Protein AF-0000000084526163 (afdb_homodimer)

InterPro domains:
  IPR013785 Aldolase-type TIM barrel [G3DSA:3.20.20.70] (1-206)
  IPR022998 Thiamine phosphate synthase/TenI [PF02581] (9-175)
  IPR022998 Thiamine phosphate synthase/TenI [cd00564] (9-194)
  IPR036206 Thiamin phosphate synthase superfamily [SSF51391] (5-203)

Organism: NCBI:txid1123501

Foldseek 3Di:
DPPQQFAAEEEEEPQDDDLVPVLVLVLLQVVLDPHQAYEDNHDDDPLVVSLVVLLSNCVRCVVSVHAYEYEPCLPSCVVNVGQAYEYEPQQVCLLVSCVVVDDRGAYEYEHEQDPVSQVNNVVSPHQAYEYDDQDADPPDPRDGNYLVSLQVCQVPHPRFYEHEHPDDLVSLLSNRSRHRYYYHYPQQVVDPRSNVSSVSNSVSSD/DPPQQFAAEEEEEPQDDDLVPVLVLVLLQVVLDPHQAYEDNHDDDPLVVSLVVLLSNCVRCVVSVHAYEYEPCLPSCVVNVGQAYEYEPQQVCLLVSCVVVDDRGAYEYEHEQDPVSQVNNVVSPHQAYEYDDQDADPPDPRDGNYLVSLQVCQVPHPRFYEHEHPDDLVSLLSNRSRHRYYYHYPQQVVDPRSNVSSVSSSVSSD

Radius of gyration: 21.25 Å; Cα contacts (8 Å, |Δi|>4): 833; chains: 2; bounding box: 40×65×53 Å

Sequence (412 aa):
MTDKDRPQLYLISPPEIELAQFPDQLAACLDALPVACVRLALAGHDEERIARAADAVREVTEPREVALVLERHVLLARAHGLDGVHLTDGSRSVRAVRRELGDDAIVGAFCGQSRHDGLTAAELNADYVAFGPVGVSPLGDGKRAEADLFEWWSEMIEVPVVAEGALDETTVRALAPWTDFFGIGDEIWRMDDPAAALRTLAAAMGMTDKDRPQLYLISPPEIELAQFPDQLAACLDALPVACVRLALAGHDEERIARAADAVREVTEPREVALVLERHVLLARAHGLDGVHLTDGSRSVRAVRRELGDDAIVGAFCGQSRHDGLTAAELNADYVAFGPVGVSPLGDGKRAEADLFEWWSEMIEVPVVAEGALDETTVRALAPWTDFFGIGDEIWRMDDPAAALRTLAAAMG

Structure (mmCIF, N/CA/C/O backbone):
data_AF-0000000084526163-model_v1
#
loop_
_entity.id
_entity.type
_entity.pdbx_description
1 polymer 'Thiamine monophosphate synthase'
#
loop_
_atom_site.group_PDB
_atom_site.id
_atom_site.type_symbol
_atom_site.label_atom_id
_atom_site.label_alt_id
_atom_site.label_comp_id
_atom_site.label_asym_id
_atom_site.label_entity_id
_atom_site.label_seq_id
_atom_site.pdbx_PDB_ins_code
_atom_site.Cartn_x
_atom_site.Cartn_y
_atom_site.Cartn_z
_atom_site.occupancy
_atom_site.B_iso_or_equiv
_atom_site.auth_seq_id
_atom_site.auth_comp_id
_atom_site.auth_asym_id
_atom_site.auth_atom_id
_atom_site.pdbx_PDB_model_num
ATOM 1 N N . MET A 1 1 ? 10.422 -36.438 -13.406 1 31.77 1 MET A N 1
ATOM 2 C CA . MET A 1 1 ? 10.297 -35.219 -12.633 1 31.77 1 MET A CA 1
ATOM 3 C C . MET A 1 1 ? 8.844 -34.969 -12.203 1 31.77 1 MET A C 1
ATOM 5 O O . MET A 1 1 ? 7.953 -34.906 -13.047 1 31.77 1 MET A O 1
ATOM 9 N N . THR A 1 2 ? 8.258 -35.438 -11.18 1 37.66 2 THR A N 1
ATOM 10 C CA . THR A 1 2 ? 6.836 -35.5 -10.844 1 37.66 2 THR A CA 1
ATOM 11 C C . THR A 1 2 ? 6.148 -34.188 -11.172 1 37.66 2 THR A C 1
ATOM 13 O O . THR A 1 2 ? 6.781 -33.125 -11.164 1 37.66 2 THR A O 1
ATOM 16 N N . ASP A 1 3 ? 5.121 -34.094 -12.023 1 43.56 3 ASP A N 1
ATOM 17 C CA . ASP A 1 3 ? 4.266 -33.031 -12.555 1 43.56 3 ASP A CA 1
ATOM 18 C C . ASP A 1 3 ? 4 -31.953 -11.5 1 43.56 3 ASP A C 1
ATOM 20 O O . ASP A 1 3 ? 3.479 -30.891 -11.812 1 43.56 3 ASP A O 1
ATOM 24 N N . LYS A 1 4 ? 3.967 -32.344 -10.195 1 51.66 4 LYS A N 1
ATOM 25 C CA . LYS A 1 4 ? 3.637 -31.688 -8.93 1 51.66 4 LYS A CA 1
ATOM 26 C C . LYS A 1 4 ? 4.562 -30.5 -8.656 1 51.66 4 LYS A C 1
ATOM 28 O O . LYS A 1 4 ? 4.297 -29.688 -7.77 1 51.66 4 LYS A O 1
ATOM 33 N N . ASP A 1 5 ? 5.766 -30.328 -9.453 1 71.94 5 ASP A N 1
ATOM 34 C CA . ASP A 1 5 ? 6.828 -29.5 -8.891 1 71.94 5 ASP A CA 1
ATOM 35 C C . ASP A 1 5 ? 6.945 -28.172 -9.641 1 71.94 5 ASP A C 1
ATOM 37 O O . ASP A 1 5 ? 7.875 -27.406 -9.398 1 71.94 5 ASP A O 1
ATOM 41 N N . ARG A 1 6 ?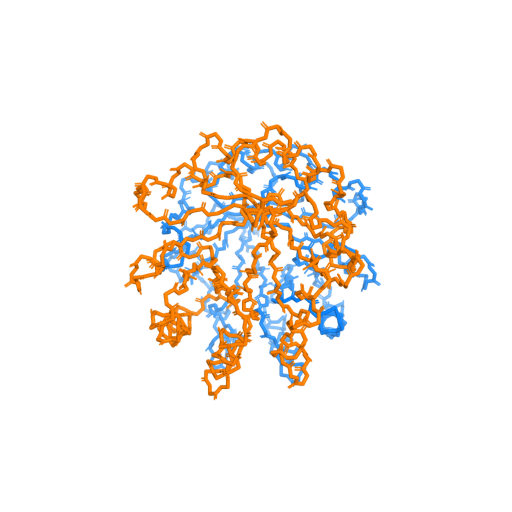 5.949 -28.016 -10.594 1 90.06 6 ARG A N 1
ATOM 42 C CA . ARG A 1 6 ? 6.105 -26.781 -11.359 1 90.06 6 ARG A CA 1
ATOM 43 C C . ARG A 1 6 ? 5.359 -25.625 -10.688 1 90.06 6 ARG A C 1
ATOM 45 O O . ARG A 1 6 ? 4.234 -25.797 -10.211 1 90.06 6 ARG A O 1
ATOM 52 N N . PRO A 1 7 ? 5.914 -24.516 -10.711 1 97.69 7 PRO A N 1
ATOM 53 C CA . PRO A 1 7 ? 5.211 -23.359 -10.148 1 97.69 7 PRO A CA 1
ATOM 54 C C . PRO A 1 7 ? 3.906 -23.047 -10.883 1 97.69 7 PRO A C 1
ATOM 56 O O . PRO A 1 7 ? 3.746 -23.406 -12.047 1 97.69 7 PRO A O 1
ATOM 59 N N . GLN A 1 8 ? 2.967 -22.562 -10.203 1 98.31 8 GLN A N 1
ATOM 60 C CA . GLN A 1 8 ? 1.687 -22.156 -10.766 1 98.31 8 GLN A CA 1
ATOM 61 C C . GLN A 1 8 ? 1.658 -20.656 -11.031 1 98.31 8 GLN A C 1
ATOM 63 O O . GLN A 1 8 ? 2.48 -19.906 -10.492 1 98.31 8 GLN A O 1
ATOM 68 N N . LEU A 1 9 ? 0.762 -20.234 -11.906 1 98.69 9 LEU A N 1
ATOM 69 C CA . LEU A 1 9 ? 0.609 -18.828 -12.258 1 98.69 9 LEU A CA 1
ATOM 70 C C . LEU A 1 9 ? -0.373 -18.125 -11.32 1 98.69 9 LEU A C 1
ATOM 72 O O . LEU A 1 9 ? -1.427 -18.688 -11 1 98.69 9 LEU A O 1
ATOM 76 N N . TYR A 1 10 ? 0.041 -17.016 -10.844 1 98.81 10 TYR A N 1
ATOM 77 C CA . TYR A 1 10 ? -0.676 -16.078 -9.977 1 98.81 10 TYR A CA 1
ATOM 78 C C . TYR A 1 10 ? -0.676 -14.68 -10.57 1 98.81 10 TYR A C 1
ATOM 80 O O . TYR A 1 10 ? 0.376 -14.039 -10.68 1 98.81 10 TYR A O 1
ATOM 88 N N . LEU A 1 11 ? -1.927 -14.195 -11.016 1 98.94 11 LEU A N 1
ATOM 89 C CA . LEU A 1 11 ? -1.971 -12.914 -11.711 1 98.94 11 LEU A CA 1
ATOM 90 C C . LEU A 1 11 ? -2.371 -11.797 -10.75 1 98.94 11 LEU A C 1
ATOM 92 O O . LEU A 1 11 ? -3.252 -11.984 -9.906 1 98.94 11 LEU A O 1
ATOM 96 N N . ILE A 1 12 ? -1.738 -10.656 -10.875 1 98.81 12 ILE A N 1
ATOM 97 C CA . ILE A 1 12 ? -2.002 -9.461 -10.07 1 98.81 12 ILE A CA 1
ATOM 98 C C . ILE A 1 12 ? -2.514 -8.336 -10.977 1 98.81 12 ILE A C 1
ATOM 100 O O . ILE A 1 12 ? -1.872 -7.988 -11.969 1 98.81 12 ILE A O 1
ATOM 104 N N . SER A 1 13 ? -3.643 -7.75 -10.664 1 98.5 13 SER A N 1
ATOM 105 C CA . SER A 1 13 ? -4.207 -6.684 -11.484 1 98.5 13 SER A CA 1
ATOM 106 C C . SER A 1 13 ? -3.326 -5.438 -11.453 1 98.5 13 SER A C 1
ATOM 108 O O . SER A 1 13 ? -2.545 -5.246 -10.523 1 98.5 13 SER A O 1
ATOM 110 N N . PRO A 1 14 ? -3.482 -4.586 -12.508 1 96.25 14 PRO A N 1
ATOM 111 C CA . PRO A 1 14 ? -2.967 -3.227 -12.32 1 96.25 14 PRO A CA 1
ATOM 112 C C . PRO A 1 14 ? -3.648 -2.49 -11.172 1 96.25 14 PRO A C 1
ATOM 114 O O . PRO A 1 14 ? -4.754 -2.857 -10.766 1 96.25 14 PRO A O 1
ATOM 117 N N . PRO A 1 15 ? -2.965 -1.448 -10.703 1 94.56 15 PRO A N 1
ATOM 118 C CA . PRO A 1 15 ? -3.586 -0.675 -9.625 1 94.56 15 PRO A CA 1
ATOM 119 C C . PRO A 1 15 ? -4.809 0.109 -10.086 1 94.56 15 PRO A C 1
ATOM 121 O O . PRO A 1 15 ? -5.637 0.517 -9.266 1 94.56 15 PRO A O 1
ATOM 124 N N . GLU A 1 16 ? -4.828 0.409 -11.344 1 91.88 16 GLU A N 1
ATOM 125 C CA . GLU A 1 16 ? -5.992 1.016 -11.984 1 91.88 16 GLU A CA 1
ATOM 126 C C . GLU A 1 16 ? -6.465 0.185 -13.172 1 91.88 16 GLU A C 1
ATOM 128 O O . GLU A 1 16 ? -5.66 -0.218 -14.016 1 91.88 16 GLU A O 1
ATOM 133 N N . ILE A 1 17 ? -7.777 -0.086 -13.164 1 94.31 17 ILE A N 1
ATOM 134 C CA . ILE A 1 17 ? -8.281 -0.862 -14.289 1 94.31 17 ILE A CA 1
ATOM 135 C C . ILE A 1 17 ? -9.461 -0.135 -14.93 1 94.31 17 ILE A C 1
ATOM 137 O O . ILE A 1 17 ? -10.195 0.584 -14.25 1 94.31 17 ILE A O 1
ATOM 141 N N . GLU A 1 18 ? -9.523 -0.258 -16.234 1 94.88 18 GLU A N 1
ATOM 142 C CA . GLU A 1 18 ? -10.711 0.138 -16.984 1 94.88 18 GLU A CA 1
ATOM 143 C C . GLU A 1 18 ? -11.664 -1.037 -17.172 1 94.88 18 GLU A C 1
ATOM 145 O O . GLU A 1 18 ? -11.344 -2.006 -17.859 1 94.88 18 GLU A O 1
ATOM 150 N N . LEU A 1 19 ? -12.859 -0.892 -16.672 1 96.94 19 LEU A N 1
ATOM 151 C CA . LEU A 1 19 ? -13.805 -2.006 -16.625 1 96.94 19 LEU A CA 1
ATOM 152 C C . LEU A 1 19 ? -14.234 -2.402 -18.031 1 96.94 19 LEU A C 1
ATOM 154 O O . LEU A 1 19 ? -14.648 -3.543 -18.266 1 96.94 19 LEU A O 1
ATOM 158 N N . ALA A 1 20 ? -14.094 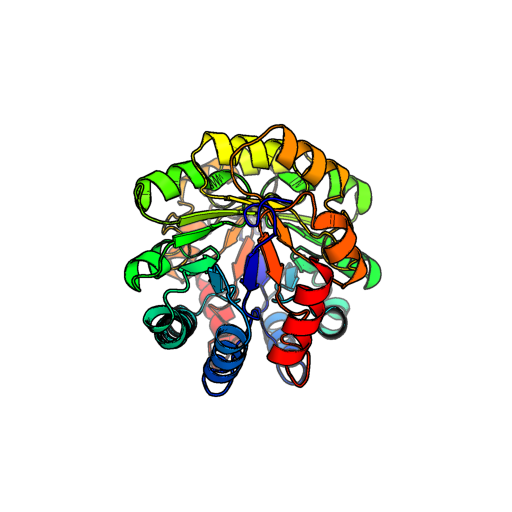-1.505 -18.953 1 96.94 20 ALA A N 1
ATOM 159 C CA . ALA A 1 20 ? -14.484 -1.781 -20.328 1 96.94 20 ALA A CA 1
ATOM 160 C C . ALA A 1 20 ? -13.453 -2.66 -21.016 1 96.94 20 ALA A C 1
ATOM 162 O O . ALA A 1 20 ? -13.734 -3.248 -22.062 1 96.94 20 ALA A O 1
ATOM 163 N N . GLN A 1 21 ? -12.289 -2.824 -20.453 1 97.25 21 GLN A N 1
ATOM 164 C CA . GLN A 1 21 ? -11.203 -3.484 -21.172 1 97.25 21 GLN A CA 1
ATOM 165 C C . GLN A 1 21 ? -10.609 -4.617 -20.344 1 97.25 21 GLN A C 1
ATOM 167 O O . GLN A 1 21 ? -10.43 -5.73 -20.844 1 97.25 21 GLN A O 1
ATOM 172 N N . PHE A 1 22 ? -10.375 -4.422 -19.078 1 98.31 22 PHE A N 1
ATOM 173 C CA . PHE A 1 22 ? -9.562 -5.309 -18.266 1 98.31 22 PHE A CA 1
ATOM 174 C C . PHE A 1 22 ? -10.203 -6.684 -18.141 1 98.31 22 PHE A C 1
ATOM 176 O O . PHE A 1 22 ? -9.523 -7.703 -18.266 1 98.31 22 PHE A O 1
ATOM 183 N N . PRO A 1 23 ? -11.531 -6.785 -17.953 1 98.62 23 PRO A N 1
ATOM 184 C CA . PRO A 1 23 ? -12.117 -8.125 -17.828 1 98.62 23 PRO A CA 1
ATOM 185 C C . PRO A 1 23 ? -11.859 -8.992 -19.062 1 98.62 23 PRO A C 1
ATOM 187 O O . PRO A 1 23 ? -11.578 -10.188 -18.938 1 98.62 23 PRO A O 1
ATOM 190 N N . ASP A 1 24 ? -11.867 -8.367 -20.188 1 98.44 24 ASP A N 1
ATOM 191 C CA . ASP A 1 24 ? -11.609 -9.117 -21.406 1 98.44 24 ASP A CA 1
ATOM 192 C C . ASP A 1 24 ? -10.148 -9.547 -21.484 1 98.44 24 ASP A C 1
ATOM 194 O O . ASP A 1 24 ? -9.852 -10.672 -21.906 1 98.44 24 ASP A O 1
ATOM 198 N N . GLN A 1 25 ? -9.266 -8.664 -21.172 1 98.62 25 GLN A N 1
ATOM 199 C CA . GLN A 1 25 ? -7.848 -9 -21.156 1 98.62 25 GLN A CA 1
ATOM 200 C C . GLN A 1 25 ? -7.566 -10.133 -20.156 1 98.62 25 GLN A C 1
ATOM 202 O O . GLN A 1 25 ? -6.809 -11.055 -20.469 1 98.62 25 GLN A O 1
ATOM 207 N N . LEU A 1 26 ? -8.18 -10.031 -19.031 1 98.88 26 LEU A N 1
ATOM 208 C CA . LEU A 1 26 ? -8.023 -11.062 -18.016 1 98.88 26 LEU A CA 1
ATOM 209 C C . LEU A 1 26 ? -8.555 -12.406 -18.516 1 98.88 26 LEU A C 1
ATOM 211 O O . LEU A 1 26 ? -7.895 -13.43 -18.359 1 98.88 26 LEU A O 1
ATOM 215 N N . ALA A 1 27 ? -9.703 -12.367 -19.094 1 98.88 27 ALA A N 1
ATOM 216 C CA . ALA A 1 27 ? -10.297 -13.586 -19.641 1 98.88 27 ALA A CA 1
ATOM 217 C C . ALA A 1 27 ? -9.367 -14.25 -20.641 1 98.88 27 ALA A C 1
ATOM 219 O O . ALA A 1 27 ? -9.18 -15.469 -20.625 1 98.88 27 ALA A O 1
ATOM 220 N N . ALA A 1 28 ? -8.797 -13.453 -21.5 1 98.81 28 ALA A N 1
ATOM 221 C CA . ALA A 1 28 ? -7.883 -13.977 -22.5 1 98.81 28 ALA A CA 1
ATOM 222 C C . ALA A 1 28 ? -6.688 -14.672 -21.844 1 98.81 28 ALA A C 1
ATOM 224 O O . ALA A 1 28 ? -6.258 -15.734 -22.297 1 98.81 28 ALA A O 1
ATOM 225 N N . CYS A 1 29 ? -6.148 -14.07 -20.797 1 98.94 29 CYS A N 1
ATOM 226 C CA . CYS A 1 29 ? -5.031 -14.672 -20.062 1 98.94 29 CYS A CA 1
ATOM 227 C C . CYS A 1 29 ? -5.445 -15.977 -19.406 1 98.94 29 CYS A C 1
ATOM 229 O O . CYS A 1 29 ? -4.727 -16.969 -19.484 1 98.94 29 CYS A O 1
ATOM 231 N N . LEU A 1 30 ? -6.676 -16 -18.781 1 98.88 30 LEU A N 1
ATOM 232 C CA . LEU A 1 30 ? -7.148 -17.172 -18.047 1 98.88 30 LEU A CA 1
ATOM 233 C C . LEU A 1 30 ? -7.496 -18.297 -19.016 1 98.88 30 LEU A C 1
ATOM 235 O O . LEU A 1 30 ? -7.422 -19.484 -18.641 1 98.88 30 LEU A O 1
ATOM 239 N N . ASP A 1 31 ? -7.84 -17.938 -20.234 1 98.56 31 ASP A N 1
ATOM 240 C CA . ASP A 1 31 ? -8.148 -18.938 -21.234 1 98.56 31 ASP A CA 1
ATOM 241 C C . ASP A 1 31 ? -6.871 -19.484 -21.875 1 98.56 31 ASP A C 1
ATOM 243 O O . ASP A 1 31 ? -6.871 -20.578 -22.453 1 98.56 31 ASP A O 1
ATOM 247 N N . ALA A 1 32 ? -5.836 -18.75 -21.828 1 98.25 32 ALA A N 1
ATOM 248 C CA . ALA A 1 32 ? -4.586 -19.125 -22.5 1 98.25 32 ALA A CA 1
ATOM 249 C C . ALA A 1 32 ? -3.801 -20.141 -21.672 1 98.25 32 ALA A C 1
ATOM 251 O O . ALA A 1 32 ? -3.158 -21.031 -22.219 1 98.25 32 ALA A O 1
ATOM 252 N N . LEU A 1 33 ? -3.742 -19.953 -20.375 1 98.44 33 LEU A N 1
ATOM 253 C CA . LEU A 1 33 ? -2.965 -20.797 -19.484 1 98.44 33 LEU A CA 1
ATOM 254 C C . LEU A 1 33 ? -3.697 -21 -18.156 1 98.44 33 LEU A C 1
ATOM 256 O O . LEU A 1 33 ? -4.445 -20.125 -17.719 1 98.44 33 LEU A O 1
ATOM 260 N N . PRO A 1 34 ? -3.496 -22.172 -17.516 1 98.19 34 PRO A N 1
ATOM 261 C CA . PRO A 1 34 ? -4.062 -22.359 -16.172 1 98.19 34 PRO A CA 1
ATOM 262 C C . PRO A 1 34 ? -3.488 -21.391 -15.156 1 98.19 34 PRO A C 1
ATOM 264 O O . PRO A 1 34 ? -2.268 -21.297 -14.992 1 98.19 34 PRO A O 1
ATOM 267 N N . VAL A 1 35 ? -4.309 -20.641 -14.523 1 98.69 35 VAL A N 1
ATOM 268 C CA . VAL A 1 35 ? -3.961 -19.672 -13.484 1 98.69 35 VAL A CA 1
ATOM 269 C C . VAL A 1 35 ? -4.609 -20.094 -12.164 1 98.69 35 VAL A C 1
ATOM 271 O O . VAL A 1 35 ? -5.797 -20.406 -12.125 1 98.69 35 VAL A O 1
ATOM 274 N N . ALA A 1 36 ? -3.793 -20.062 -11.133 1 98.5 36 ALA A N 1
ATOM 275 C CA . ALA A 1 36 ? -4.262 -20.562 -9.844 1 98.5 36 ALA A CA 1
ATOM 276 C C . ALA A 1 36 ? -5.07 -19.5 -9.109 1 98.5 36 ALA A C 1
ATOM 278 O O . ALA A 1 36 ? -6.02 -19.812 -8.391 1 98.5 36 ALA A O 1
ATOM 279 N N . CYS A 1 37 ? -4.672 -18.266 -9.305 1 98.81 37 CYS A N 1
ATOM 280 C CA . CYS A 1 37 ? -5.238 -17.203 -8.484 1 98.81 37 CYS A CA 1
ATOM 281 C C . CYS A 1 37 ? -5.082 -15.852 -9.164 1 98.81 37 CYS A C 1
ATOM 283 O O . CYS A 1 37 ? -4.109 -15.617 -9.883 1 98.81 37 CYS A O 1
ATOM 285 N N . VAL A 1 38 ? -6.074 -15.008 -8.977 1 98.94 38 VAL A N 1
ATOM 286 C CA . VAL A 1 38 ? -6.016 -13.602 -9.352 1 98.94 38 VAL A CA 1
ATOM 287 C C . VAL A 1 38 ? -6.121 -12.727 -8.102 1 98.94 38 VAL A C 1
ATOM 289 O O . VAL A 1 38 ? -6.957 -12.977 -7.234 1 98.94 38 VAL A O 1
ATOM 292 N N . ARG A 1 39 ? -5.258 -11.781 -7.984 1 98.94 39 ARG A N 1
ATOM 293 C CA . ARG A 1 39 ? -5.293 -10.789 -6.914 1 98.94 39 ARG A CA 1
ATOM 294 C C . ARG A 1 39 ? -5.703 -9.422 -7.449 1 98.94 39 ARG A C 1
ATOM 296 O O . ARG A 1 39 ? -5.066 -8.891 -8.359 1 98.94 39 ARG A O 1
ATOM 303 N N . LEU A 1 40 ? -6.812 -8.898 -6.957 1 98.44 40 LEU A N 1
ATOM 304 C CA . LEU A 1 40 ? -7.168 -7.504 -7.215 1 98.44 40 LEU A CA 1
ATOM 305 C C . LEU A 1 40 ? -6.363 -6.562 -6.324 1 98.44 40 LEU A C 1
ATOM 307 O O . LEU A 1 40 ? -6.598 -6.488 -5.117 1 98.44 40 LEU A O 1
ATOM 311 N N . ALA A 1 41 ? -5.41 -5.91 -6.938 1 97.69 41 ALA A N 1
ATOM 312 C CA . ALA A 1 41 ? -4.516 -4.996 -6.23 1 97.69 41 ALA A CA 1
ATOM 313 C C . ALA A 1 41 ? -4.816 -3.545 -6.594 1 97.69 41 ALA A C 1
ATOM 315 O O . ALA A 1 41 ? -3.914 -2.797 -6.977 1 97.69 41 ALA A O 1
ATOM 316 N N . LEU A 1 42 ? -6.023 -3.127 -6.383 1 94.75 42 LEU A N 1
ATOM 317 C CA . LEU A 1 42 ? -6.484 -1.815 -6.82 1 94.75 42 LEU A CA 1
ATOM 318 C C . LEU A 1 42 ? -6.035 -0.727 -5.852 1 94.75 42 LEU A C 1
ATOM 320 O O . LEU A 1 42 ? -6.035 -0.933 -4.637 1 94.75 42 LEU A O 1
ATOM 324 N N . ALA A 1 43 ? -5.691 0.39 -6.473 1 87.31 43 ALA A N 1
ATOM 325 C CA . ALA A 1 43 ? -5.262 1.551 -5.699 1 87.31 43 ALA A CA 1
ATOM 326 C C . ALA A 1 43 ? -6.461 2.369 -5.223 1 87.31 43 ALA A C 1
ATOM 328 O O . ALA A 1 43 ? -7.539 2.305 -5.82 1 87.31 43 ALA A O 1
ATOM 329 N N . GLY A 1 44 ? -6.238 3.08 -4.168 1 81.25 44 GLY A N 1
ATOM 330 C CA . GLY A 1 44 ? -7.18 4.121 -3.783 1 81.25 44 GLY A CA 1
ATOM 331 C C . GLY A 1 44 ? -8.148 3.68 -2.701 1 81.25 44 GLY A C 1
ATOM 332 O O . GLY A 1 44 ? -8 2.594 -2.133 1 81.25 44 GLY A O 1
ATOM 333 N N . HIS A 1 45 ? -9.07 4.625 -2.451 1 83.19 45 HIS A N 1
ATOM 334 C CA . HIS A 1 45 ? -9.969 4.438 -1.316 1 83.19 45 HIS A CA 1
ATOM 335 C C . HIS A 1 45 ? -11.43 4.602 -1.733 1 83.19 45 HIS A C 1
ATOM 337 O O . HIS A 1 45 ? -12.297 4.816 -0.888 1 83.19 45 HIS A O 1
ATOM 343 N N . ASP A 1 46 ? -11.633 4.504 -3.068 1 88.75 46 ASP A N 1
ATOM 344 C CA . ASP A 1 46 ? -12.992 4.602 -3.578 1 88.75 46 ASP A CA 1
ATOM 345 C C . ASP A 1 46 ? -13.703 3.254 -3.502 1 88.75 46 ASP A C 1
ATOM 347 O O . ASP A 1 46 ? -13.531 2.402 -4.379 1 88.75 46 ASP A O 1
ATOM 351 N N . GLU A 1 47 ? -14.5 3.141 -2.521 1 91.5 47 GLU A N 1
ATOM 352 C CA . GLU A 1 47 ? -15.18 1.878 -2.248 1 91.5 47 GLU A CA 1
ATOM 353 C C . GLU A 1 47 ? -15.992 1.415 -3.453 1 91.5 47 GLU A C 1
ATOM 355 O O . GLU A 1 47 ? -15.977 0.234 -3.805 1 91.5 47 GLU A O 1
ATOM 360 N N . GLU A 1 48 ? -16.75 2.311 -4.016 1 93 48 GLU A N 1
ATOM 361 C CA . GLU A 1 48 ? -17.609 1.963 -5.141 1 93 48 GLU A CA 1
ATOM 362 C C . GLU A 1 48 ? -16.797 1.453 -6.324 1 93 48 GLU A C 1
ATOM 364 O O . GLU A 1 48 ? -17.172 0.476 -6.973 1 93 48 GLU A O 1
ATOM 369 N N . ARG A 1 49 ? -15.734 2.09 -6.547 1 93.25 49 ARG A N 1
ATOM 370 C CA . ARG A 1 49 ? -14.859 1.685 -7.645 1 93.25 49 ARG A CA 1
ATOM 371 C C . ARG A 1 49 ? -14.281 0.294 -7.402 1 93.25 49 ARG A C 1
ATOM 373 O O . ARG A 1 49 ? -14.258 -0.541 -8.305 1 93.25 49 ARG A O 1
ATOM 380 N N . ILE A 1 50 ? -13.875 0.064 -6.207 1 95.75 50 ILE A N 1
ATOM 381 C CA . ILE A 1 50 ? -13.281 -1.224 -5.855 1 95.75 50 ILE A CA 1
ATOM 382 C C . ILE A 1 50 ? -14.344 -2.316 -5.934 1 95.75 50 ILE A C 1
ATOM 384 O O . ILE A 1 50 ? -14.094 -3.398 -6.473 1 95.75 50 ILE A O 1
ATOM 388 N N . ALA A 1 51 ? -15.492 -1.981 -5.469 1 96 51 ALA A N 1
ATOM 389 C CA . ALA A 1 51 ? -16.594 -2.939 -5.473 1 96 51 ALA A CA 1
ATOM 390 C C . ALA A 1 51 ? -16.969 -3.334 -6.898 1 96 51 ALA A C 1
ATOM 392 O O . ALA A 1 51 ? -17.141 -4.52 -7.199 1 96 51 ALA A O 1
ATOM 393 N N . ARG A 1 52 ? -17.078 -2.357 -7.746 1 96.88 52 ARG A N 1
ATOM 394 C CA . ARG A 1 52 ? -17.438 -2.623 -9.141 1 96.88 52 ARG A CA 1
ATOM 395 C C . ARG A 1 52 ? -16.375 -3.473 -9.828 1 96.88 52 ARG A C 1
ATOM 397 O O . ARG A 1 52 ? -16.688 -4.371 -10.602 1 96.88 52 ARG A O 1
ATOM 404 N N . ALA A 1 53 ? -15.172 -3.168 -9.539 1 97.75 53 ALA A N 1
ATOM 405 C CA . ALA A 1 53 ? -14.078 -3.949 -10.094 1 97.75 53 ALA A CA 1
ATOM 406 C C . ALA A 1 53 ? -14.109 -5.391 -9.594 1 97.75 53 ALA A C 1
ATOM 408 O O . ALA A 1 53 ? -13.938 -6.332 -10.367 1 97.75 53 ALA A O 1
ATOM 409 N N . ALA A 1 54 ? -14.328 -5.535 -8.305 1 97.94 54 ALA A N 1
ATOM 410 C CA . ALA A 1 54 ? -14.406 -6.859 -7.699 1 97.94 54 ALA A CA 1
ATOM 411 C C . ALA A 1 54 ? -15.492 -7.707 -8.359 1 97.94 54 ALA A C 1
ATOM 413 O O . ALA A 1 54 ? -15.25 -8.859 -8.719 1 97.94 54 ALA A O 1
ATOM 414 N N . ASP A 1 55 ? -16.609 -7.102 -8.562 1 98.19 55 ASP A N 1
ATOM 415 C CA . ASP A 1 55 ? -17.734 -7.816 -9.164 1 98.19 55 ASP A CA 1
ATOM 416 C C . ASP A 1 55 ? -17.422 -8.195 -10.617 1 98.19 55 ASP A C 1
ATOM 418 O O . ASP A 1 55 ? -17.672 -9.32 -11.031 1 98.19 55 ASP A O 1
ATOM 422 N N . ALA A 1 56 ? -16.891 -7.277 -11.336 1 98.5 56 ALA A N 1
ATOM 423 C CA . ALA A 1 56 ? -16.578 -7.52 -12.742 1 98.5 56 ALA A CA 1
ATOM 424 C C . ALA A 1 56 ? -15.539 -8.625 -12.898 1 98.5 56 ALA A C 1
ATOM 426 O O . ALA A 1 56 ? -15.656 -9.484 -13.773 1 98.5 56 ALA A O 1
ATOM 427 N N . VAL A 1 57 ? -14.547 -8.633 -12.078 1 98.75 57 VAL A N 1
ATOM 428 C CA . VAL A 1 57 ? -13.477 -9.625 -12.164 1 98.75 57 VAL A CA 1
ATOM 429 C C . VAL A 1 57 ? -13.984 -10.977 -11.68 1 98.75 57 VAL A C 1
ATOM 431 O O . VAL A 1 57 ? -13.617 -12.016 -12.234 1 98.75 57 VAL A O 1
ATOM 434 N N . ARG A 1 58 ? -14.805 -10.977 -10.664 1 98.56 58 ARG A N 1
ATOM 435 C CA . ARG A 1 58 ? -15.398 -12.219 -10.172 1 98.56 58 ARG A CA 1
ATOM 436 C C . ARG A 1 58 ? -16.203 -12.906 -11.273 1 98.56 58 ARG A C 1
ATOM 438 O O . ARG A 1 58 ? -16.172 -14.133 -11.398 1 98.56 58 ARG A O 1
ATOM 445 N N . GLU A 1 59 ? -16.891 -12.102 -12.062 1 98.5 59 GLU A N 1
ATOM 446 C CA . GLU A 1 59 ? -17.672 -12.641 -13.164 1 98.5 59 GLU A CA 1
ATOM 447 C C . GLU A 1 59 ? -16.766 -13.367 -14.172 1 98.5 59 GLU A C 1
ATOM 449 O O . GLU A 1 59 ? -17.219 -14.273 -14.875 1 98.5 59 GLU A O 1
ATOM 454 N N . VAL A 1 60 ? -15.531 -12.984 -14.242 1 98.81 60 VAL A N 1
ATOM 455 C CA . VAL A 1 60 ? -14.578 -13.594 -15.164 1 98.81 60 VAL A CA 1
ATOM 456 C C . VAL A 1 60 ? -13.969 -14.844 -14.531 1 98.81 60 VAL A C 1
ATOM 458 O O . VAL A 1 60 ? -13.828 -15.875 -15.188 1 98.81 60 VAL A O 1
ATOM 461 N N . THR A 1 61 ? -13.641 -14.797 -13.234 1 98.88 61 THR A N 1
ATOM 462 C CA . THR A 1 61 ? -12.859 -15.844 -12.578 1 98.88 61 THR A CA 1
ATOM 463 C C . THR A 1 61 ? -13.766 -17 -12.141 1 98.88 61 THR A C 1
ATOM 465 O O . THR A 1 61 ? -13.367 -18.156 -12.203 1 98.88 61 THR A O 1
ATOM 468 N N . GLU A 1 62 ? -14.961 -16.75 -11.766 1 98.31 62 GLU A N 1
ATOM 469 C CA . GLU A 1 62 ? -15.844 -17.719 -11.141 1 98.31 62 GLU A CA 1
ATOM 470 C C . GLU A 1 62 ? -16.141 -18.875 -12.094 1 98.31 62 GLU A C 1
ATOM 472 O O . GLU A 1 62 ? -15.938 -20.047 -11.75 1 98.31 62 GLU A O 1
ATOM 477 N N . PRO A 1 63 ? -16.562 -18.547 -13.344 1 98.38 63 PRO A N 1
ATOM 478 C CA . PRO A 1 63 ? -16.859 -19.672 -14.242 1 98.38 63 PRO A CA 1
ATOM 479 C C . PRO A 1 63 ? -15.625 -20.484 -14.586 1 98.38 63 PRO A C 1
ATOM 481 O O . PRO A 1 63 ? -15.742 -21.625 -15.047 1 98.38 63 PRO A O 1
ATOM 484 N N . ARG A 1 64 ? -14.445 -19.922 -14.406 1 98.56 64 ARG A N 1
ATOM 485 C CA . ARG A 1 64 ? -13.188 -20.594 -14.742 1 98.56 64 ARG A CA 1
ATOM 486 C C . ARG A 1 64 ? -12.586 -21.266 -13.523 1 98.56 64 ARG A C 1
ATOM 488 O O . ARG A 1 64 ? -11.508 -21.859 -13.602 1 98.56 64 ARG A O 1
ATOM 495 N N . GLU A 1 65 ? -13.227 -21.078 -12.352 1 98.38 65 GLU A N 1
ATOM 496 C CA . GLU A 1 65 ? -12.82 -21.656 -11.078 1 98.38 65 GLU A CA 1
ATOM 497 C C . GLU A 1 65 ? -11.422 -21.203 -10.688 1 98.38 65 GLU A C 1
ATOM 499 O O . GLU A 1 65 ? -10.594 -22.016 -10.258 1 98.38 65 GLU A O 1
ATOM 504 N N . VAL A 1 66 ? -11.125 -20 -10.977 1 98.81 66 VAL A N 1
ATOM 505 C CA . VAL A 1 66 ? -9.883 -19.359 -10.547 1 98.81 66 VAL A CA 1
ATOM 506 C C . VAL A 1 66 ? -10.133 -18.562 -9.258 1 98.81 66 VAL A C 1
ATOM 508 O O . VAL A 1 66 ? -11.094 -17.797 -9.172 1 98.81 66 VAL A O 1
ATOM 511 N N . ALA A 1 67 ? -9.32 -18.828 -8.234 1 98.81 67 ALA A N 1
ATOM 512 C CA . ALA A 1 67 ? -9.461 -18.109 -6.977 1 98.81 67 ALA A CA 1
ATOM 513 C C . ALA A 1 67 ? -9.258 -16.609 -7.176 1 98.81 67 ALA A C 1
ATOM 515 O O . ALA A 1 67 ? -8.43 -16.188 -7.988 1 98.81 67 ALA A O 1
ATOM 516 N N . LEU A 1 68 ? -10.031 -15.797 -6.457 1 98.94 68 LEU A N 1
ATOM 517 C CA . LEU A 1 68 ? -9.938 -14.344 -6.5 1 98.94 68 LEU A CA 1
ATOM 518 C C . LEU A 1 68 ? -9.766 -13.766 -5.098 1 98.94 68 LEU A C 1
ATOM 520 O O . LEU A 1 68 ? -10.617 -13.969 -4.23 1 98.94 68 LEU A O 1
ATOM 524 N N . VAL A 1 69 ? -8.617 -13.07 -4.871 1 98.88 69 VAL A N 1
ATOM 525 C CA . VAL A 1 69 ? -8.391 -12.43 -3.58 1 98.88 69 VAL A CA 1
ATOM 526 C C . VAL A 1 69 ? -8.289 -10.922 -3.764 1 98.88 69 VAL A C 1
ATOM 528 O O . VAL A 1 69 ? -7.957 -10.438 -4.852 1 98.88 69 VAL A O 1
ATOM 531 N N . LEU A 1 70 ? -8.648 -10.234 -2.717 1 98.62 70 LEU A N 1
ATOM 532 C CA . LEU A 1 70 ? -8.57 -8.773 -2.705 1 98.62 70 LEU A CA 1
ATOM 533 C C . LEU A 1 70 ? -7.426 -8.297 -1.813 1 98.62 70 LEU A C 1
ATOM 535 O O . LEU A 1 70 ? -7.285 -8.758 -0.679 1 98.62 70 LEU A O 1
ATOM 539 N N . GLU A 1 71 ? -6.621 -7.441 -2.35 1 97.81 71 GLU A N 1
ATOM 540 C CA . GLU A 1 71 ? -5.527 -6.879 -1.56 1 97.81 71 GLU A CA 1
ATOM 541 C C . GLU A 1 71 ? -6.051 -5.895 -0.52 1 97.81 71 GLU A C 1
ATOM 543 O O . GLU A 1 71 ? -6.801 -4.973 -0.851 1 97.81 71 GLU A O 1
ATOM 548 N N . ARG A 1 72 ? -5.746 -6.09 0.733 1 94.75 72 ARG A N 1
ATOM 549 C CA . ARG A 1 72 ? -5.832 -5.207 1.894 1 94.75 72 ARG A CA 1
ATOM 550 C C . ARG A 1 72 ? -7.266 -5.125 2.412 1 94.75 72 ARG A C 1
ATOM 552 O O . ARG A 1 72 ? -7.488 -5.012 3.619 1 94.75 72 ARG A O 1
ATOM 559 N N . HIS A 1 73 ? -8.328 -5.199 1.496 1 96.38 73 HIS A N 1
ATOM 560 C CA . HIS A 1 73 ? -9.68 -4.812 1.876 1 96.38 73 HIS A CA 1
ATOM 561 C C . HIS A 1 73 ? -10.5 -6.023 2.303 1 96.38 73 HIS A C 1
ATOM 563 O O . HIS A 1 73 ? -11.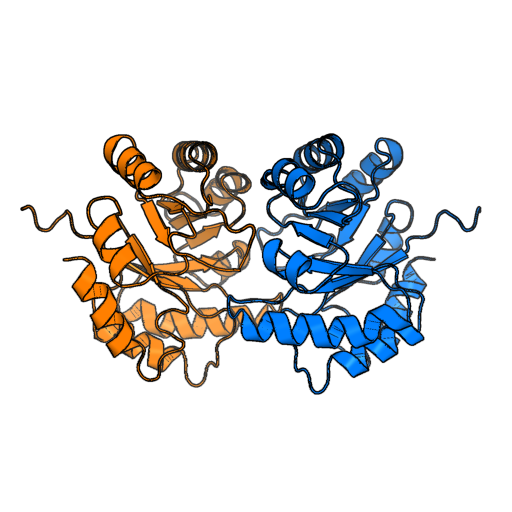359 -6.496 1.548 1 96.38 73 HIS A O 1
ATOM 569 N N . VAL A 1 74 ? -10.336 -6.375 3.607 1 96.88 74 VAL A N 1
ATOM 570 C CA . VAL A 1 74 ? -10.906 -7.582 4.195 1 96.88 74 VAL A CA 1
ATOM 571 C C . VAL A 1 74 ? -12.43 -7.5 4.168 1 96.88 74 VAL A C 1
ATOM 573 O O . VAL A 1 74 ? 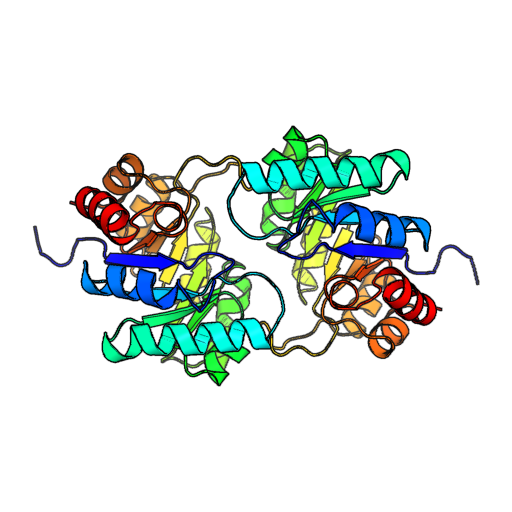-13.102 -8.43 3.719 1 96.88 74 VAL A O 1
ATOM 576 N N . LEU A 1 75 ? -12.977 -6.387 4.543 1 95.44 75 LEU A N 1
ATOM 577 C CA . LEU A 1 75 ? -14.422 -6.227 4.633 1 95.44 75 LEU A CA 1
ATOM 578 C C . LEU A 1 75 ? -15.062 -6.316 3.25 1 95.44 75 LEU A C 1
ATOM 580 O O . LEU A 1 75 ? -16.094 -6.969 3.082 1 95.44 75 LEU A O 1
ATOM 584 N N . LEU A 1 76 ? -14.438 -5.715 2.293 1 96.5 76 LEU A N 1
ATOM 585 C CA . LEU A 1 76 ? -14.992 -5.738 0.945 1 96.5 76 LEU A CA 1
ATOM 586 C C . LEU A 1 76 ? -14.891 -7.133 0.336 1 96.5 76 LEU A C 1
ATOM 588 O O . LEU A 1 76 ? -15.781 -7.555 -0.406 1 96.5 76 LEU A O 1
ATOM 592 N N . ALA A 1 77 ? -13.727 -7.805 0.622 1 96.88 77 ALA A N 1
ATOM 593 C CA . ALA A 1 77 ? -13.578 -9.164 0.12 1 96.88 77 ALA A CA 1
ATOM 594 C C . ALA A 1 77 ? -14.734 -10.055 0.579 1 96.88 77 ALA A C 1
ATOM 596 O O . ALA A 1 77 ? -15.312 -10.789 -0.22 1 96.88 77 ALA A O 1
ATOM 597 N N . ARG A 1 78 ? -15.023 -9.922 1.832 1 95.44 78 ARG A N 1
ATOM 598 C CA . ARG A 1 78 ? -16.109 -10.695 2.408 1 95.44 78 ARG A CA 1
ATOM 599 C C . ARG A 1 78 ? -17.453 -10.258 1.823 1 95.44 78 ARG A C 1
ATOM 601 O O . ARG A 1 78 ? -18.266 -11.102 1.416 1 95.44 78 ARG A O 1
ATOM 608 N N . ALA A 1 79 ? -17.703 -9.023 1.738 1 95.31 79 ALA A N 1
ATOM 609 C CA . ALA A 1 79 ? -18.984 -8.469 1.305 1 95.31 79 ALA A CA 1
ATOM 610 C C . ALA A 1 79 ? -19.281 -8.852 -0.14 1 95.31 79 ALA A C 1
ATOM 612 O O . ALA A 1 79 ? -20.438 -9.031 -0.51 1 95.31 79 ALA A O 1
ATOM 613 N N . HIS A 1 80 ? -18.25 -9.047 -0.912 1 96.31 80 HIS A N 1
ATOM 614 C CA . HIS A 1 80 ? -18.469 -9.297 -2.334 1 96.31 80 HIS A CA 1
ATOM 615 C C . HIS A 1 80 ? -18.188 -10.758 -2.688 1 96.31 80 HIS A C 1
ATOM 617 O O . HIS A 1 80 ? -18.094 -11.109 -3.865 1 96.31 80 HIS A O 1
ATOM 623 N N . GLY A 1 81 ? -17.969 -11.555 -1.685 1 95.5 81 GLY A N 1
ATOM 624 C CA . GLY A 1 81 ? -17.891 -12.992 -1.869 1 95.5 81 GLY A CA 1
ATOM 625 C C . GLY A 1 81 ? -16.609 -13.438 -2.551 1 95.5 81 GLY A C 1
ATOM 626 O O . GLY A 1 81 ? -16.625 -14.391 -3.34 1 95.5 81 GLY A O 1
ATOM 627 N N . LEU A 1 82 ? -15.578 -12.672 -2.352 1 98 82 LEU A N 1
ATOM 628 C CA . LEU A 1 82 ? -14.297 -13.109 -2.891 1 98 82 LEU A CA 1
ATOM 629 C C . LEU A 1 82 ? -13.719 -14.25 -2.055 1 98 82 LEU A C 1
ATOM 631 O O . LEU A 1 82 ? -14.219 -14.539 -0.965 1 98 82 LEU A O 1
ATOM 635 N N . ASP A 1 83 ? -12.695 -14.953 -2.594 1 98.69 83 ASP A N 1
ATOM 636 C CA . ASP A 1 83 ? -12.18 -16.172 -1.983 1 98.69 83 ASP A CA 1
ATOM 637 C C . ASP A 1 83 ? -11.258 -15.859 -0.813 1 98.69 83 ASP A C 1
ATOM 639 O O . ASP A 1 83 ? -10.945 -16.75 -0.008 1 98.69 83 ASP A O 1
ATOM 643 N N . GLY A 1 84 ? -10.805 -14.609 -0.662 1 98.56 84 GLY A N 1
ATOM 644 C CA . GLY A 1 84 ? -9.922 -14.242 0.435 1 98.56 84 GLY A CA 1
ATOM 645 C C . GLY A 1 84 ? -9.25 -12.898 0.231 1 98.56 84 GLY A C 1
ATOM 646 O O . GLY A 1 84 ? -9.773 -12.031 -0.47 1 98.56 84 GLY A O 1
ATOM 647 N N . VAL A 1 85 ? -8.078 -12.758 0.97 1 98.75 85 VAL A N 1
ATOM 648 C CA . VAL A 1 85 ? -7.391 -11.477 0.947 1 98.75 85 VAL A CA 1
ATOM 649 C C . VAL A 1 85 ? -5.883 -11.703 0.846 1 98.75 85 VAL A C 1
ATOM 651 O O . VAL A 1 85 ? -5.391 -12.789 1.145 1 98.75 85 VAL A O 1
ATOM 654 N N . HIS A 1 86 ? -5.211 -10.727 0.292 1 98.81 86 HIS A N 1
ATOM 655 C CA . HIS A 1 86 ? -3.76 -10.586 0.331 1 98.81 86 HIS A CA 1
ATOM 656 C C . HIS A 1 86 ? -3.346 -9.391 1.192 1 98.81 86 HIS A C 1
ATOM 658 O O . HIS A 1 86 ? -3.65 -8.242 0.86 1 98.81 86 HIS A O 1
ATOM 664 N N . LEU A 1 87 ? -2.67 -9.719 2.23 1 97.81 87 LEU A N 1
ATOM 665 C CA . LEU A 1 87 ? -2.234 -8.68 3.162 1 97.81 87 LEU A CA 1
ATOM 666 C C . LEU A 1 87 ? -0.863 -8.141 2.771 1 97.81 87 LEU A C 1
ATOM 668 O O . LEU A 1 87 ? -0.028 -8.883 2.244 1 97.81 87 LEU A O 1
ATOM 672 N N . THR A 1 88 ? -0.67 -6.871 3.09 1 96.12 88 THR A N 1
ATOM 673 C CA . THR A 1 88 ? 0.56 -6.23 2.639 1 96.12 88 THR A CA 1
ATOM 674 C C . THR A 1 88 ? 1.373 -5.727 3.826 1 96.12 88 THR A C 1
ATOM 676 O O . THR A 1 88 ? 2.326 -4.965 3.654 1 96.12 88 THR A O 1
ATOM 679 N N . ASP A 1 89 ? 1.051 -6.098 5.051 1 94.06 89 ASP A N 1
ATOM 680 C CA . ASP A 1 89 ? 1.714 -5.59 6.25 1 94.06 89 ASP A CA 1
ATOM 681 C C . ASP A 1 89 ? 2.486 -6.703 6.957 1 94.06 89 ASP A C 1
ATOM 683 O O . ASP A 1 89 ? 2.617 -6.688 8.18 1 94.06 89 ASP A O 1
ATOM 687 N N . GLY A 1 90 ? 3.006 -7.633 6.156 1 94.56 90 GLY A N 1
ATOM 688 C CA . GLY A 1 90 ? 3.727 -8.758 6.734 1 94.56 90 GLY A CA 1
ATOM 689 C C . GLY A 1 90 ? 2.826 -9.734 7.473 1 94.56 90 GLY A C 1
ATOM 690 O O . GLY A 1 90 ? 1.832 -10.203 6.922 1 94.56 90 GLY A O 1
ATOM 691 N N . SER A 1 91 ? 3.191 -9.938 8.703 1 96.31 91 SER A N 1
ATOM 692 C CA . SER A 1 91 ? 2.432 -10.891 9.5 1 96.31 91 SER A CA 1
ATOM 693 C C . SER A 1 91 ? 1.496 -10.18 10.477 1 96.31 91 SER A C 1
ATOM 695 O O . SER A 1 91 ? 0.762 -10.82 11.227 1 96.31 91 SER A O 1
ATOM 697 N N . ARG A 1 92 ? 1.459 -8.938 10.414 1 92.44 92 ARG A N 1
ATOM 698 C CA . ARG A 1 92 ? 0.866 -8.102 11.461 1 92.44 92 ARG A CA 1
ATOM 699 C C . ARG A 1 92 ? -0.624 -8.398 11.609 1 92.44 92 ARG A C 1
ATOM 701 O O . ARG A 1 92 ? -1.135 -8.477 12.727 1 92.44 92 ARG A O 1
ATOM 708 N N . SER A 1 93 ? -1.325 -8.562 10.516 1 95.19 93 SER A N 1
ATOM 709 C CA . SER A 1 93 ? -2.781 -8.648 10.578 1 95.19 93 SER A CA 1
ATOM 710 C C . SER A 1 93 ? -3.262 -10.086 10.398 1 95.19 93 SER A C 1
ATOM 712 O O . SER A 1 93 ? -4.461 -10.352 10.469 1 95.19 93 SER A O 1
ATOM 714 N N . VAL A 1 94 ? -2.371 -11.039 10.258 1 97.69 94 VAL A N 1
ATOM 715 C CA . VAL A 1 94 ? -2.738 -12.383 9.836 1 97.69 94 VAL A CA 1
ATOM 716 C C . VAL A 1 94 ? -3.678 -13.016 10.859 1 97.69 94 VAL A C 1
ATOM 718 O O . VAL A 1 94 ? -4.738 -13.531 10.508 1 97.69 94 VAL A O 1
ATOM 721 N N . ARG A 1 95 ? -3.297 -12.922 12.086 1 97 95 ARG A N 1
ATOM 722 C CA . ARG A 1 95 ? -4.094 -13.555 13.133 1 97 95 ARG A CA 1
ATOM 723 C C . ARG A 1 95 ? -5.508 -12.984 13.156 1 97 95 ARG A C 1
ATOM 725 O O . ARG A 1 95 ? -6.484 -13.742 13.172 1 97 95 ARG A O 1
ATOM 732 N N . ALA A 1 96 ? -5.625 -11.703 13.18 1 95.5 96 ALA A N 1
ATOM 733 C CA . ALA A 1 96 ? -6.926 -11.039 13.266 1 95.5 96 ALA A CA 1
ATOM 734 C C . ALA A 1 96 ? -7.773 -11.352 12.031 1 95.5 96 ALA A C 1
ATOM 736 O O . ALA A 1 96 ? -8.977 -11.594 12.148 1 95.5 96 ALA A O 1
ATOM 737 N N . VAL A 1 97 ? -7.191 -11.328 10.891 1 97.44 97 VAL A N 1
ATOM 738 C CA . VAL A 1 97 ? -7.914 -11.555 9.641 1 97.44 97 VAL A CA 1
ATOM 739 C C . VAL A 1 97 ? -8.367 -13.008 9.562 1 97.44 97 VAL A C 1
ATOM 741 O O . VAL A 1 97 ? -9.492 -13.289 9.125 1 97.44 97 VAL A O 1
ATOM 744 N N . ARG A 1 98 ? -7.492 -13.938 9.984 1 97.44 98 ARG A N 1
ATOM 745 C CA . ARG A 1 98 ? -7.871 -15.344 10.031 1 97.44 98 ARG A CA 1
ATOM 746 C C . ARG A 1 98 ? -9.086 -15.555 10.93 1 97.44 98 ARG A C 1
ATOM 748 O O . ARG A 1 98 ? -10.023 -16.25 10.562 1 97.44 98 ARG A O 1
ATOM 755 N N . ARG A 1 99 ? -9.047 -14.945 12.023 1 94.88 99 ARG A N 1
ATOM 756 C CA . ARG A 1 99 ? -10.188 -15.023 12.938 1 94.88 99 ARG A CA 1
ATOM 757 C C . ARG A 1 99 ? -11.445 -14.445 12.305 1 94.88 99 ARG A C 1
ATOM 759 O O . ARG A 1 99 ? -12.531 -15.023 12.43 1 94.88 99 ARG A O 1
ATOM 766 N N . GLU A 1 100 ? -11.297 -13.398 11.609 1 93.75 100 GLU A N 1
ATOM 767 C CA . GLU A 1 100 ? -12.422 -12.688 11.008 1 93.75 100 GLU A CA 1
ATOM 768 C C . GLU A 1 100 ? -13.016 -13.469 9.844 1 93.75 100 GLU A C 1
ATOM 770 O O . GLU A 1 100 ? -14.242 -13.562 9.711 1 93.75 100 GLU A O 1
ATOM 775 N N . LEU A 1 101 ? -12.164 -14.039 9.008 1 95.88 101 LEU A N 1
ATOM 776 C CA . LEU A 1 101 ? -12.625 -14.625 7.754 1 95.88 101 LEU A CA 1
ATOM 777 C C . LEU A 1 101 ? -12.898 -16.125 7.922 1 95.88 101 LEU A C 1
ATOM 779 O O . LEU A 1 101 ? -13.555 -16.734 7.078 1 95.88 101 LEU A O 1
ATOM 783 N N . GLY A 1 102 ? -12.352 -16.688 8.977 1 94.81 102 GLY A N 1
ATOM 784 C CA . GLY A 1 102 ? -12.516 -18.125 9.18 1 94.81 102 GLY A CA 1
ATOM 785 C C . GLY A 1 102 ? -11.484 -18.953 8.438 1 94.81 102 GLY A C 1
ATOM 786 O O . GLY A 1 102 ? -10.633 -18.406 7.734 1 94.81 102 GLY A O 1
ATOM 787 N N . ASP A 1 103 ? -11.648 -20.219 8.453 1 94.75 103 ASP A N 1
ATOM 788 C CA . ASP A 1 103 ? -10.617 -21.156 8 1 94.75 103 ASP A CA 1
ATOM 789 C C . ASP A 1 103 ? -10.711 -21.375 6.496 1 94.75 103 ASP A C 1
ATOM 791 O O . ASP A 1 103 ? -9.75 -21.828 5.867 1 94.75 103 ASP A O 1
ATOM 795 N N . ASP A 1 104 ? -11.789 -21.078 5.926 1 96.5 104 ASP A N 1
ATOM 796 C CA . ASP A 1 104 ? -12 -21.438 4.527 1 96.5 104 ASP A CA 1
ATOM 797 C C . ASP A 1 104 ? -11.469 -20.344 3.602 1 96.5 104 ASP A C 1
ATOM 799 O O . ASP A 1 104 ? -11.148 -20.609 2.443 1 96.5 104 ASP A O 1
ATOM 803 N N . ALA A 1 105 ? -11.438 -19.109 4.094 1 98 105 ALA A N 1
ATOM 804 C CA . ALA A 1 105 ? -10.984 -18 3.271 1 98 105 ALA A CA 1
ATOM 805 C C . ALA A 1 105 ? -9.477 -18.062 3.043 1 98 105 ALA A C 1
ATOM 807 O O . ALA A 1 105 ? -8.719 -18.438 3.939 1 98 105 ALA A O 1
ATOM 808 N N . ILE A 1 106 ? -9.086 -17.688 1.884 1 98.75 106 ILE A N 1
ATOM 809 C CA . ILE A 1 106 ? -7.664 -17.609 1.581 1 98.75 106 ILE A CA 1
ATOM 810 C C . ILE A 1 106 ? -7.074 -16.359 2.246 1 98.75 106 ILE A C 1
ATOM 812 O O . ILE A 1 106 ? -7.605 -15.258 2.098 1 98.75 106 ILE A O 1
ATOM 816 N N . VAL A 1 107 ? -6 -16.531 3.006 1 98.81 107 VAL A N 1
ATOM 817 C CA . VAL A 1 107 ? -5.25 -15.422 3.584 1 98.81 107 VAL A CA 1
ATOM 818 C C . VAL A 1 107 ? -3.787 -15.5 3.152 1 98.81 107 VAL A C 1
ATOM 820 O O . VAL A 1 107 ? -3.072 -16.438 3.537 1 98.81 107 VAL A O 1
ATOM 823 N N . GLY A 1 108 ? -3.359 -14.602 2.316 1 98.88 108 GLY A N 1
ATOM 824 C CA . GLY A 1 108 ? -1.965 -14.469 1.931 1 98.88 108 GLY A CA 1
ATOM 825 C C . GLY A 1 108 ? -1.277 -13.281 2.588 1 98.88 108 GLY A C 1
ATOM 826 O O . GLY A 1 108 ? -1.934 -12.32 2.977 1 98.88 108 GLY A O 1
ATOM 827 N N . ALA A 1 109 ? 0.033 -13.359 2.664 1 98.69 109 ALA A N 1
ATOM 828 C CA . ALA A 1 109 ? 0.785 -12.305 3.34 1 98.69 109 ALA A CA 1
ATOM 829 C C . ALA A 1 109 ? 2.037 -11.93 2.553 1 98.69 109 ALA A C 1
ATOM 831 O O . ALA A 1 109 ? 2.898 -12.781 2.307 1 98.69 109 ALA A O 1
ATOM 832 N N . PHE A 1 110 ? 2.113 -10.688 2.154 1 98.62 110 PHE A N 1
ATOM 833 C CA . PHE A 1 110 ? 3.354 -10.188 1.574 1 98.62 110 PHE A CA 1
ATOM 834 C C . PHE A 1 110 ? 4.355 -9.828 2.664 1 98.62 110 PHE A C 1
ATOM 836 O O . PHE A 1 110 ? 4.078 -8.969 3.51 1 98.62 110 PHE A O 1
ATOM 843 N N . CYS A 1 111 ? 5.566 -10.383 2.557 1 98 111 CYS A N 1
ATOM 844 C CA . CYS A 1 111 ? 6.527 -10.281 3.648 1 98 111 CYS A CA 1
ATOM 845 C C . CYS A 1 111 ? 7.832 -9.656 3.168 1 98 111 CYS A C 1
ATOM 847 O O . CYS A 1 111 ? 8.844 -9.711 3.863 1 98 111 CYS A O 1
ATOM 849 N N . GLY A 1 112 ? 7.789 -9.102 1.97 1 96.44 112 GLY A N 1
ATOM 850 C CA . GLY A 1 112 ? 9 -8.5 1.436 1 96.44 112 GLY A CA 1
ATOM 851 C C . GLY A 1 112 ? 10.156 -9.484 1.335 1 96.44 112 GLY A C 1
ATOM 852 O O . GLY A 1 112 ? 10.016 -10.562 0.757 1 96.44 112 GLY A O 1
ATOM 853 N N . GLN A 1 113 ? 11.227 -9.078 2.008 1 96.62 113 GLN A N 1
ATOM 854 C CA . GLN A 1 113 ? 12.422 -9.914 1.976 1 96.62 113 GLN A CA 1
ATOM 855 C C . GLN A 1 113 ? 12.688 -10.547 3.34 1 96.62 113 GLN A C 1
ATOM 857 O O . GLN A 1 113 ? 13.781 -11.055 3.594 1 96.62 113 GLN A O 1
ATOM 862 N N . SER A 1 114 ? 11.711 -10.555 4.184 1 96.06 114 SER A N 1
ATOM 863 C CA . SER A 1 114 ? 11.914 -10.938 5.578 1 96.06 114 SER A CA 1
ATOM 864 C C . SER A 1 114 ? 11.516 -12.398 5.812 1 96.06 114 SER A C 1
ATOM 866 O O . SER A 1 114 ? 10.328 -12.727 5.836 1 96.06 114 SER A O 1
ATOM 868 N N . ARG A 1 115 ? 12.492 -13.18 6.113 1 96.75 115 ARG A N 1
ATOM 869 C CA . ARG A 1 115 ? 12.242 -14.562 6.523 1 96.75 115 ARG A CA 1
ATOM 870 C C . ARG A 1 115 ? 11.422 -14.609 7.809 1 96.75 115 ARG A C 1
ATOM 872 O O . ARG A 1 115 ? 10.516 -15.438 7.941 1 96.75 115 ARG A O 1
ATOM 879 N N . HIS A 1 116 ? 11.781 -13.734 8.656 1 96.31 116 HIS A N 1
ATOM 880 C CA . HIS A 1 116 ? 11.117 -13.695 9.953 1 96.31 116 HIS A CA 1
ATOM 881 C C . HIS A 1 116 ? 9.625 -13.414 9.805 1 96.31 116 HIS A C 1
ATOM 883 O O . HIS A 1 116 ? 8.797 -14.102 10.406 1 96.31 116 HIS A O 1
ATOM 889 N N . ASP A 1 117 ? 9.266 -12.438 9.008 1 96.88 117 ASP A N 1
ATOM 890 C CA . ASP A 1 117 ? 7.859 -12.133 8.758 1 96.88 117 ASP A CA 1
ATOM 891 C C . ASP A 1 117 ? 7.141 -13.328 8.133 1 96.88 117 ASP A C 1
ATOM 893 O O . ASP A 1 117 ? 6.012 -13.641 8.508 1 96.88 117 ASP A O 1
ATOM 897 N N . GLY A 1 118 ? 7.832 -13.938 7.203 1 98.38 118 GLY A N 1
ATOM 898 C CA . GLY A 1 118 ? 7.254 -15.109 6.57 1 98.38 118 GLY A CA 1
ATOM 899 C C . GLY A 1 118 ? 6.949 -16.234 7.551 1 98.38 118 GLY A C 1
ATOM 900 O O . GLY A 1 118 ? 5.848 -16.781 7.551 1 98.38 118 GLY A O 1
ATOM 901 N N . LEU A 1 119 ? 7.922 -16.516 8.406 1 98.56 119 LEU A N 1
ATOM 902 C CA . LEU A 1 119 ? 7.758 -17.578 9.398 1 98.56 119 LEU A CA 1
ATOM 903 C C . LEU A 1 119 ? 6.605 -17.266 10.344 1 98.56 119 LEU A C 1
ATOM 905 O O . LEU A 1 119 ? 5.785 -18.141 10.641 1 98.56 119 LEU A O 1
ATOM 909 N N . THR A 1 120 ? 6.562 -16.047 10.719 1 98.25 120 THR A N 1
ATOM 910 C CA . THR A 1 120 ? 5.496 -15.633 11.625 1 98.25 120 THR A CA 1
ATOM 911 C C . THR A 1 120 ? 4.133 -15.766 10.945 1 98.25 120 THR A C 1
ATOM 913 O O . THR A 1 120 ? 3.184 -16.281 11.539 1 98.25 120 THR A O 1
ATOM 916 N N . ALA A 1 121 ? 4.023 -15.32 9.703 1 98.5 121 ALA A N 1
ATOM 917 C CA . ALA A 1 121 ? 2.771 -15.438 8.961 1 98.5 121 ALA A CA 1
ATOM 918 C C . ALA A 1 121 ? 2.344 -16.891 8.828 1 98.5 121 ALA A C 1
ATOM 920 O O . ALA A 1 121 ? 1.167 -17.219 8.992 1 98.5 121 ALA A O 1
ATOM 921 N N . ALA A 1 122 ? 3.322 -17.75 8.531 1 98.5 122 ALA A N 1
ATOM 922 C CA . ALA A 1 122 ? 3.051 -19.172 8.414 1 98.5 122 ALA A CA 1
ATOM 923 C C . ALA A 1 122 ? 2.543 -19.75 9.734 1 98.5 122 ALA A C 1
ATOM 925 O O . ALA A 1 122 ? 1.571 -20.5 9.758 1 98.5 122 ALA A O 1
ATOM 926 N N . GLU A 1 123 ? 3.143 -19.375 10.805 1 98.12 123 GLU A N 1
ATOM 927 C CA . GLU A 1 123 ? 2.744 -19.828 12.133 1 98.12 123 GLU A CA 1
ATOM 928 C C . GLU A 1 123 ? 1.327 -19.375 12.469 1 98.12 123 GLU A C 1
ATOM 930 O O . GLU A 1 123 ? 0.609 -20.047 13.203 1 98.12 123 GLU A O 1
ATOM 935 N N . LEU A 1 124 ? 0.953 -18.281 11.93 1 98.06 124 LEU A N 1
ATOM 936 C CA . LEU A 1 124 ? -0.362 -17.719 12.195 1 98.06 124 LEU A CA 1
ATOM 937 C C . LEU A 1 124 ? -1.384 -18.203 11.172 1 98.06 124 LEU A C 1
ATOM 939 O O . LEU A 1 124 ? -2.465 -17.609 11.047 1 98.06 124 LEU A O 1
ATOM 943 N N . ASN A 1 125 ? -1.01 -19.188 10.336 1 97.5 125 ASN A N 1
ATOM 944 C CA . ASN A 1 125 ? -1.895 -19.922 9.445 1 97.5 125 ASN A CA 1
ATOM 945 C C . ASN A 1 125 ? -2.215 -19.125 8.18 1 97.5 125 ASN A C 1
ATOM 947 O O . ASN A 1 125 ? -3.34 -19.172 7.68 1 97.5 125 ASN A O 1
ATOM 951 N N . ALA A 1 126 ? -1.294 -18.297 7.715 1 98.62 126 ALA A N 1
ATOM 952 C CA . ALA A 1 126 ? -1.408 -17.812 6.344 1 98.62 126 ALA A CA 1
ATOM 953 C C . ALA A 1 126 ? -1.431 -18.984 5.352 1 98.62 126 ALA A C 1
ATOM 955 O O . ALA A 1 126 ? -0.701 -19.953 5.52 1 98.62 126 ALA A O 1
ATOM 956 N N . ASP A 1 127 ? -2.232 -18.875 4.344 1 98.81 127 ASP A N 1
ATOM 957 C CA . ASP A 1 127 ? -2.32 -19.922 3.344 1 98.81 127 ASP A CA 1
ATOM 958 C C . ASP A 1 127 ? -1.126 -19.891 2.393 1 98.81 127 ASP A C 1
ATOM 960 O O . ASP A 1 127 ? -0.759 -20.906 1.801 1 98.81 127 ASP A O 1
ATOM 964 N N . TYR A 1 128 ? -0.518 -18.719 2.248 1 98.88 128 TYR A N 1
ATOM 965 C CA . TYR A 1 128 ? 0.725 -18.547 1.503 1 98.88 128 TYR A CA 1
ATOM 966 C C . TYR A 1 128 ? 1.456 -17.281 1.943 1 98.88 128 TYR A C 1
ATOM 968 O O . TYR A 1 128 ? 0.863 -16.406 2.566 1 98.88 128 TYR A O 1
ATOM 976 N N . VAL A 1 129 ? 2.74 -17.25 1.65 1 98.88 129 VAL A N 1
ATOM 977 C CA . VAL A 1 129 ? 3.549 -16.047 1.85 1 98.88 129 VAL A CA 1
ATOM 978 C C . VAL A 1 129 ? 4.117 -15.578 0.512 1 98.88 129 VAL A C 1
ATOM 980 O O . VAL A 1 129 ? 4.375 -16.391 -0.38 1 98.88 129 VAL A O 1
ATOM 983 N N . ALA A 1 130 ? 4.242 -14.289 0.384 1 98.88 130 ALA A N 1
ATOM 984 C CA . ALA A 1 130 ? 4.844 -13.703 -0.811 1 98.88 130 ALA A CA 1
ATOM 985 C C . ALA A 1 130 ? 6.098 -12.906 -0.46 1 98.88 130 ALA A C 1
ATOM 987 O O . ALA A 1 130 ? 6.105 -12.148 0.512 1 98.88 130 ALA A O 1
ATOM 988 N N . PHE A 1 131 ? 7.156 -13.188 -1.192 1 98.75 131 PHE A N 1
ATOM 989 C CA . PHE A 1 131 ? 8.383 -12.398 -1.078 1 98.75 131 PHE A CA 1
ATOM 990 C C . PHE A 1 131 ? 8.641 -11.609 -2.357 1 98.75 131 PHE A C 1
ATOM 992 O O . PHE A 1 131 ? 8.273 -12.055 -3.449 1 98.75 131 PHE A O 1
ATOM 999 N N . GLY A 1 132 ? 9.227 -10.5 -2.193 1 97.81 132 GLY A N 1
ATOM 1000 C CA . GLY A 1 132 ? 9.578 -9.648 -3.316 1 97.81 132 GLY A CA 1
ATOM 1001 C C . GLY A 1 132 ? 10.117 -8.297 -2.895 1 97.81 132 GLY A C 1
ATOM 1002 O O . GLY A 1 132 ? 10.242 -8.016 -1.7 1 97.81 132 GLY A O 1
ATOM 1003 N N . PRO A 1 133 ? 10.461 -7.496 -3.895 1 97 133 PRO A N 1
ATOM 1004 C CA . PRO A 1 133 ? 10.578 -7.828 -5.316 1 97 133 PRO A CA 1
ATOM 1005 C C . PRO A 1 133 ? 11.742 -8.773 -5.605 1 97 133 PRO A C 1
ATOM 1007 O O . PRO A 1 133 ? 12.734 -8.781 -4.871 1 97 133 PRO A O 1
ATOM 1010 N N . VAL A 1 134 ? 11.578 -9.555 -6.625 1 98.12 134 VAL A N 1
ATOM 1011 C CA . VAL A 1 134 ? 12.617 -10.531 -6.945 1 98.12 134 VAL A CA 1
ATOM 1012 C C . VAL A 1 134 ? 13.508 -9.984 -8.055 1 98.12 134 VAL A C 1
ATOM 1014 O O . VAL A 1 134 ? 14.633 -10.461 -8.25 1 98.12 134 VAL A O 1
ATOM 1017 N N . GLY A 1 135 ? 12.977 -9.055 -8.867 1 96 135 GLY A N 1
ATOM 1018 C CA . GLY A 1 135 ? 13.773 -8.422 -9.914 1 96 135 GLY A CA 1
ATOM 1019 C C . GLY A 1 135 ? 14.336 -7.078 -9.508 1 96 135 GLY A C 1
ATOM 1020 O O . GLY A 1 135 ? 14.086 -6.605 -8.391 1 96 135 GLY A O 1
ATOM 1021 N N . VAL A 1 136 ? 15.094 -6.535 -10.391 1 91.19 136 VAL A N 1
ATOM 1022 C CA . VAL A 1 136 ? 15.688 -5.223 -10.164 1 91.19 136 VAL A CA 1
ATOM 1023 C C . VAL A 1 136 ? 14.664 -4.133 -10.461 1 91.19 136 VAL A C 1
ATOM 1025 O O . VAL A 1 136 ? 13.992 -4.168 -11.5 1 91.19 136 VAL A O 1
ATOM 1028 N N . SER A 1 137 ? 14.484 -3.273 -9.5 1 89.06 137 SER A N 1
ATOM 1029 C CA . SER A 1 137 ? 13.547 -2.162 -9.656 1 89.06 137 SER A CA 1
ATOM 1030 C C . SER A 1 137 ? 14.047 -0.917 -8.93 1 89.06 137 SER A C 1
ATOM 1032 O O . SER A 1 137 ? 14.648 -1.015 -7.855 1 89.06 137 SER A O 1
ATOM 1034 N N . PRO A 1 138 ? 13.805 0.218 -9.539 1 88.25 138 PRO A N 1
ATOM 1035 C CA . PRO A 1 138 ? 14.141 1.457 -8.836 1 88.25 138 PRO A CA 1
ATOM 1036 C C . PRO A 1 138 ? 13.102 1.834 -7.781 1 88.25 138 PRO A C 1
ATOM 1038 O O . PRO A 1 138 ? 13.242 2.861 -7.113 1 88.25 138 PRO A O 1
ATOM 1041 N N . LEU A 1 139 ? 12.117 1.013 -7.613 1 89.75 139 LEU A N 1
ATOM 1042 C CA . LEU A 1 139 ? 11.031 1.278 -6.672 1 89.75 139 LEU A CA 1
ATOM 1043 C C . LEU A 1 139 ? 11.398 0.787 -5.273 1 89.75 139 LEU A C 1
ATOM 1045 O O . LEU A 1 139 ? 12.312 -0.024 -5.117 1 89.75 139 LEU A O 1
ATOM 1049 N N . GLY A 1 140 ? 10.773 1.343 -4.238 1 92.06 140 GLY A N 1
ATOM 1050 C CA . GLY A 1 140 ? 11.055 0.952 -2.867 1 92.06 140 GLY A CA 1
ATOM 1051 C C . GLY A 1 140 ? 12.438 1.38 -2.4 1 92.06 140 GLY A C 1
ATOM 1052 O O . GLY A 1 140 ? 12.859 2.51 -2.654 1 92.06 140 GLY A O 1
ATOM 1053 N N . ASP A 1 141 ? 13.094 0.465 -1.696 1 91.12 141 ASP A N 1
ATOM 1054 C CA . ASP A 1 141 ? 14.414 0.776 -1.151 1 91.12 141 ASP A CA 1
ATOM 1055 C C . ASP A 1 141 ? 15.508 0.031 -1.907 1 91.12 141 ASP A C 1
ATOM 1057 O O . ASP A 1 141 ? 16.672 0.022 -1.483 1 91.12 141 ASP A O 1
ATOM 1061 N N . GLY A 1 142 ? 15.117 -0.637 -2.975 1 88.19 142 GLY A N 1
ATOM 1062 C CA . GLY A 1 142 ? 16.078 -1.294 -3.842 1 88.19 142 GLY A CA 1
ATOM 1063 C C . GLY A 1 142 ? 16.438 -2.697 -3.387 1 88.19 142 GLY A C 1
ATOM 1064 O O . GLY A 1 142 ? 17.078 -3.451 -4.121 1 88.19 142 GLY A O 1
ATOM 1065 N N . LYS A 1 143 ? 16.031 -3.07 -2.195 1 91.5 143 LYS A N 1
ATOM 1066 C CA . LYS A 1 143 ? 16.297 -4.426 -1.717 1 91.5 143 LYS A CA 1
ATOM 1067 C C . LYS A 1 143 ? 15.469 -5.453 -2.479 1 91.5 143 LYS A C 1
ATOM 1069 O O . LYS A 1 143 ? 14.328 -5.184 -2.848 1 91.5 143 LYS A O 1
ATOM 1074 N N . ARG A 1 144 ? 16.078 -6.676 -2.596 1 96.19 144 ARG A N 1
ATOM 1075 C CA . ARG A 1 144 ? 15.422 -7.742 -3.344 1 96.19 144 ARG A CA 1
ATOM 1076 C C . ARG A 1 144 ? 15.289 -9.008 -2.496 1 96.19 144 ARG A C 1
ATOM 1078 O O . ARG A 1 144 ? 16.109 -9.258 -1.613 1 96.19 144 ARG A O 1
ATOM 1085 N N . ALA A 1 145 ? 14.234 -9.695 -2.715 1 97.69 145 ALA A N 1
ATOM 1086 C CA . ALA A 1 145 ? 14.172 -11.07 -2.24 1 97.69 145 ALA A CA 1
ATOM 1087 C C . ALA A 1 145 ? 15.031 -11.992 -3.102 1 97.69 145 ALA A C 1
ATOM 1089 O O . ALA A 1 145 ? 14.664 -12.312 -4.234 1 97.69 145 ALA A O 1
ATOM 1090 N N . GLU A 1 146 ? 16.062 -12.43 -2.545 1 96.94 146 GLU A N 1
ATOM 1091 C CA . GLU A 1 146 ? 17.062 -13.172 -3.305 1 96.94 146 GLU A CA 1
ATOM 1092 C C . GLU A 1 146 ? 16.719 -14.656 -3.381 1 96.94 146 GLU A C 1
ATOM 1094 O O . GLU A 1 146 ? 15.922 -15.156 -2.578 1 96.94 146 GLU A O 1
ATOM 1099 N N . ALA A 1 147 ? 17.406 -15.32 -4.301 1 97.62 147 ALA A N 1
ATOM 1100 C CA . ALA A 1 147 ? 17.125 -16.719 -4.582 1 97.62 147 ALA A CA 1
ATOM 1101 C C . ALA A 1 147 ? 17.312 -17.578 -3.338 1 97.62 147 ALA A C 1
ATOM 1103 O O . ALA A 1 147 ? 16.578 -18.562 -3.135 1 97.62 147 ALA A O 1
ATOM 1104 N N . ASP A 1 148 ? 18.266 -17.219 -2.518 1 98.06 148 ASP A N 1
ATOM 1105 C CA . ASP A 1 148 ? 18.562 -18.031 -1.338 1 98.06 148 ASP A CA 1
ATOM 1106 C C . ASP A 1 148 ? 17.391 -18.047 -0.372 1 98.06 148 ASP A C 1
ATOM 1108 O O . ASP A 1 148 ? 17.172 -19.031 0.346 1 98.06 148 ASP A O 1
ATOM 1112 N N . LEU A 1 149 ? 16.625 -16.969 -0.347 1 98.5 149 LEU A N 1
ATOM 1113 C CA . LEU A 1 149 ? 15.43 -16.922 0.483 1 98.5 149 LEU A CA 1
ATOM 1114 C C . LEU A 1 149 ? 14.414 -17.969 0.035 1 98.5 149 LEU A C 1
ATOM 1116 O O . LEU A 1 149 ? 13.859 -18.688 0.861 1 98.5 149 LEU A O 1
ATOM 1120 N N . PHE A 1 150 ? 14.219 -18.078 -1.198 1 98.56 150 PHE A N 1
ATOM 1121 C CA . PHE A 1 150 ? 13.25 -19.016 -1.755 1 98.56 150 PHE A CA 1
ATOM 1122 C C . PHE A 1 150 ? 13.734 -20.453 -1.607 1 98.56 150 PHE A C 1
ATOM 1124 O O . PHE A 1 150 ? 12.945 -21.359 -1.302 1 98.56 150 PHE A O 1
ATOM 1131 N N . GLU A 1 151 ? 15 -20.625 -1.885 1 98.12 151 GLU A N 1
ATOM 1132 C CA . GLU A 1 151 ? 15.578 -21.938 -1.689 1 98.12 151 GLU A CA 1
ATOM 1133 C C . GLU A 1 151 ? 15.383 -22.422 -0.253 1 98.12 151 GLU A C 1
ATOM 1135 O O . GLU A 1 151 ? 14.883 -23.531 -0.024 1 98.12 151 GLU A O 1
ATOM 1140 N N . TRP A 1 152 ? 15.742 -21.609 0.601 1 98.38 152 TRP A N 1
ATOM 1141 C CA . TRP A 1 152 ? 15.594 -21.938 2.012 1 98.38 152 TRP A CA 1
ATOM 1142 C C . TRP A 1 152 ? 14.133 -22.219 2.352 1 98.38 152 TRP A C 1
ATOM 1144 O O . TRP A 1 152 ? 13.82 -23.203 3.016 1 98.38 152 TRP A O 1
ATOM 1154 N N . TRP A 1 153 ? 13.258 -21.375 1.928 1 98.56 153 TRP A N 1
ATOM 1155 C CA . TRP A 1 153 ? 11.836 -21.516 2.236 1 98.56 153 TRP A CA 1
ATOM 1156 C C . TRP A 1 153 ? 11.297 -22.844 1.723 1 98.56 153 TRP A C 1
ATOM 1158 O O . TRP A 1 153 ? 10.625 -23.578 2.459 1 98.56 153 TRP A O 1
ATOM 1168 N N . SER A 1 154 ? 11.594 -23.141 0.498 1 97.06 154 SER A N 1
ATOM 1169 C CA . SER A 1 154 ? 11.109 -24.344 -0.152 1 97.06 154 SER A CA 1
ATOM 1170 C C . SER A 1 154 ? 11.586 -25.594 0.575 1 97.06 154 SER A C 1
ATOM 1172 O O . SER A 1 154 ? 10.875 -26.609 0.628 1 97.06 154 SER A O 1
ATOM 1174 N N . GLU A 1 155 ? 12.711 -25.531 1.156 1 97.25 155 GLU A N 1
ATOM 1175 C CA . GLU A 1 155 ? 13.297 -26.688 1.835 1 97.25 155 GLU A CA 1
ATOM 1176 C C . GLU A 1 155 ? 12.773 -26.797 3.264 1 97.25 155 GLU A C 1
ATOM 1178 O O . GLU A 1 155 ? 12.664 -27.906 3.797 1 97.25 155 GLU A O 1
ATOM 1183 N N . MET A 1 156 ? 12.43 -25.719 3.867 1 97.5 156 MET A N 1
ATOM 1184 C CA . MET A 1 156 ? 12.242 -25.719 5.316 1 97.5 156 MET A CA 1
ATOM 1185 C C . MET A 1 156 ? 10.773 -25.578 5.676 1 97.5 156 MET A C 1
ATOM 1187 O O . MET A 1 156 ? 10.359 -25.953 6.777 1 97.5 156 MET A O 1
ATOM 1191 N N . ILE A 1 157 ? 9.969 -25 4.77 1 97.81 157 ILE A N 1
ATOM 1192 C CA . ILE A 1 157 ? 8.625 -24.578 5.152 1 97.81 157 ILE A CA 1
ATOM 1193 C C . ILE A 1 157 ? 7.602 -25.172 4.191 1 97.81 157 ILE A C 1
ATOM 1195 O O . ILE A 1 157 ? 7.805 -25.156 2.973 1 97.81 157 ILE A O 1
ATOM 1199 N N . GLU A 1 158 ? 6.469 -25.625 4.664 1 97.44 158 GLU A N 1
ATOM 1200 C CA . GLU A 1 158 ? 5.434 -26.25 3.848 1 97.44 158 GLU A CA 1
ATOM 1201 C C . GLU A 1 158 ? 4.5 -25.219 3.244 1 97.44 158 GLU A C 1
ATOM 1203 O O . GLU A 1 158 ? 3.938 -25.422 2.166 1 97.44 158 GLU A O 1
ATOM 1208 N N . VAL A 1 159 ? 4.324 -24.078 3.938 1 98.56 159 VAL A N 1
ATOM 1209 C CA . VAL A 1 159 ? 3.443 -23.031 3.443 1 98.56 159 VAL A CA 1
ATOM 1210 C C . VAL A 1 159 ? 3.924 -22.562 2.074 1 98.56 159 VAL A C 1
ATOM 1212 O O . VAL A 1 159 ? 5.094 -22.203 1.907 1 98.56 159 VAL A O 1
ATOM 1215 N N . PRO A 1 160 ? 3.039 -22.562 1.086 1 98.75 160 PRO A N 1
ATOM 1216 C CA . PRO A 1 160 ? 3.434 -22.156 -0.266 1 98.75 160 PRO A CA 1
ATOM 1217 C C . PRO A 1 160 ? 4.02 -20.75 -0.318 1 98.75 160 PRO A C 1
ATOM 1219 O O . PRO A 1 160 ? 3.648 -19.891 0.487 1 98.75 160 PRO A O 1
ATOM 1222 N N . VAL A 1 161 ? 4.914 -20.5 -1.315 1 98.81 161 VAL A N 1
ATOM 1223 C CA . VAL A 1 161 ? 5.566 -19.203 -1.448 1 98.81 161 VAL A CA 1
ATOM 1224 C C . VAL A 1 161 ? 5.328 -18.656 -2.85 1 98.81 161 VAL A C 1
ATOM 1226 O O . VAL A 1 161 ? 5.371 -19.391 -3.834 1 98.81 161 VAL A O 1
ATOM 1229 N N . VAL A 1 162 ? 5.031 -17.344 -2.912 1 98.88 162 VAL A N 1
ATOM 1230 C CA . VAL A 1 162 ? 4.867 -16.578 -4.145 1 98.88 162 VAL A CA 1
ATOM 1231 C C . VAL A 1 162 ? 6.086 -15.688 -4.359 1 98.88 162 VAL A C 1
ATOM 1233 O O . VAL A 1 162 ? 6.5 -14.961 -3.453 1 98.88 162 VAL A O 1
ATOM 1236 N N . ALA A 1 163 ? 6.703 -15.781 -5.527 1 98.88 163 ALA A N 1
ATOM 1237 C CA . ALA A 1 163 ? 7.715 -14.82 -5.969 1 98.88 163 ALA A CA 1
ATOM 1238 C C . ALA A 1 163 ? 7.094 -13.719 -6.824 1 98.88 163 ALA A C 1
ATOM 1240 O O . ALA A 1 163 ? 6.449 -14 -7.836 1 98.88 163 ALA A O 1
ATOM 1241 N N . GLU A 1 164 ? 7.266 -12.453 -6.41 1 98.44 164 GLU A N 1
ATOM 1242 C CA . GLU A 1 164 ? 6.641 -11.375 -7.164 1 98.44 164 GLU A CA 1
ATOM 1243 C C . GLU A 1 164 ? 7.543 -10.148 -7.219 1 98.44 164 GLU A C 1
ATOM 1245 O O . GLU A 1 164 ? 8.477 -10.023 -6.43 1 98.44 164 GLU A O 1
ATOM 1250 N N . GLY A 1 165 ? 7.285 -9.273 -8.234 1 97.19 165 GLY A N 1
ATOM 1251 C CA . GLY A 1 165 ? 7.934 -7.98 -8.367 1 97.19 165 GLY A CA 1
ATOM 1252 C C . GLY A 1 165 ? 9.055 -7.973 -9.391 1 97.19 165 GLY A C 1
ATOM 1253 O O . GLY A 1 165 ? 10.094 -8.602 -9.188 1 97.19 165 GLY A O 1
ATOM 1254 N N . ALA A 1 166 ? 8.805 -7.305 -10.43 1 96.06 166 ALA A N 1
ATOM 1255 C CA . ALA A 1 166 ? 9.797 -7.059 -11.469 1 96.06 166 ALA A CA 1
ATOM 1256 C C . ALA A 1 166 ? 10.305 -8.367 -12.062 1 96.06 166 ALA A C 1
ATOM 1258 O O . ALA A 1 166 ? 11.508 -8.578 -12.18 1 96.06 166 ALA A O 1
ATOM 1259 N N . LEU A 1 167 ? 9.367 -9.18 -12.43 1 97.44 167 LEU A N 1
ATOM 1260 C CA . LEU A 1 167 ? 9.688 -10.477 -13.008 1 97.44 167 LEU A CA 1
ATOM 1261 C C . LEU A 1 167 ? 10.102 -10.336 -14.469 1 97.44 167 LEU A C 1
ATOM 1263 O O . LEU A 1 167 ? 9.531 -9.523 -15.203 1 97.44 167 LEU A O 1
ATOM 1267 N N . ASP A 1 168 ? 11.117 -11.086 -14.836 1 97.44 168 ASP A N 1
ATOM 1268 C CA . ASP A 1 168 ? 11.461 -11.336 -16.234 1 97.44 168 ASP A CA 1
ATOM 1269 C C . ASP A 1 168 ? 11.82 -12.797 -16.469 1 97.44 168 ASP A C 1
ATOM 1271 O O . ASP A 1 1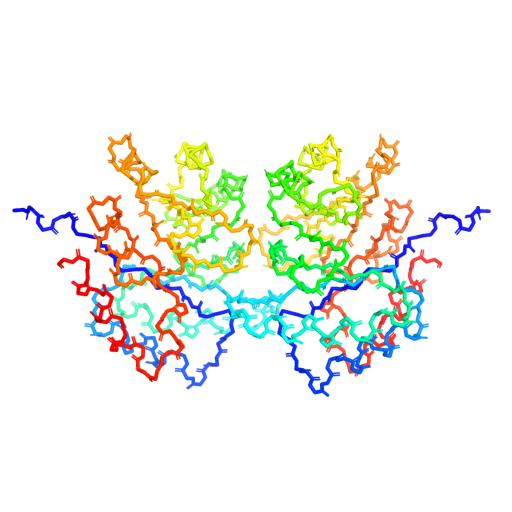68 ? 11.773 -13.609 -15.531 1 97.44 168 ASP A O 1
ATOM 1275 N N . GLU A 1 169 ? 12.094 -13.141 -17.672 1 98.06 169 GLU A N 1
ATOM 1276 C CA . GLU A 1 169 ? 12.336 -14.547 -18 1 98.06 169 GLU A CA 1
ATOM 1277 C C . GLU A 1 169 ? 13.508 -15.102 -17.188 1 98.06 169 GLU A C 1
ATOM 1279 O O . GLU A 1 169 ? 13.461 -16.234 -16.719 1 98.06 169 GLU A O 1
ATOM 1284 N N . THR A 1 170 ? 14.531 -14.328 -17 1 97.62 170 THR A N 1
ATOM 1285 C CA . THR A 1 170 ? 15.734 -14.766 -16.297 1 97.62 170 THR A CA 1
ATOM 1286 C C . THR A 1 170 ? 15.422 -15.07 -14.836 1 97.62 170 THR A C 1
ATOM 1288 O O . THR A 1 170 ? 15.789 -16.125 -14.32 1 97.62 170 THR A O 1
ATOM 1291 N N . THR A 1 171 ? 14.711 -14.18 -14.195 1 97.44 171 THR A N 1
ATOM 1292 C CA . THR A 1 171 ? 14.367 -14.359 -12.789 1 97.44 171 THR A CA 1
ATOM 1293 C C . THR A 1 171 ? 13.398 -15.523 -12.609 1 97.44 171 THR A C 1
ATOM 1295 O O . THR A 1 171 ? 13.508 -16.297 -11.656 1 97.44 171 THR A O 1
ATOM 1298 N N . VAL A 1 172 ? 12.484 -15.664 -13.531 1 98.12 172 VAL A N 1
ATOM 1299 C CA . VAL A 1 172 ? 11.516 -16.75 -13.469 1 98.12 172 VAL A CA 1
ATOM 1300 C C . VAL A 1 172 ? 12.234 -18.094 -13.594 1 98.12 172 VAL A C 1
ATOM 1302 O O . VAL A 1 172 ? 11.992 -19.016 -12.797 1 98.12 172 VAL A O 1
ATOM 1305 N N . ARG A 1 173 ? 13.133 -18.172 -14.531 1 97.5 173 ARG A N 1
ATOM 1306 C CA . ARG A 1 173 ? 13.891 -19.406 -14.727 1 97.5 173 ARG A CA 1
ATOM 1307 C C . ARG A 1 173 ? 14.703 -19.75 -13.477 1 97.5 173 ARG A C 1
ATOM 1309 O O . ARG A 1 173 ? 14.742 -20.906 -13.055 1 97.5 173 ARG A O 1
ATOM 1316 N N . ALA A 1 174 ? 15.305 -18.766 -12.906 1 97.12 174 ALA A N 1
ATOM 1317 C CA . ALA A 1 174 ? 16.203 -18.969 -11.766 1 97.12 174 ALA A CA 1
ATOM 1318 C C . ALA A 1 174 ? 15.422 -19.422 -10.531 1 97.12 174 ALA A C 1
ATOM 1320 O O . ALA A 1 174 ? 15.93 -20.188 -9.719 1 97.12 174 ALA A O 1
ATOM 1321 N N . LEU A 1 175 ? 14.188 -18.969 -10.391 1 98.25 175 LEU A N 1
ATOM 1322 C CA . LEU A 1 175 ? 13.453 -19.188 -9.148 1 98.25 175 LEU A CA 1
ATOM 1323 C C . LEU A 1 175 ? 12.477 -20.344 -9.281 1 98.25 175 LEU A C 1
ATOM 1325 O O . LEU A 1 175 ? 11.945 -20.844 -8.289 1 98.25 175 LEU A O 1
ATOM 1329 N N . ALA A 1 176 ? 12.258 -20.844 -10.492 1 97.88 176 ALA A N 1
ATOM 1330 C CA . ALA A 1 176 ? 11.234 -21.844 -10.789 1 97.88 176 ALA A CA 1
ATOM 1331 C C . ALA A 1 176 ? 11.406 -23.078 -9.914 1 97.88 176 ALA A C 1
ATOM 1333 O O . ALA A 1 176 ? 10.422 -23.609 -9.383 1 97.88 176 ALA A O 1
ATOM 1334 N N . PRO A 1 177 ? 12.633 -23.516 -9.609 1 96.75 177 PRO A N 1
ATOM 1335 C CA . PRO A 1 177 ? 12.766 -24.719 -8.797 1 96.75 177 PRO A CA 1
ATOM 1336 C C . PRO A 1 177 ? 12.406 -24.5 -7.332 1 96.75 177 PRO A C 1
ATOM 1338 O O . PRO A 1 177 ? 12.234 -25.469 -6.578 1 96.75 177 PRO A O 1
ATOM 1341 N N . TRP A 1 178 ? 12.258 -23.203 -6.953 1 97.31 178 TRP A N 1
ATOM 1342 C CA . TRP A 1 178 ? 12.195 -22.922 -5.523 1 97.31 178 TRP A CA 1
ATOM 1343 C C . TRP A 1 178 ? 10.891 -22.219 -5.164 1 97.31 178 TRP A C 1
ATOM 1345 O O . TRP A 1 178 ? 10.664 -21.859 -4.008 1 97.31 178 TRP A O 1
ATOM 1355 N N . THR A 1 179 ? 10 -21.984 -6.082 1 97.81 179 THR A N 1
ATOM 1356 C CA . THR A 1 179 ? 8.805 -21.203 -5.824 1 97.81 179 THR A CA 1
ATOM 1357 C C . THR A 1 179 ? 7.547 -21.984 -6.188 1 97.81 179 THR A C 1
ATOM 1359 O O . THR A 1 179 ? 7.574 -22.828 -7.098 1 97.81 179 THR A O 1
ATOM 1362 N N . ASP A 1 180 ? 6.484 -21.797 -5.457 1 98.5 180 ASP A N 1
ATOM 1363 C CA . ASP A 1 180 ? 5.227 -22.484 -5.73 1 98.5 180 ASP A CA 1
ATOM 1364 C C . ASP A 1 180 ? 4.379 -21.688 -6.727 1 98.5 180 ASP A C 1
ATOM 1366 O O . ASP A 1 180 ? 3.645 -22.281 -7.527 1 98.5 180 ASP A O 1
ATOM 1370 N N . PHE A 1 181 ? 4.434 -20.312 -6.645 1 98.75 181 PHE A N 1
ATOM 1371 C CA . PHE A 1 181 ? 3.672 -19.422 -7.512 1 98.75 181 PHE A CA 1
ATOM 1372 C C . PHE A 1 181 ? 4.535 -18.25 -7.984 1 98.75 181 PHE A C 1
ATOM 1374 O O . PHE A 1 181 ? 5.375 -17.75 -7.234 1 98.75 181 PHE A O 1
ATOM 1381 N N . PHE A 1 182 ? 4.359 -17.844 -9.195 1 98.81 182 PHE A N 1
ATOM 1382 C CA . PHE A 1 182 ? 4.852 -16.547 -9.641 1 98.81 182 PHE A CA 1
ATOM 1383 C C . PHE A 1 182 ? 3.717 -15.531 -9.727 1 98.81 182 PHE A C 1
ATOM 1385 O O . PHE A 1 182 ? 2.74 -15.742 -10.445 1 98.81 182 PHE A O 1
ATOM 1392 N N . GLY A 1 183 ? 3.822 -14.453 -8.883 1 98.81 183 GLY A N 1
ATOM 1393 C CA . GLY A 1 183 ? 2.893 -13.336 -8.969 1 98.81 183 GLY A CA 1
ATOM 1394 C C . GLY A 1 183 ? 3.227 -12.367 -10.086 1 98.81 183 GLY A C 1
ATOM 1395 O O . GLY A 1 183 ? 4.125 -11.539 -9.945 1 98.81 183 GLY A O 1
ATOM 1396 N N . ILE A 1 184 ? 2.445 -12.469 -11.148 1 98.75 184 ILE A N 1
ATOM 1397 C CA . ILE A 1 184 ? 2.736 -11.703 -12.359 1 98.75 184 ILE A CA 1
ATOM 1398 C C . ILE A 1 184 ? 1.747 -10.547 -12.484 1 98.75 184 ILE A C 1
ATOM 1400 O O . ILE A 1 184 ? 0.533 -10.75 -12.414 1 98.75 184 ILE A O 1
ATOM 1404 N N . GLY A 1 185 ? 2.248 -9.336 -12.625 1 97.69 185 GLY A N 1
ATOM 1405 C CA . GLY A 1 185 ? 1.44 -8.133 -12.703 1 97.69 185 GLY A CA 1
ATOM 1406 C C . GLY A 1 185 ? 1.755 -7.277 -13.922 1 97.69 185 GLY A C 1
ATOM 1407 O O . GLY A 1 185 ? 1.612 -7.734 -15.055 1 97.69 185 GLY A O 1
ATOM 1408 N N . ASP A 1 186 ? 2.357 -6.16 -13.711 1 94.56 186 ASP A N 1
ATOM 1409 C CA . ASP A 1 186 ? 2.6 -5.145 -14.727 1 94.56 186 ASP A CA 1
ATOM 1410 C C . ASP A 1 186 ? 3.445 -5.703 -15.875 1 94.56 186 ASP A C 1
ATOM 1412 O O . ASP A 1 186 ? 3.391 -5.199 -17 1 94.56 186 ASP A O 1
ATOM 1416 N N . GLU A 1 187 ? 4.184 -6.758 -15.609 1 96.12 187 GLU A N 1
ATOM 1417 C CA . GLU A 1 187 ? 5.051 -7.363 -16.609 1 96.12 187 GLU A CA 1
ATOM 1418 C C . GLU A 1 187 ? 4.262 -7.758 -17.859 1 96.12 187 GLU A C 1
ATOM 1420 O O . GLU A 1 187 ? 4.805 -7.766 -18.969 1 96.12 187 GLU A O 1
ATOM 1425 N N . ILE A 1 188 ? 2.986 -8.039 -17.625 1 98.06 188 ILE A N 1
ATOM 1426 C CA . ILE A 1 188 ? 2.24 -8.492 -18.781 1 98.06 188 ILE A CA 1
ATOM 1427 C C . ILE A 1 188 ? 1.188 -7.453 -19.172 1 98.06 188 ILE A C 1
ATOM 1429 O O . ILE A 1 188 ? 0.886 -7.27 -20.344 1 98.06 188 ILE A O 1
ATOM 1433 N N . TRP A 1 189 ? 0.671 -6.695 -18.203 1 97.25 189 TRP A N 1
ATOM 1434 C CA . TRP A 1 189 ? -0.458 -5.809 -18.469 1 97.25 189 TRP A CA 1
ATOM 1435 C C . TRP A 1 189 ? -0.014 -4.586 -19.266 1 97.25 189 TRP A C 1
ATOM 1437 O O . TRP A 1 189 ? -0.837 -3.906 -19.891 1 97.25 189 TRP A O 1
ATOM 1447 N N . ARG A 1 190 ? 1.271 -4.293 -19.25 1 93 190 ARG A N 1
ATOM 1448 C CA . ARG A 1 190 ? 1.803 -3.148 -19.984 1 93 190 ARG A CA 1
ATOM 1449 C C . ARG A 1 190 ? 2.076 -3.508 -21.438 1 93 190 ARG A C 1
ATOM 1451 O O . ARG A 1 190 ? 2.412 -2.641 -22.25 1 93 190 ARG A O 1
ATOM 1458 N N . MET A 1 191 ? 1.913 -4.781 -21.75 1 96.19 191 MET A N 1
ATOM 1459 C CA . MET A 1 191 ? 2.189 -5.254 -23.109 1 96.19 191 MET A CA 1
ATOM 1460 C C . MET A 1 191 ? 0.946 -5.148 -23.984 1 96.19 191 MET A C 1
ATOM 1462 O O . MET A 1 191 ? -0.178 -5.152 -23.469 1 96.19 191 MET A O 1
ATOM 1466 N N . ASP A 1 192 ? 1.153 -5.129 -25.281 1 96.38 192 ASP A N 1
ATOM 1467 C CA . ASP A 1 192 ? 0.05 -5.051 -26.234 1 96.38 192 ASP A CA 1
ATOM 1468 C C . ASP A 1 192 ? -0.844 -6.285 -26.141 1 96.38 192 ASP A C 1
ATOM 1470 O O . ASP A 1 192 ? -2.061 -6.188 -26.312 1 96.38 192 ASP A O 1
ATOM 1474 N N . ASP A 1 193 ? -0.238 -7.395 -25.922 1 98.06 193 ASP A N 1
ATOM 1475 C CA . ASP A 1 193 ? -0.927 -8.68 -25.781 1 98.06 193 ASP A CA 1
ATOM 1476 C C . ASP A 1 193 ? -0.536 -9.383 -24.484 1 98.06 193 ASP A C 1
ATOM 1478 O O . ASP A 1 193 ? 0.394 -10.188 -24.469 1 98.06 193 ASP A O 1
ATOM 1482 N N . PRO A 1 194 ? -1.318 -9.117 -23.438 1 98.62 194 PRO A N 1
ATOM 1483 C CA . PRO A 1 194 ? -0.976 -9.688 -22.125 1 98.62 194 PRO A CA 1
ATOM 1484 C C . PRO A 1 194 ? -0.939 -11.211 -22.141 1 98.62 194 PRO A C 1
ATOM 1486 O O . PRO A 1 194 ? -0.084 -11.82 -21.484 1 98.62 194 PRO A O 1
ATOM 1489 N N . ALA A 1 195 ? -1.825 -11.844 -22.875 1 98.69 195 ALA A N 1
ATOM 1490 C CA . ALA A 1 195 ? -1.85 -13.305 -22.938 1 98.69 195 ALA A CA 1
ATOM 1491 C C . ALA A 1 195 ? -0.569 -13.852 -23.562 1 98.69 195 ALA A C 1
ATOM 1493 O O . ALA A 1 195 ? -0.02 -14.852 -23.094 1 98.69 195 ALA A O 1
ATOM 1494 N N . ALA A 1 196 ? -0.086 -13.148 -24.594 1 98.56 196 ALA A N 1
ATOM 1495 C CA . ALA A 1 196 ? 1.166 -13.562 -25.219 1 98.56 196 ALA A CA 1
ATOM 1496 C C . ALA A 1 196 ? 2.348 -13.367 -24.281 1 98.56 196 ALA A C 1
ATOM 1498 O O . ALA A 1 196 ? 3.232 -14.219 -24.203 1 98.56 196 ALA A O 1
ATOM 1499 N N . ALA A 1 197 ? 2.363 -12.258 -23.578 1 98.56 197 ALA A N 1
ATOM 1500 C CA . ALA A 1 197 ? 3.414 -11.984 -22.609 1 98.56 197 ALA A CA 1
ATOM 1501 C C . ALA A 1 197 ? 3.402 -13.023 -21.484 1 98.56 197 ALA A C 1
ATOM 1503 O O . ALA A 1 197 ? 4.461 -13.461 -21.031 1 98.56 197 ALA A O 1
ATOM 1504 N N . LEU A 1 198 ? 2.203 -13.445 -21.094 1 98.75 198 LEU A N 1
ATOM 1505 C CA . LEU A 1 198 ? 2.053 -14.461 -20.062 1 98.75 198 LEU A CA 1
ATOM 1506 C C . LEU A 1 198 ? 2.643 -15.789 -20.516 1 98.75 198 LEU A C 1
ATOM 1508 O O . LEU A 1 198 ? 3.342 -16.453 -19.75 1 98.75 198 LEU A O 1
ATOM 1512 N N . ARG A 1 199 ? 2.408 -16.188 -21.75 1 98.44 199 ARG A N 1
ATOM 1513 C CA . ARG A 1 199 ? 2.951 -17.422 -22.297 1 98.44 199 ARG A CA 1
ATOM 1514 C C . ARG A 1 199 ? 4.477 -17.406 -22.281 1 98.44 199 ARG A C 1
ATOM 1516 O O . ARG A 1 199 ? 5.109 -18.422 -22 1 98.44 199 ARG A O 1
ATOM 1523 N N . THR A 1 200 ? 4.98 -16.234 -22.578 1 98.12 200 THR A N 1
ATOM 1524 C CA . THR A 1 200 ? 6.434 -16.094 -22.609 1 98.12 200 THR A CA 1
ATOM 1525 C C . THR A 1 200 ? 7.023 -16.328 -21.219 1 98.12 200 THR A C 1
ATOM 1527 O O . THR A 1 200 ? 7.984 -17.078 -21.062 1 98.12 200 THR A O 1
ATOM 1530 N N . LEU A 1 201 ? 6.449 -15.727 -20.219 1 98.19 201 LEU A N 1
ATOM 1531 C CA . LEU A 1 201 ? 6.938 -15.898 -18.844 1 98.19 201 LEU A CA 1
ATOM 1532 C C . LEU A 1 201 ? 6.703 -17.328 -18.359 1 98.19 201 LEU A C 1
ATOM 1534 O O . LEU A 1 201 ? 7.566 -17.906 -17.703 1 98.19 201 LEU A O 1
ATOM 1538 N N . ALA A 1 202 ? 5.535 -17.891 -18.688 1 98 202 ALA A N 1
ATOM 1539 C CA . ALA A 1 202 ? 5.203 -19.25 -18.281 1 98 202 ALA A CA 1
ATOM 1540 C C . ALA A 1 202 ? 6.184 -20.25 -18.875 1 98 202 ALA A C 1
ATOM 1542 O O . ALA A 1 202 ? 6.555 -21.234 -18.219 1 98 202 ALA A O 1
ATOM 1543 N N . ALA A 1 203 ? 6.598 -20.031 -20.078 1 97.38 203 ALA A N 1
ATOM 1544 C CA . ALA A 1 203 ? 7.543 -20.922 -20.734 1 97.38 203 ALA A CA 1
ATOM 1545 C C . ALA A 1 203 ? 8.875 -20.953 -20 1 97.38 203 ALA A C 1
ATOM 1547 O O . ALA A 1 203 ? 9.562 -21.984 -19.984 1 97.38 203 ALA A O 1
ATOM 1548 N N . ALA A 1 204 ? 9.219 -19.859 -19.391 1 96.94 204 ALA A N 1
ATOM 1549 C CA . ALA A 1 204 ? 10.492 -19.734 -18.672 1 96.94 204 ALA A CA 1
ATOM 1550 C C . ALA A 1 204 ? 10.461 -20.562 -17.375 1 96.94 204 ALA A C 1
ATOM 1552 O O . ALA A 1 204 ? 11.508 -20.812 -16.781 1 96.94 204 ALA A O 1
ATOM 1553 N N . MET A 1 205 ? 9.297 -20.953 -16.875 1 95.31 205 MET A N 1
ATOM 1554 C CA . MET A 1 205 ? 9.156 -21.719 -15.641 1 95.31 205 MET A CA 1
ATOM 1555 C C . MET A 1 205 ? 9.602 -23.156 -15.836 1 95.31 205 MET A C 1
ATOM 1557 O O . MET A 1 205 ? 9.883 -23.859 -14.867 1 95.31 205 MET A O 1
ATOM 1561 N N . GLY A 1 206 ? 9.734 -23.578 -17.062 1 84.44 206 GLY A N 1
ATOM 1562 C CA . GLY A 1 206 ? 10.102 -24.953 -17.391 1 84.44 206 GLY A CA 1
ATOM 1563 C C . GLY A 1 206 ? 8.984 -25.719 -18.062 1 84.44 206 GLY A C 1
ATOM 1564 O O . GLY A 1 206 ? 7.82 -25.312 -18.031 1 84.44 206 GLY A O 1
ATOM 1565 N N . MET B 1 1 ? -4.008 30.672 25.047 1 31.88 1 MET B N 1
ATOM 1566 C CA . MET B 1 1 ? -3.898 29.344 24.438 1 31.88 1 MET B CA 1
ATOM 1567 C C . MET B 1 1 ? -2.727 29.297 23.453 1 31.88 1 MET B C 1
ATOM 1569 O O . MET B 1 1 ? -2.68 30.062 22.5 1 31.88 1 MET B O 1
ATOM 1573 N N . THR B 1 2 ? -1.478 29.078 23.703 1 37.81 2 THR B N 1
ATOM 1574 C CA . THR B 1 2 ? -0.273 29.297 22.906 1 37.81 2 THR B CA 1
ATOM 1575 C C . THR B 1 2 ? -0.477 28.812 21.469 1 37.81 2 THR B C 1
ATOM 1577 O O . THR B 1 2 ? -1.254 27.891 21.234 1 37.81 2 THR B O 1
ATOM 1580 N N . ASP B 1 3 ? -0.42 29.641 20.406 1 43.5 3 ASP B N 1
ATOM 1581 C CA . ASP B 1 3 ? -0.571 29.516 18.969 1 43.5 3 ASP B CA 1
ATOM 1582 C C . ASP B 1 3 ? -0.056 28.172 18.469 1 43.5 3 ASP B C 1
ATOM 1584 O O . ASP B 1 3 ? -0.196 27.844 17.297 1 43.5 3 ASP B O 1
ATOM 1588 N N . LYS B 1 4 ? 0.972 27.578 19.156 1 51 4 LYS B N 1
ATOM 1589 C CA . LYS B 1 4 ? 1.81 26.391 19 1 51 4 LYS B CA 1
ATOM 159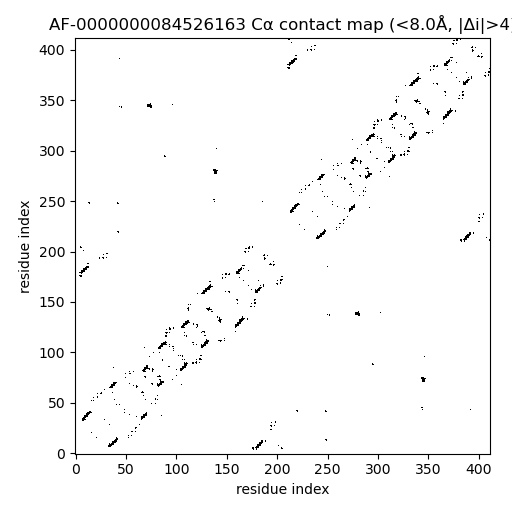0 C C . LYS B 1 4 ? 0.963 25.125 18.938 1 51 4 LYS B C 1
ATOM 1592 O O . LYS B 1 4 ? 1.455 24.062 18.562 1 51 4 LYS B O 1
ATOM 1597 N N . ASP B 1 5 ? -0.417 25.125 19.375 1 72.06 5 ASP B N 1
ATOM 1598 C CA . ASP B 1 5 ? -1.002 23.844 19.75 1 72.06 5 ASP B CA 1
ATOM 1599 C C . ASP B 1 5 ? -1.986 23.359 18.688 1 72.06 5 ASP B C 1
ATOM 1601 O O . ASP B 1 5 ? -2.701 22.375 18.891 1 72.06 5 ASP B O 1
ATOM 1605 N N . ARG B 1 6 ? -2.027 24.172 17.562 1 90 6 ARG B N 1
ATOM 1606 C CA . ARG B 1 6 ? -3.016 23.75 16.578 1 90 6 ARG B CA 1
ATOM 1607 C C . ARG B 1 6 ? -2.418 22.734 15.594 1 90 6 ARG B C 1
ATOM 1609 O O . ARG B 1 6 ? -1.281 22.906 15.148 1 90 6 ARG B O 1
ATOM 1616 N N . PRO B 1 7 ? -3.166 21.812 15.234 1 97.69 7 PRO B N 1
ATOM 1617 C CA . PRO B 1 7 ? -2.668 20.859 14.242 1 97.69 7 PRO B CA 1
ATOM 1618 C C . PRO B 1 7 ? -2.352 21.516 12.898 1 97.69 7 PRO B C 1
ATOM 1620 O O . PRO B 1 7 ? -2.902 22.578 12.586 1 97.69 7 PRO B O 1
ATOM 1623 N N . GLN B 1 8 ? -1.404 21.031 12.234 1 98.31 8 GLN B N 1
ATOM 1624 C CA . GLN B 1 8 ? -1.03 21.516 10.906 1 98.31 8 GLN B CA 1
ATOM 1625 C C . GLN B 1 8 ? -1.646 20.641 9.82 1 98.31 8 GLN B C 1
ATOM 1627 O O . GLN B 1 8 ? -2.086 19.516 10.086 1 98.31 8 GLN B O 1
ATOM 1632 N N . LEU B 1 9 ? -1.734 21.188 8.617 1 98.69 9 LEU B N 1
ATOM 1633 C CA . LEU B 1 9 ? -2.297 20.484 7.473 1 98.69 9 LEU B CA 1
ATOM 1634 C C . LEU B 1 9 ? -1.219 19.688 6.738 1 98.69 9 LEU B C 1
ATOM 1636 O O . LEU B 1 9 ? -0.115 20.203 6.52 1 98.69 9 LEU B O 1
ATOM 1640 N N . TYR B 1 10 ? -1.536 18.484 6.469 1 98.81 10 TYR B N 1
ATOM 1641 C CA . TYR B 1 10 ? -0.757 17.484 5.73 1 98.81 10 TYR B CA 1
ATOM 1642 C C . TYR B 1 10 ? -1.577 16.891 4.598 1 98.81 10 TYR B C 1
ATOM 1644 O O . TYR B 1 10 ? -2.559 16.172 4.844 1 98.81 10 TYR B O 1
ATOM 1652 N N . LEU B 1 11 ? -1.166 17.234 3.289 1 98.94 11 LEU B N 1
ATOM 1653 C CA . LEU B 1 11 ? -1.986 16.797 2.166 1 98.94 11 LEU B CA 1
ATOM 1654 C C . LEU B 1 11 ? -1.42 15.516 1.546 1 98.94 11 LEU B C 1
ATOM 1656 O O . LEU B 1 11 ? -0.203 15.375 1.408 1 98.94 11 LEU B O 1
ATOM 1660 N N . ILE B 1 12 ? -2.297 14.602 1.175 1 98.81 12 ILE B N 1
ATOM 1661 C CA . ILE B 1 12 ? -1.952 13.336 0.539 1 98.81 12 ILE B CA 1
ATOM 1662 C C . ILE B 1 12 ? -2.541 13.289 -0.87 1 98.81 12 ILE B C 1
ATOM 1664 O O . ILE B 1 12 ? -3.744 13.484 -1.053 1 98.81 12 ILE B O 1
ATOM 1668 N N . SER B 1 13 ? -1.741 13.031 -1.877 1 98.5 13 SER B N 1
ATOM 1669 C CA . SER B 1 13 ? -2.227 12.992 -3.254 1 98.5 13 SER B CA 1
ATOM 1670 C C . SER B 1 13 ? -3.189 11.828 -3.469 1 98.5 13 SER B C 1
ATOM 1672 O O . SER B 1 13 ? -3.168 10.852 -2.719 1 98.5 13 SER B O 1
ATOM 1674 N N . PRO B 1 14 ? -4.035 11.961 -4.531 1 96.25 14 PRO B N 1
ATOM 1675 C CA . PRO B 1 14 ? -4.68 10.734 -4.996 1 96.25 14 PRO B CA 1
ATOM 1676 C C . PRO B 1 14 ? -3.678 9.688 -5.484 1 96.25 14 PRO B C 1
ATOM 1678 O O . PRO B 1 14 ? -2.541 10.031 -5.82 1 96.25 14 PRO B O 1
ATOM 1681 N N . PRO B 1 15 ? -4.16 8.453 -5.531 1 94.56 15 PRO B N 1
ATOM 1682 C CA . PRO B 1 15 ? -3.26 7.41 -6.031 1 94.56 15 PRO B CA 1
ATOM 1683 C C . PRO B 1 15 ? -2.973 7.543 -7.523 1 94.56 15 PRO B C 1
ATOM 1685 O O . PRO B 1 15 ? -1.987 6.988 -8.016 1 94.56 15 PRO B O 1
ATOM 1688 N N . GLU B 1 16 ? -3.889 8.148 -8.211 1 91.88 16 GLU B N 1
ATOM 1689 C CA . GLU B 1 16 ? -3.701 8.5 -9.617 1 91.88 16 GLU B CA 1
ATOM 1690 C C . GLU B 1 16 ? -3.906 9.992 -9.844 1 91.88 16 GLU B C 1
ATOM 1692 O O . GLU B 1 16 ? -4.895 10.57 -9.383 1 91.88 16 GLU B O 1
ATOM 1697 N N . ILE B 1 17 ? -2.92 10.586 -10.523 1 94.38 17 ILE B N 1
ATOM 1698 C CA . ILE B 1 17 ? -3.084 12.016 -10.789 1 94.38 17 ILE B CA 1
ATOM 1699 C C . ILE B 1 17 ? -2.92 12.289 -12.281 1 94.38 17 ILE B C 1
ATOM 1701 O O . ILE B 1 17 ? -2.186 11.578 -12.969 1 94.38 17 ILE B O 1
ATOM 1705 N N . GLU B 1 18 ? -3.693 13.234 -12.734 1 95 18 GLU B N 1
ATOM 1706 C CA . GLU B 1 18 ? -3.502 13.812 -14.062 1 95 18 GLU B CA 1
ATOM 1707 C C . GLU B 1 18 ? -2.607 15.047 -14 1 95 18 GLU B C 1
ATOM 1709 O O . GLU B 1 18 ? -2.986 16.062 -13.422 1 95 18 GLU B O 1
ATOM 1714 N N . LEU B 1 19 ? -1.498 14.984 -14.695 1 96.94 19 LEU B N 1
ATOM 1715 C CA . LEU B 1 19 ? -0.486 16.031 -14.578 1 96.94 19 LEU B CA 1
ATOM 1716 C C . LEU B 1 19 ? -0.997 17.344 -15.148 1 96.94 19 LEU B C 1
ATOM 1718 O O . LEU B 1 19 ? -0.518 18.422 -14.773 1 96.94 19 LEU B O 1
ATOM 1722 N N . ALA B 1 20 ? -1.97 17.266 -15.984 1 96.94 20 ALA B N 1
ATOM 1723 C CA . ALA B 1 20 ? -2.529 18.469 -16.594 1 96.94 20 ALA B CA 1
ATOM 1724 C C . ALA B 1 20 ? -3.426 19.219 -15.609 1 96.94 20 ALA B C 1
ATOM 1726 O O . ALA B 1 20 ? -3.744 20.391 -15.812 1 96.94 20 ALA B O 1
ATOM 1727 N N . GLN B 1 21 ? -3.805 18.609 -14.523 1 97.25 21 GLN B N 1
ATOM 1728 C CA . GLN B 1 21 ? -4.816 19.188 -13.656 1 97.25 21 GLN B CA 1
ATOM 1729 C C . GLN B 1 21 ? -4.332 19.266 -12.211 1 97.25 21 GLN B C 1
ATOM 1731 O O . GLN B 1 21 ? -4.449 20.297 -11.562 1 97.25 21 GLN B O 1
ATOM 1736 N N . PHE B 1 22 ? -3.705 18.234 -11.695 1 98.31 22 PHE B N 1
ATOM 1737 C CA . PHE B 1 22 ? -3.453 18.078 -10.273 1 98.31 22 PHE B CA 1
ATOM 1738 C C . PHE B 1 22 ? -2.514 19.156 -9.758 1 98.31 22 PHE B C 1
ATOM 1740 O O . PHE B 1 22 ? -2.748 19.734 -8.695 1 98.31 22 PHE B O 1
ATOM 1747 N N . PRO B 1 23 ? -1.448 19.516 -10.508 1 98.62 23 PRO B N 1
ATOM 1748 C CA . PRO B 1 23 ? -0.559 20.547 -9.977 1 98.62 23 PRO B CA 1
ATOM 1749 C C .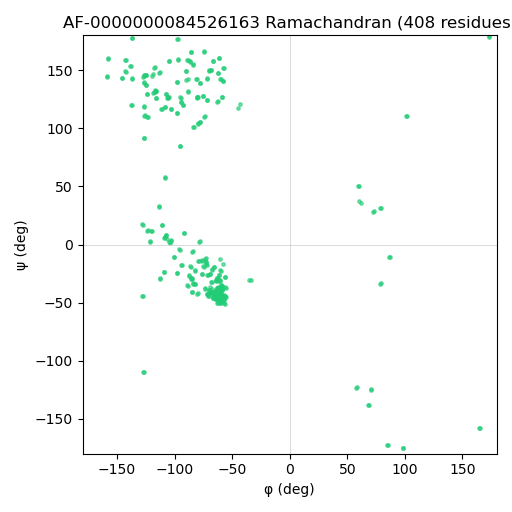 PRO B 1 23 ? -1.281 21.875 -9.719 1 98.62 23 PRO B C 1
ATOM 1751 O O . PRO B 1 23 ? -1.027 22.531 -8.711 1 98.62 23 PRO B O 1
ATOM 1754 N N . ASP B 1 24 ? -2.213 22.156 -10.562 1 98.44 24 ASP B N 1
ATOM 1755 C CA . ASP B 1 24 ? -2.973 23.391 -10.375 1 98.44 24 ASP B CA 1
ATOM 1756 C C . ASP B 1 24 ? -3.893 23.297 -9.156 1 98.44 24 ASP B C 1
ATOM 1758 O O . ASP B 1 24 ? -4.027 24.25 -8.398 1 98.44 24 ASP B O 1
ATOM 1762 N N . GLN B 1 25 ? -4.551 22.203 -9.023 1 98.62 25 GLN B N 1
ATOM 1763 C CA . GLN B 1 25 ? -5.406 21.969 -7.863 1 98.62 25 GLN B CA 1
ATOM 1764 C C . GLN B 1 25 ? -4.602 22.031 -6.566 1 98.62 25 GLN B C 1
ATOM 1766 O O . GLN B 1 25 ? -5.039 22.656 -5.59 1 98.62 25 GLN B O 1
ATOM 1771 N N . LEU B 1 26 ? -3.465 21.422 -6.602 1 98.88 26 LEU B N 1
ATOM 1772 C CA . LEU B 1 26 ? -2.582 21.438 -5.441 1 98.88 26 LEU B CA 1
ATOM 1773 C C . LEU B 1 26 ? -2.137 22.859 -5.117 1 98.88 26 LEU B C 1
ATOM 1775 O O . LEU B 1 26 ? -2.182 23.281 -3.957 1 98.88 26 LEU B O 1
ATOM 1779 N N . ALA B 1 27 ? -1.751 23.578 -6.117 1 98.88 27 ALA B N 1
ATOM 1780 C CA . ALA B 1 27 ? -1.328 24.953 -5.926 1 98.88 27 ALA B CA 1
ATOM 1781 C C . ALA B 1 27 ? -2.43 25.781 -5.266 1 98.88 27 ALA B C 1
ATOM 1783 O O . ALA B 1 27 ? -2.166 26.562 -4.344 1 98.88 27 ALA B O 1
ATOM 1784 N N . ALA B 1 28 ? -3.621 25.594 -5.734 1 98.81 28 ALA B N 1
ATOM 1785 C CA . ALA B 1 28 ? -4.75 26.328 -5.172 1 98.81 28 ALA B CA 1
ATOM 1786 C C . ALA B 1 28 ? -4.922 26.016 -3.688 1 98.81 28 ALA B C 1
ATOM 1788 O O . ALA B 1 28 ? -5.191 26.922 -2.887 1 98.81 28 ALA B O 1
ATOM 1789 N N . CYS B 1 29 ? -4.777 24.75 -3.322 1 98.88 29 CYS B N 1
ATOM 1790 C CA . CYS B 1 29 ? -4.879 24.359 -1.921 1 98.88 29 CYS B CA 1
ATOM 1791 C C . CYS B 1 29 ? -3.758 24.969 -1.096 1 98.88 29 CYS B C 1
ATOM 1793 O O . CYS B 1 29 ? -4 25.5 -0.007 1 98.88 29 CYS B O 1
ATOM 1795 N N . LEU B 1 30 ? -2.502 24.969 -1.655 1 98.88 30 LEU B N 1
ATOM 1796 C CA . LEU B 1 30 ? -1.335 25.453 -0.929 1 98.88 30 LEU B CA 1
ATOM 1797 C C . LEU B 1 30 ? -1.378 26.969 -0.791 1 98.88 30 LEU B C 1
ATOM 1799 O O . LEU B 1 30 ? -0.821 27.531 0.158 1 98.88 30 LEU B O 1
ATOM 1803 N N . ASP B 1 31 ? -2.064 27.609 -1.722 1 98.56 31 ASP B N 1
ATOM 1804 C CA . ASP B 1 31 ? -2.207 29.062 -1.659 1 98.56 31 ASP B CA 1
ATOM 1805 C C . ASP B 1 31 ? -3.34 29.469 -0.715 1 98.56 31 ASP B C 1
ATOM 1807 O O . ASP B 1 31 ? -3.381 30.594 -0.232 1 98.56 31 ASP B O 1
ATOM 1811 N N . ALA B 1 32 ? -4.238 28.594 -0.475 1 98.19 32 ALA B N 1
ATOM 1812 C CA . ALA B 1 32 ? -5.418 28.891 0.331 1 98.19 32 ALA B CA 1
ATOM 1813 C C . ALA B 1 32 ? -5.098 28.828 1.821 1 98.19 32 ALA B C 1
ATOM 1815 O O . ALA B 1 32 ? -5.625 29.609 2.613 1 98.19 32 ALA B O 1
ATOM 1816 N N . LEU B 1 33 ? -4.344 27.844 2.229 1 98.38 33 LEU B N 1
ATOM 1817 C CA . LEU B 1 33 ? -4.02 27.609 3.631 1 98.38 33 LEU B CA 1
ATOM 1818 C C . LEU B 1 33 ? -2.58 27.125 3.783 1 98.38 33 LEU B C 1
ATOM 1820 O O . LEU B 1 33 ? -2.047 26.469 2.893 1 98.38 33 LEU B O 1
ATOM 1824 N N . PRO B 1 34 ? -1.935 27.484 4.926 1 98.12 34 PRO B N 1
ATOM 1825 C CA . PRO B 1 34 ? -0.605 26.922 5.18 1 98.12 34 PRO B CA 1
ATOM 1826 C C . PRO B 1 34 ? -0.62 25.406 5.324 1 98.12 34 PRO B C 1
ATOM 1828 O O . PRO B 1 34 ? -1.374 24.859 6.137 1 98.12 34 PRO B O 1
ATOM 1831 N N . VAL B 1 35 ? 0.13 24.734 4.535 1 98.69 35 VAL B N 1
ATOM 1832 C CA . VAL B 1 35 ? 0.286 23.281 4.539 1 98.69 35 VAL B CA 1
ATOM 1833 C C . VAL B 1 35 ? 1.729 22.922 4.887 1 98.69 35 VAL B C 1
ATOM 1835 O O . VAL B 1 35 ? 2.67 23.484 4.32 1 98.69 35 VAL B O 1
ATOM 1838 N N . ALA B 1 36 ? 1.845 21.984 5.809 1 98.5 36 ALA B N 1
ATOM 1839 C CA . ALA B 1 36 ? 3.17 21.641 6.316 1 98.5 36 ALA B CA 1
ATOM 1840 C C . ALA B 1 36 ? 3.885 20.672 5.379 1 98.5 36 ALA B C 1
ATOM 1842 O O . ALA B 1 36 ? 5.109 20.719 5.238 1 98.5 36 ALA B O 1
ATOM 1843 N N . CYS B 1 37 ? 3.105 19.812 4.766 1 98.81 37 CYS B N 1
ATOM 1844 C CA . CYS B 1 37 ? 3.709 18.719 4.016 1 98.81 37 CYS B CA 1
ATOM 1845 C C . CYS B 1 37 ? 2.736 18.172 2.984 1 98.81 37 CYS B C 1
ATOM 1847 O O . CYS B 1 37 ? 1.523 18.172 3.201 1 98.81 37 CYS B O 1
ATOM 1849 N N . VAL B 1 38 ? 3.277 17.766 1.858 1 98.94 38 VAL B N 1
ATOM 1850 C CA . VAL B 1 38 ? 2.555 17.016 0.842 1 98.94 38 VAL B CA 1
ATOM 1851 C C . VAL B 1 38 ? 3.184 15.625 0.683 1 98.94 38 VAL B C 1
ATOM 1853 O O . VAL B 1 38 ? 4.41 15.5 0.622 1 98.94 38 VAL B O 1
ATOM 1856 N N . ARG B 1 39 ? 2.381 14.617 0.687 1 98.94 39 ARG B N 1
ATOM 1857 C CA . ARG B 1 39 ? 2.803 13.242 0.431 1 98.94 39 ARG B CA 1
ATOM 1858 C C . ARG B 1 39 ? 2.307 12.758 -0.928 1 98.94 39 ARG B C 1
ATOM 1860 O O . ARG B 1 39 ? 1.104 12.781 -1.199 1 98.94 39 ARG B O 1
ATOM 1867 N N . LEU B 1 40 ? 3.232 12.422 -1.804 1 98.44 40 LEU B N 1
ATOM 1868 C CA . LEU B 1 40 ? 2.879 11.727 -3.037 1 98.44 40 LEU B CA 1
ATOM 1869 C C . LEU B 1 40 ? 2.621 10.242 -2.773 1 98.44 40 LEU B C 1
ATOM 1871 O O . LEU B 1 40 ? 3.557 9.484 -2.512 1 98.44 40 LEU B O 1
ATOM 1875 N N . ALA B 1 41 ? 1.356 9.891 -2.805 1 97.62 41 ALA B N 1
ATOM 1876 C CA . ALA B 1 41 ? 0.928 8.516 -2.537 1 97.62 41 ALA B CA 1
ATOM 1877 C C . ALA B 1 41 ? 0.45 7.836 -3.816 1 97.62 41 ALA B C 1
ATOM 1879 O O . ALA B 1 41 ? -0.66 7.297 -3.861 1 97.62 41 ALA B O 1
ATOM 1880 N N . LEU B 1 42 ? 1.295 7.758 -4.801 1 94.69 42 LEU B N 1
ATOM 1881 C CA . LEU B 1 42 ? 0.921 7.281 -6.125 1 94.69 42 LEU B CA 1
ATOM 1882 C C . LEU B 1 42 ? 0.911 5.758 -6.172 1 94.69 42 LEU B C 1
ATOM 1884 O O . LEU B 1 42 ? 1.771 5.109 -5.574 1 94.69 42 LEU B O 1
ATOM 1888 N N . ALA B 1 43 ? -0.073 5.281 -6.922 1 87.12 43 ALA B N 1
ATOM 1889 C CA . ALA B 1 43 ? -0.225 3.838 -7.102 1 87.12 43 ALA B CA 1
ATOM 1890 C C . ALA B 1 43 ? 0.671 3.328 -8.227 1 87.12 43 ALA B C 1
ATOM 1892 O O . ALA B 1 43 ? 1.053 4.09 -9.117 1 87.12 43 ALA B O 1
ATOM 1893 N N . GLY B 1 44 ? 1.002 2.072 -8.125 1 81.12 44 GLY B N 1
ATOM 1894 C CA . GLY B 1 44 ? 1.587 1.385 -9.266 1 81.12 44 GLY B CA 1
ATOM 1895 C C . GLY B 1 44 ? 3.1 1.296 -9.195 1 81.12 44 GLY B C 1
ATOM 1896 O O . GLY B 1 44 ? 3.701 1.638 -8.172 1 81.12 44 GLY B O 1
ATOM 1897 N N . HIS B 1 45 ? 3.604 0.758 -10.32 1 83 45 HIS B N 1
ATOM 1898 C CA . HIS B 1 45 ? 5.027 0.435 -10.352 1 83 45 HIS B CA 1
ATOM 1899 C C . HIS B 1 45 ? 5.703 1.048 -11.57 1 83 45 HIS B C 1
ATOM 1901 O O . HIS B 1 45 ? 6.797 0.628 -11.953 1 83 45 HIS B O 1
ATOM 1907 N N . ASP B 1 46 ? 4.98 2.039 -12.156 1 88.62 46 ASP B N 1
ATOM 1908 C CA . ASP B 1 46 ? 5.551 2.725 -13.312 1 88.62 46 ASP B CA 1
ATOM 1909 C C . ASP B 1 46 ? 6.5 3.838 -12.875 1 88.62 46 ASP B C 1
ATOM 1911 O O . ASP B 1 46 ? 6.062 4.941 -12.547 1 88.62 46 ASP B O 1
ATOM 1915 N N . GLU B 1 47 ? 7.738 3.525 -12.945 1 91.38 47 GLU B N 1
ATOM 1916 C CA . GLU B 1 47 ? 8.773 4.441 -12.469 1 91.38 47 GLU B CA 1
ATOM 1917 C C . GLU B 1 47 ? 8.672 5.793 -13.172 1 91.38 47 GLU B C 1
ATOM 1919 O O . GLU B 1 47 ? 8.789 6.84 -12.531 1 91.38 47 GLU B O 1
ATOM 1924 N N . GLU B 1 48 ? 8.539 5.77 -14.469 1 92.94 48 GLU B N 1
ATOM 1925 C CA . GLU B 1 48 ? 8.492 7.008 -15.242 1 92.94 48 GLU B CA 1
ATOM 1926 C C . GLU B 1 48 ? 7.309 7.875 -14.828 1 92.94 48 GLU B C 1
ATOM 1928 O O . GLU B 1 48 ? 7.438 9.094 -14.695 1 92.94 48 GLU B O 1
ATOM 1933 N N . ARG B 1 49 ? 6.246 7.246 -14.625 1 93.31 49 ARG B N 1
ATOM 1934 C CA . ARG B 1 49 ? 5.047 7.969 -14.219 1 93.31 49 ARG B CA 1
ATOM 1935 C C . ARG B 1 49 ? 5.234 8.602 -12.844 1 93.31 49 ARG B C 1
ATOM 1937 O O . ARG B 1 49 ? 4.871 9.766 -12.633 1 93.31 49 ARG B O 1
ATOM 1944 N N . ILE B 1 50 ? 5.816 7.863 -11.969 1 95.69 50 ILE B N 1
ATOM 1945 C CA . ILE B 1 50 ? 6.031 8.352 -10.609 1 95.69 50 ILE B CA 1
ATOM 1946 C C . ILE B 1 50 ? 7.043 9.5 -10.633 1 95.69 50 ILE B C 1
ATOM 1948 O O . ILE B 1 50 ? 6.848 10.523 -9.969 1 95.69 50 ILE B O 1
ATOM 1952 N N . ALA B 1 51 ? 8.039 9.328 -11.43 1 95.94 51 ALA B N 1
ATOM 1953 C CA . ALA B 1 51 ? 9.086 10.336 -11.531 1 95.94 51 ALA B CA 1
ATOM 1954 C C . ALA B 1 51 ? 8.523 11.648 -12.078 1 95.94 51 ALA B C 1
ATOM 1956 O O . ALA B 1 51 ? 8.797 12.719 -11.531 1 95.94 51 ALA B O 1
ATOM 1957 N N . ARG B 1 52 ? 7.734 11.547 -13.102 1 96.81 52 ARG B N 1
ATOM 1958 C CA . ARG B 1 52 ? 7.145 12.742 -13.695 1 96.81 52 ARG B CA 1
ATOM 1959 C C . ARG B 1 52 ? 6.219 13.445 -12.711 1 96.81 52 ARG B C 1
ATOM 1961 O O . ARG B 1 52 ? 6.199 14.68 -12.648 1 96.81 52 ARG B O 1
ATOM 1968 N N . ALA B 1 53 ? 5.496 12.672 -12.008 1 97.75 53 ALA B N 1
ATOM 1969 C CA . ALA B 1 53 ? 4.609 13.242 -10.992 1 97.75 53 ALA B CA 1
ATOM 1970 C C . ALA B 1 53 ? 5.41 13.93 -9.891 1 97.75 53 ALA B C 1
ATOM 1972 O O . ALA B 1 53 ? 5.066 15.039 -9.469 1 97.75 53 ALA B O 1
ATOM 1973 N N . ALA B 1 54 ? 6.453 13.281 -9.453 1 97.94 54 ALA B N 1
ATOM 1974 C CA . ALA B 1 54 ? 7.312 13.836 -8.414 1 97.94 54 ALA B CA 1
ATOM 1975 C C . ALA B 1 54 ? 7.879 15.188 -8.836 1 97.94 54 ALA B C 1
ATOM 1977 O O . ALA B 1 54 ? 7.832 16.156 -8.07 1 97.94 54 ALA B O 1
ATOM 1978 N N . ASP B 1 55 ? 8.328 15.234 -10.039 1 98.19 55 ASP B N 1
ATOM 1979 C CA . ASP B 1 55 ? 8.914 16.469 -10.555 1 98.19 55 ASP B CA 1
ATOM 1980 C C . ASP B 1 55 ? 7.863 17.578 -10.656 1 98.19 55 ASP B C 1
ATOM 1982 O O . ASP B 1 55 ? 8.109 18.719 -10.258 1 98.19 55 ASP B O 1
ATOM 1986 N N . ALA B 1 56 ? 6.738 17.234 -11.172 1 98.5 56 ALA B N 1
ATOM 1987 C CA . ALA B 1 56 ? 5.668 18.219 -11.352 1 98.5 56 ALA B CA 1
ATOM 1988 C C . ALA B 1 56 ? 5.199 18.766 -10.008 1 98.5 56 ALA B C 1
ATOM 1990 O O . ALA B 1 56 ? 4.969 19.969 -9.867 1 98.5 56 ALA B O 1
ATOM 1991 N N . VAL B 1 57 ? 5.07 17.938 -9.039 1 98.75 57 VAL B N 1
ATOM 1992 C CA . VAL B 1 57 ? 4.578 18.344 -7.727 1 98.75 57 VAL B CA 1
ATOM 1993 C C . VAL B 1 57 ? 5.66 19.141 -7 1 98.75 57 VAL B C 1
ATOM 1995 O O . VAL B 1 57 ? 5.363 20.109 -6.293 1 98.75 57 VAL B O 1
ATOM 1998 N N . ARG B 1 58 ? 6.898 18.734 -7.152 1 98.56 58 ARG B N 1
ATOM 1999 C CA . ARG B 1 58 ? 8.008 19.469 -6.559 1 98.56 58 ARG B CA 1
ATOM 2000 C C . ARG B 1 58 ? 8.039 20.906 -7.062 1 98.56 58 ARG B C 1
ATOM 2002 O O . ARG B 1 58 ? 8.32 21.828 -6.297 1 98.56 58 ARG B O 1
ATOM 2009 N N . GLU B 1 59 ? 7.738 21.062 -8.336 1 98.44 59 GLU B N 1
ATOM 2010 C CA . GLU B 1 59 ? 7.707 22.406 -8.922 1 98.44 59 GLU B CA 1
ATOM 2011 C C . GLU B 1 59 ? 6.648 23.281 -8.25 1 98.44 59 GLU B C 1
ATOM 2013 O O . GLU B 1 59 ? 6.777 24.5 -8.227 1 98.44 59 GLU B O 1
ATOM 2018 N N . VAL B 1 60 ? 5.637 22.672 -7.707 1 98.81 60 VAL B N 1
ATOM 2019 C CA . VAL B 1 60 ? 4.562 23.391 -7.035 1 98.81 60 VAL B CA 1
ATOM 2020 C C . VAL B 1 60 ? 4.949 23.672 -5.582 1 98.81 60 VAL B C 1
ATOM 2022 O O . VAL B 1 60 ? 4.738 24.781 -5.078 1 98.81 60 VAL B O 1
ATOM 2025 N N . THR B 1 61 ? 5.574 22.703 -4.898 1 98.88 61 THR B N 1
ATOM 2026 C CA . THR B 1 61 ? 5.797 22.781 -3.459 1 98.88 61 THR B CA 1
ATOM 2027 C C . THR B 1 61 ? 7.055 23.578 -3.143 1 98.88 61 THR B C 1
ATOM 2029 O O . THR B 1 61 ? 7.102 24.312 -2.15 1 98.88 61 THR B O 1
ATOM 2032 N N . GLU B 1 62 ? 8.047 23.516 -3.953 1 98.31 62 GLU B N 1
ATOM 2033 C CA . GLU B 1 62 ? 9.367 24.078 -3.664 1 98.31 62 GLU B CA 1
ATOM 2034 C C . GLU B 1 62 ? 9.297 25.594 -3.48 1 98.31 62 GLU B C 1
ATOM 2036 O O . GLU B 1 62 ? 9.734 26.125 -2.457 1 98.31 62 GLU B O 1
ATOM 2041 N N . PRO B 1 63 ? 8.648 26.297 -4.449 1 98.38 63 PRO B N 1
ATOM 2042 C CA . PRO B 1 63 ? 8.602 27.75 -4.262 1 98.38 63 PRO B CA 1
ATOM 2043 C C . PRO B 1 63 ? 7.781 28.172 -3.045 1 98.38 63 PRO B C 1
ATOM 2045 O O . PRO B 1 63 ? 7.91 29.297 -2.564 1 98.38 63 PRO B O 1
ATOM 2048 N N . ARG B 1 64 ? 6.922 27.297 -2.564 1 98.56 64 ARG B N 1
ATOM 2049 C CA . ARG B 1 64 ? 6.047 27.594 -1.435 1 98.56 64 ARG B CA 1
ATOM 2050 C C . ARG B 1 64 ? 6.652 27.094 -0.128 1 98.56 64 ARG B C 1
ATOM 2052 O O . ARG B 1 64 ? 6.047 27.219 0.937 1 98.56 64 ARG B O 1
ATOM 2059 N N . GLU B 1 65 ? 7.809 26.391 -0.237 1 98.38 65 GLU B N 1
ATOM 2060 C CA . GLU B 1 65 ? 8.547 25.859 0.905 1 98.38 65 GLU B CA 1
ATOM 2061 C C . GLU B 1 65 ? 7.707 24.844 1.682 1 98.38 65 GLU B C 1
ATOM 2063 O O . GLU B 1 65 ? 7.664 24.891 2.912 1 98.38 65 GLU B O 1
ATOM 2068 N N . VAL B 1 66 ? 6.934 24.109 0.989 1 98.81 66 VAL B N 1
ATOM 2069 C CA . VAL B 1 66 ? 6.176 22.984 1.554 1 98.81 66 VAL B CA 1
ATOM 2070 C C . VAL B 1 66 ? 6.953 21.688 1.376 1 98.81 66 VAL B C 1
ATOM 2072 O O . VAL B 1 66 ? 7.438 21.391 0.281 1 98.81 66 VAL B O 1
ATOM 2075 N N . ALA B 1 67 ? 7.164 20.969 2.479 1 98.81 67 ALA B N 1
ATOM 2076 C CA . ALA B 1 67 ? 7.871 19.688 2.404 1 98.81 67 ALA B CA 1
ATOM 2077 C C . ALA B 1 67 ? 7.141 18.719 1.489 1 98.81 67 ALA B C 1
ATOM 2079 O O . ALA B 1 67 ? 5.91 18.688 1.451 1 98.81 67 ALA B O 1
ATOM 2080 N N . LEU B 1 68 ? 7.887 17.922 0.728 1 98.94 68 LEU B N 1
ATOM 2081 C CA . LEU B 1 68 ? 7.352 16.906 -0.168 1 98.94 68 LEU B CA 1
ATOM 2082 C C . LEU B 1 68 ? 7.984 15.547 0.11 1 98.94 68 LEU B C 1
ATOM 2084 O O . LEU B 1 68 ? 9.203 15.391 0.008 1 98.94 68 LEU B O 1
ATOM 2088 N N . VAL B 1 69 ? 7.137 14.555 0.496 1 98.88 69 VAL B N 1
ATOM 2089 C CA . VAL B 1 69 ? 7.633 13.203 0.731 1 98.88 69 VAL B CA 1
ATOM 2090 C C . VAL B 1 69 ? 6.98 12.234 -0.25 1 98.88 69 VAL B C 1
ATOM 2092 O O . VAL B 1 69 ? 5.891 12.5 -0.761 1 98.88 69 VAL B O 1
ATOM 2095 N N . LEU B 1 70 ? 7.707 11.188 -0.529 1 98.62 70 LEU B N 1
ATOM 2096 C CA . LEU B 1 70 ? 7.215 10.141 -1.415 1 98.62 70 LEU B CA 1
ATOM 2097 C C . LEU B 1 70 ? 6.875 8.875 -0.627 1 98.62 70 LEU B C 1
ATOM 2099 O O . LEU B 1 70 ? 7.672 8.43 0.202 1 98.62 70 LEU B O 1
ATOM 2103 N N . GLU B 1 71 ? 5.691 8.375 -0.854 1 97.75 71 GLU B N 1
ATOM 2104 C CA . GLU B 1 71 ? 5.293 7.137 -0.195 1 97.75 71 GLU B CA 1
ATOM 2105 C C . GLU B 1 71 ? 6.035 5.938 -0.778 1 97.75 71 GLU B C 1
ATOM 2107 O O . GLU B 1 71 ? 6.051 5.742 -1.995 1 97.75 71 GLU B O 1
ATOM 2112 N N . ARG B 1 72 ? 6.723 5.172 0.034 1 94.62 72 ARG B N 1
ATOM 2113 C CA . ARG B 1 72 ? 7.273 3.834 -0.145 1 94.62 72 ARG B CA 1
ATOM 2114 C C . ARG B 1 72 ? 8.57 3.881 -0.946 1 94.62 72 ARG B C 1
ATOM 2116 O O . ARG B 1 72 ? 9.484 3.088 -0.705 1 94.62 72 ARG B O 1
ATOM 2123 N N . HIS B 1 73 ? 8.719 4.855 -1.951 1 96.25 73 HIS B N 1
ATOM 2124 C CA . HIS B 1 73 ? 9.781 4.762 -2.949 1 96.25 73 HIS B CA 1
ATOM 2125 C C . HIS B 1 73 ? 10.992 5.586 -2.541 1 96.25 73 HIS B C 1
ATOM 2127 O O . HIS B 1 73 ? 11.234 6.664 -3.09 1 96.25 73 HIS B O 1
ATOM 2133 N N . VAL B 1 74 ? 11.852 4.934 -1.696 1 96.75 74 VAL B N 1
ATOM 2134 C CA . VAL B 1 74 ? 13 5.574 -1.063 1 96.75 74 VAL B CA 1
ATOM 2135 C C . VAL B 1 74 ? 14 6.008 -2.129 1 96.75 74 VAL B C 1
ATOM 2137 O O . VAL B 1 74 ? 14.445 7.156 -2.145 1 96.75 74 VAL B O 1
ATOM 2140 N N . LEU B 1 75 ? 14.281 5.156 -3.066 1 95.31 75 LEU B N 1
ATOM 2141 C CA . LEU B 1 75 ? 15.281 5.438 -4.09 1 95.31 75 LEU B CA 1
ATOM 2142 C C . LEU B 1 75 ? 14.836 6.582 -4.988 1 95.31 75 LEU B C 1
ATOM 2144 O O . LEU B 1 75 ? 15.633 7.469 -5.316 1 95.31 75 LEU B O 1
ATOM 2148 N N . LEU B 1 76 ? 13.586 6.59 -5.328 1 96.31 76 LEU B N 1
ATOM 2149 C CA . LEU B 1 76 ? 13.078 7.645 -6.199 1 96.31 76 LEU B CA 1
ATOM 2150 C C . LEU B 1 76 ? 13.039 8.984 -5.465 1 96.31 76 LEU B C 1
ATOM 2152 O O . LEU B 1 76 ? 13.289 10.031 -6.062 1 96.31 76 LEU B O 1
ATOM 2156 N N . ALA B 1 77 ? 12.641 8.906 -4.16 1 96.75 77 ALA B N 1
ATOM 2157 C CA . ALA B 1 77 ? 12.617 10.133 -3.373 1 96.75 77 ALA B CA 1
ATOM 2158 C C . ALA B 1 77 ? 13.984 10.812 -3.383 1 96.75 77 ALA B C 1
ATOM 2160 O O . ALA B 1 77 ? 14.086 12.023 -3.594 1 96.75 77 ALA B O 1
ATOM 2161 N N . ARG B 1 78 ? 14.977 10.016 -3.184 1 95.31 78 ARG B N 1
ATOM 2162 C CA . ARG B 1 78 ? 16.344 10.523 -3.18 1 95.31 78 ARG B CA 1
ATOM 2163 C C . ARG B 1 78 ? 16.75 11.016 -4.566 1 95.31 78 ARG B C 1
ATOM 2165 O O . ARG B 1 78 ? 17.281 12.109 -4.707 1 95.31 78 ARG B O 1
ATOM 2172 N N . ALA B 1 79 ? 16.469 10.266 -5.555 1 95.12 79 ALA B N 1
ATOM 2173 C CA . ALA B 1 79 ? 16.891 10.555 -6.922 1 95.12 79 ALA B CA 1
ATOM 2174 C C . ALA B 1 79 ? 16.266 11.852 -7.43 1 95.12 79 ALA B C 1
ATOM 2176 O O . ALA B 1 79 ? 16.875 12.57 -8.227 1 95.12 79 ALA B O 1
ATOM 2177 N N . HIS B 1 80 ? 15.109 12.164 -6.926 1 96.19 80 HIS B N 1
ATOM 2178 C CA . HIS B 1 80 ? 14.398 13.32 -7.453 1 96.19 80 HIS B CA 1
ATOM 2179 C C . HIS B 1 80 ? 14.422 14.484 -6.461 1 96.19 80 HIS B C 1
ATOM 2181 O O . HIS B 1 80 ? 13.695 15.461 -6.629 1 96.19 80 HIS B O 1
ATOM 2187 N N . GLY B 1 81 ? 15.188 14.336 -5.422 1 95.44 81 GLY B N 1
ATOM 2188 C CA . GLY B 1 81 ? 15.453 15.438 -4.508 1 95.44 81 GLY B CA 1
ATOM 2189 C C . GLY B 1 81 ? 14.266 15.789 -3.639 1 95.44 81 GLY B C 1
ATOM 2190 O O . GLY B 1 81 ? 14.047 16.969 -3.33 1 95.44 81 GLY B O 1
ATOM 2191 N N . LEU B 1 82 ? 13.445 14.797 -3.381 1 97.94 82 LEU B N 1
ATOM 2192 C CA . LEU B 1 82 ? 12.352 15.062 -2.455 1 97.94 82 LEU B CA 1
ATOM 2193 C C . LEU B 1 82 ? 12.852 15.133 -1.019 1 97.94 82 LEU B C 1
ATOM 2195 O O . LEU B 1 82 ? 14.008 14.797 -0.743 1 97.94 82 LEU B O 1
ATOM 2199 N N . ASP B 1 83 ? 12 15.648 -0.093 1 98.69 83 ASP B N 1
ATOM 2200 C CA . ASP B 1 83 ? 12.43 15.953 1.269 1 98.69 83 ASP B CA 1
ATOM 2201 C C . ASP B 1 83 ? 12.477 14.695 2.125 1 98.69 83 ASP B C 1
ATOM 2203 O O . ASP B 1 83 ? 13.062 14.688 3.207 1 98.69 83 ASP B O 1
ATOM 2207 N N . GLY B 1 84 ? 11.883 13.586 1.669 1 98.56 84 GLY B N 1
ATOM 2208 C CA . GLY B 1 84 ? 11.891 12.344 2.432 1 98.56 84 GLY B CA 1
ATOM 2209 C C . GLY B 1 84 ? 10.875 11.336 1.933 1 98.56 84 GLY B C 1
ATOM 2210 O O . GLY B 1 84 ? 10.508 11.344 0.757 1 98.56 84 GLY B O 1
ATOM 2211 N N . VAL B 1 85 ? 10.523 10.391 2.9 1 98.75 85 VAL B N 1
ATOM 2212 C CA . VAL B 1 85 ? 9.641 9.297 2.516 1 98.75 85 VAL B CA 1
ATOM 2213 C C . VAL B 1 85 ? 8.609 9.055 3.617 1 98.75 85 VAL B C 1
ATOM 2215 O O . VAL B 1 85 ? 8.805 9.477 4.762 1 98.75 85 VAL B O 1
ATOM 2218 N N . HIS B 1 86 ? 7.484 8.516 3.221 1 98.81 86 HIS B N 1
ATOM 2219 C CA . HIS B 1 86 ? 6.473 7.945 4.102 1 98.81 86 HIS B CA 1
ATOM 2220 C C . HIS B 1 86 ? 6.395 6.43 3.934 1 98.81 86 HIS B C 1
ATOM 2222 O O . HIS B 1 86 ? 6.031 5.938 2.865 1 98.81 86 HIS B O 1
ATOM 2228 N N . LEU B 1 87 ? 6.719 5.781 4.996 1 97.75 87 LEU B N 1
ATOM 2229 C CA . LEU B 1 87 ? 6.719 4.324 4.969 1 97.75 87 LEU B CA 1
ATOM 2230 C C . LEU B 1 87 ? 5.355 3.773 5.375 1 97.75 87 LEU B C 1
ATOM 2232 O O . LEU B 1 87 ? 4.656 4.371 6.195 1 97.75 87 LEU B O 1
ATOM 2236 N N . THR B 1 88 ? 5.047 2.621 4.797 1 96.06 88 THR B N 1
ATOM 2237 C CA . THR B 1 88 ? 3.709 2.084 5.02 1 96.06 88 THR B CA 1
ATOM 2238 C C . THR B 1 88 ? 3.781 0.712 5.688 1 96.06 88 THR B C 1
ATOM 2240 O O . THR B 1 88 ? 2.779 -0.002 5.762 1 96.06 88 THR B O 1
ATOM 2243 N N . ASP B 1 89 ? 4.918 0.284 6.184 1 94.06 89 ASP B N 1
ATOM 2244 C CA . ASP B 1 89 ? 5.102 -1.046 6.754 1 94.06 89 ASP B CA 1
ATOM 2245 C C . ASP B 1 89 ? 5.383 -0.965 8.258 1 94.06 89 ASP B C 1
ATOM 2247 O O . ASP B 1 89 ? 6.098 -1.806 8.805 1 94.06 89 ASP B O 1
ATOM 2251 N N . GLY B 1 90 ? 4.789 0.04 8.891 1 94.56 90 GLY B N 1
ATOM 2252 C CA . GLY B 1 90 ? 5.016 0.229 10.312 1 94.56 90 GLY B CA 1
ATOM 2253 C C . GLY B 1 90 ? 6.418 0.711 10.633 1 94.56 90 GLY B C 1
ATOM 2254 O O . GLY B 1 90 ? 6.883 1.706 10.07 1 94.56 90 GLY B O 1
ATOM 2255 N N . SER B 1 91 ? 7.051 -0.046 11.484 1 96.31 91 SER B N 1
ATOM 2256 C CA . SER B 1 91 ? 8.391 0.337 11.906 1 96.31 91 SER B CA 1
ATOM 2257 C C . SER B 1 91 ? 9.453 -0.497 11.203 1 96.31 91 SER B C 1
ATOM 2259 O O . SER B 1 91 ? 10.656 -0.304 11.422 1 96.31 91 SER B O 1
ATOM 2261 N N . ARG B 1 92 ? 9.062 -1.312 10.352 1 92.38 92 ARG B N 1
ATOM 2262 C CA . ARG B 1 92 ? 9.906 -2.379 9.82 1 92.38 92 ARG B CA 1
ATOM 2263 C C . ARG B 1 92 ? 11.109 -1.81 9.086 1 92.38 92 ARG B C 1
ATOM 2265 O O . ARG B 1 92 ? 12.227 -2.316 9.227 1 92.38 92 ARG B O 1
ATOM 2272 N N . SER B 1 93 ? 10.922 -0.774 8.312 1 95.19 93 SER B N 1
ATOM 2273 C CA . SER B 1 93 ? 11.977 -0.306 7.43 1 95.19 93 SER B CA 1
ATOM 2274 C C . SER B 1 93 ? 12.633 0.959 7.973 1 95.19 93 SER B C 1
ATOM 2276 O O . SER B 1 93 ? 13.578 1.48 7.375 1 95.19 93 SER B O 1
ATOM 2278 N N . VAL B 1 94 ? 12.219 1.442 9.125 1 97.69 94 VAL B N 1
ATOM 2279 C CA . VAL B 1 94 ? 12.609 2.77 9.586 1 97.69 94 VAL B CA 1
ATOM 2280 C C . VAL B 1 94 ? 14.125 2.834 9.766 1 97.69 94 VAL B C 1
ATOM 2282 O O . VAL B 1 94 ? 14.773 3.754 9.266 1 97.69 94 VAL B O 1
ATOM 2285 N N . ARG B 1 95 ? 14.641 1.858 10.422 1 97.06 95 ARG B N 1
ATOM 2286 C CA . ARG B 1 95 ? 16.078 1.87 10.711 1 97.06 95 ARG B CA 1
ATOM 2287 C C . ARG B 1 95 ? 16.891 1.893 9.422 1 97.06 95 ARG B C 1
ATOM 2289 O O . ARG B 1 95 ? 17.797 2.715 9.266 1 97.06 95 ARG B O 1
ATOM 2296 N N . ALA B 1 96 ? 16.594 1.027 8.523 1 95.5 96 ALA B N 1
ATOM 2297 C CA . ALA B 1 96 ? 17.328 0.914 7.27 1 95.5 96 ALA B CA 1
ATOM 2298 C C . ALA B 1 96 ? 17.188 2.186 6.434 1 95.5 96 ALA B C 1
ATOM 2300 O O . ALA B 1 96 ? 18.172 2.652 5.844 1 95.5 96 ALA B O 1
ATOM 2301 N N . VAL B 1 97 ? 16.031 2.721 6.371 1 97.44 97 VAL B N 1
ATOM 2302 C CA . VAL B 1 97 ? 15.766 3.904 5.559 1 97.44 97 VAL B CA 1
ATOM 2303 C C . VAL B 1 97 ? 16.469 5.113 6.164 1 97.44 97 VAL B C 1
ATOM 2305 O O . VAL B 1 97 ? 17.047 5.938 5.441 1 97.44 97 VAL B O 1
ATOM 2308 N N . ARG B 1 98 ? 16.438 5.219 7.508 1 97.44 98 ARG B N 1
ATOM 2309 C CA . ARG B 1 98 ? 17.172 6.285 8.188 1 97.44 98 ARG B CA 1
ATOM 2310 C C . ARG B 1 98 ? 18.656 6.227 7.867 1 97.44 98 ARG B C 1
ATOM 2312 O O . ARG B 1 98 ? 19.281 7.25 7.559 1 97.44 98 ARG B O 1
ATOM 2319 N N . ARG B 1 99 ? 19.172 5.086 7.902 1 94.88 99 ARG B N 1
ATOM 2320 C CA . ARG B 1 99 ? 20.578 4.906 7.555 1 94.88 99 ARG B CA 1
ATOM 2321 C C . ARG B 1 99 ? 20.844 5.305 6.105 1 94.88 99 ARG B C 1
ATOM 2323 O O . ARG B 1 99 ? 21.844 5.961 5.809 1 94.88 99 ARG B O 1
ATOM 2330 N N . GLU B 1 100 ? 19.953 4.977 5.27 1 93.75 100 GLU B N 1
ATOM 2331 C CA . GLU B 1 100 ? 20.109 5.215 3.836 1 93.75 100 GLU B CA 1
ATOM 2332 C C . GLU B 1 100 ? 19.984 6.699 3.508 1 93.75 100 GLU B C 1
ATOM 2334 O O . GLU B 1 100 ? 20.766 7.23 2.707 1 93.75 100 GLU B O 1
ATOM 2339 N N . LEU B 1 101 ? 19.031 7.375 4.121 1 95.88 101 LEU B N 1
ATOM 2340 C CA . LEU B 1 101 ? 18.688 8.734 3.717 1 95.88 101 LEU B CA 1
ATOM 2341 C C . LEU B 1 101 ? 19.438 9.758 4.566 1 95.88 101 LEU B C 1
ATOM 2343 O O . LEU B 1 101 ? 19.531 10.93 4.203 1 95.88 101 LEU B O 1
ATOM 2347 N N . GLY B 1 102 ? 19.953 9.305 5.699 1 94.88 102 GLY B N 1
ATOM 2348 C CA . GLY B 1 102 ? 20.641 10.219 6.594 1 94.88 102 GLY B CA 1
ATOM 2349 C C . GLY B 1 102 ? 19.688 10.961 7.523 1 94.88 102 GLY B C 1
ATOM 2350 O O . GLY B 1 102 ? 18.469 10.781 7.457 1 94.88 102 GLY B O 1
ATOM 2351 N N . ASP B 1 103 ? 20.203 11.891 8.242 1 94.69 103 ASP B N 1
ATOM 2352 C CA . ASP B 1 103 ? 19.484 12.516 9.344 1 94.69 103 ASP B CA 1
ATOM 2353 C C . ASP B 1 103 ? 18.625 13.672 8.852 1 94.69 103 ASP B C 1
ATOM 2355 O O . ASP B 1 103 ? 17.688 14.094 9.531 1 94.69 103 ASP B O 1
ATOM 2359 N N . ASP B 1 104 ? 18.891 14.164 7.742 1 96.5 104 ASP B N 1
ATOM 2360 C CA . ASP B 1 104 ? 18.219 15.383 7.285 1 96.5 104 ASP B CA 1
ATOM 2361 C C . ASP B 1 104 ? 16.922 15.047 6.57 1 96.5 104 ASP B C 1
ATOM 2363 O O . ASP B 1 104 ? 16.016 15.883 6.504 1 96.5 104 ASP B O 1
ATOM 2367 N N . ALA B 1 105 ? 16.828 13.859 5.996 1 98 105 ALA B N 1
ATOM 2368 C CA . ALA B 1 105 ? 15.641 13.461 5.258 1 98 105 ALA B CA 1
ATOM 2369 C C . ALA B 1 105 ? 14.477 13.195 6.207 1 98 105 ALA B C 1
ATOM 2371 O O . ALA B 1 105 ? 14.664 12.656 7.301 1 98 105 ALA B O 1
ATOM 2372 N N . ILE B 1 106 ? 13.328 13.562 5.781 1 98.75 106 ILE B N 1
ATOM 2373 C CA . ILE B 1 106 ? 12.125 13.258 6.543 1 98.75 106 ILE B CA 1
ATOM 2374 C C . ILE B 1 106 ? 11.781 11.773 6.383 1 98.75 106 ILE B C 1
ATOM 2376 O O . ILE B 1 106 ? 11.703 11.266 5.266 1 98.75 106 ILE B O 1
ATOM 2380 N N . VAL B 1 107 ? 11.602 11.078 7.496 1 98.81 107 VAL B N 1
ATOM 2381 C CA . VAL B 1 107 ? 11.133 9.695 7.496 1 98.81 107 VAL B CA 1
ATOM 2382 C C . VAL B 1 107 ? 9.875 9.578 8.352 1 98.81 107 VAL B C 1
ATOM 2384 O O . VAL B 1 107 ? 9.93 9.758 9.57 1 98.81 107 VAL B O 1
ATOM 2387 N N . GLY B 1 108 ? 8.758 9.359 7.734 1 98.81 108 GLY B N 1
ATOM 2388 C CA . GLY B 1 108 ? 7.504 9.078 8.422 1 98.81 108 GLY B CA 1
ATOM 2389 C C . GLY B 1 108 ? 7.105 7.613 8.359 1 98.81 108 GLY B C 1
ATOM 2390 O O . GLY B 1 108 ? 7.516 6.891 7.449 1 98.81 108 GLY B O 1
ATOM 2391 N N . ALA B 1 109 ? 6.273 7.211 9.297 1 98.62 109 ALA B N 1
ATOM 2392 C CA . ALA B 1 109 ? 5.883 5.805 9.375 1 98.62 109 ALA B CA 1
ATOM 2393 C C . ALA B 1 109 ? 4.387 5.668 9.656 1 98.62 109 ALA B C 1
ATOM 2395 O O . ALA B 1 109 ? 3.895 6.156 10.672 1 98.62 109 ALA B O 1
ATOM 2396 N N . PHE B 1 110 ? 3.693 5.027 8.742 1 98.62 110 PHE B N 1
ATOM 2397 C CA . PHE B 1 110 ? 2.307 4.668 9.016 1 98.62 110 PHE B CA 1
ATOM 2398 C C . PHE B 1 110 ? 2.227 3.404 9.859 1 98.62 110 PHE B C 1
ATOM 2400 O O . PHE B 1 110 ? 2.705 2.346 9.453 1 98.62 110 PHE B O 1
ATOM 2407 N N . CYS B 1 111 ? 1.501 3.506 10.984 1 98.06 111 CYS B N 1
ATOM 2408 C CA . CYS B 1 111 ? 1.529 2.432 11.969 1 98.06 111 CYS B CA 1
ATOM 2409 C C . CYS B 1 111 ? 0.126 1.901 12.242 1 98.06 111 CYS B C 1
ATOM 2411 O O . CYS B 1 111 ? -0.092 1.176 13.211 1 98.06 111 CYS B O 1
ATOM 2413 N N . GLY B 1 112 ? -0.81 2.293 11.398 1 96.5 112 GLY B N 1
ATOM 2414 C CA . GLY B 1 112 ? -2.178 1.848 11.609 1 96.5 112 GLY B CA 1
ATOM 2415 C C . GLY B 1 112 ? -2.732 2.238 12.961 1 96.5 112 GLY B C 1
ATOM 2416 O O . GLY B 1 112 ? -2.676 3.408 13.352 1 96.5 112 GLY B O 1
ATOM 2417 N N . GLN B 1 113 ? -3.152 1.191 13.664 1 96.62 113 GLN B N 1
ATOM 2418 C CA . GLN B 1 113 ? -3.732 1.431 14.984 1 96.62 113 GLN B CA 1
ATOM 2419 C C . GLN B 1 113 ? -2.818 0.914 16.094 1 96.62 113 GLN B C 1
ATOM 2421 O O . GLN B 1 113 ? -3.242 0.774 17.234 1 96.62 113 GLN B O 1
ATOM 2426 N N . SER B 1 114 ? -1.595 0.667 15.773 1 96.12 114 SER B N 1
ATOM 2427 C CA . SER B 1 114 ? -0.697 -0.027 16.688 1 96.12 114 SER B CA 1
ATOM 2428 C C . SER B 1 114 ? 0.176 0.959 17.453 1 96.12 114 SER B C 1
ATOM 2430 O O . SER B 1 114 ? 1.107 1.541 16.891 1 96.12 114 SER B O 1
ATOM 2432 N N . ARG B 1 115 ? -0.056 1.014 18.734 1 96.75 115 ARG B N 1
ATOM 2433 C CA . ARG B 1 115 ? 0.806 1.791 19.625 1 96.75 115 ARG B CA 1
ATOM 2434 C C . ARG B 1 115 ? 2.232 1.25 19.609 1 96.75 115 ARG B C 1
ATOM 2436 O O . ARG B 1 115 ? 3.193 2.021 19.594 1 96.75 115 ARG B O 1
ATOM 2443 N N . HIS B 1 116 ? 2.287 -0.011 19.594 1 96.31 116 HIS B N 1
ATOM 2444 C CA . HIS B 1 116 ? 3.586 -0.673 19.641 1 96.31 116 HIS B CA 1
ATOM 2445 C C . HIS B 1 116 ? 4.422 -0.32 18.422 1 96.31 116 HIS B C 1
ATOM 2447 O O . HIS B 1 116 ? 5.598 0.026 18.547 1 96.31 116 HIS B O 1
ATOM 2453 N N . ASP B 1 117 ? 3.84 -0.369 17.25 1 96.81 117 ASP B N 1
ATOM 2454 C CA . ASP B 1 117 ? 4.547 0.001 16.031 1 96.81 117 ASP B CA 1
ATOM 2455 C C . ASP B 1 117 ? 4.996 1.46 16.078 1 96.81 117 ASP B C 1
ATOM 2457 O O . ASP B 1 117 ? 6.117 1.783 15.672 1 96.81 117 ASP B O 1
ATOM 2461 N N . GLY B 1 118 ? 4.094 2.277 16.562 1 98.38 118 GLY B N 1
ATOM 2462 C CA . GLY B 1 118 ? 4.441 3.684 16.688 1 98.38 118 GLY B CA 1
ATOM 2463 C C . GLY B 1 118 ? 5.641 3.922 17.594 1 98.38 118 GLY B C 1
ATOM 2464 O O . GLY B 1 118 ? 6.566 4.645 17.219 1 98.38 118 GLY B O 1
ATOM 2465 N N . LEU B 1 119 ? 5.633 3.279 18.75 1 98.56 119 LEU B N 1
ATOM 2466 C CA . LEU B 1 119 ? 6.723 3.432 19.703 1 98.56 119 LEU B CA 1
ATOM 2467 C C . LEU B 1 119 ? 8.039 2.953 19.109 1 98.56 119 LEU B C 1
ATOM 2469 O O . LEU B 1 119 ? 9.07 3.621 19.25 1 98.56 119 LEU B O 1
ATOM 2473 N N . THR B 1 120 ? 7.945 1.872 18.438 1 98.25 120 THR B N 1
ATOM 2474 C CA . THR B 1 120 ? 9.148 1.33 17.812 1 98.25 120 THR B CA 1
ATOM 2475 C C . THR B 1 120 ? 9.672 2.281 16.734 1 98.25 120 THR B C 1
ATOM 2477 O O . THR B 1 120 ? 10.875 2.547 16.672 1 98.25 120 THR B O 1
ATOM 2480 N N . ALA B 1 121 ? 8.789 2.803 15.898 1 98.5 121 ALA B N 1
ATOM 2481 C CA . ALA B 1 121 ? 9.195 3.75 14.859 1 98.5 121 ALA B CA 1
ATOM 2482 C C . ALA B 1 121 ? 9.844 4.988 15.469 1 98.5 121 ALA B C 1
ATOM 2484 O O . ALA B 1 121 ? 10.859 5.473 14.969 1 98.5 121 ALA B O 1
ATOM 2485 N N . ALA B 1 122 ? 9.25 5.473 16.547 1 98.5 122 ALA B N 1
ATOM 2486 C CA . ALA B 1 122 ? 9.805 6.629 17.25 1 98.5 122 ALA B CA 1
ATOM 2487 C C . ALA B 1 122 ? 11.195 6.332 17.797 1 98.5 122 ALA B C 1
ATOM 2489 O O . ALA B 1 122 ? 12.109 7.148 17.656 1 98.5 122 ALA B O 1
ATOM 2490 N N . GLU B 1 123 ? 11.367 5.203 18.359 1 98.12 123 GLU B N 1
ATOM 2491 C CA . GLU B 1 123 ? 12.656 4.785 18.891 1 98.12 123 GLU B CA 1
ATOM 2492 C C . GLU B 1 123 ? 13.711 4.688 17.797 1 98.12 123 GLU B C 1
ATOM 2494 O O . GLU B 1 123 ? 14.898 4.914 18.047 1 98.12 123 GLU B O 1
ATOM 2499 N N . LEU B 1 124 ? 13.273 4.398 16.641 1 98.06 124 LEU B N 1
ATOM 2500 C CA . LEU B 1 124 ? 14.172 4.23 15.508 1 98.06 124 LEU B CA 1
ATOM 2501 C C . LEU B 1 124 ? 14.344 5.543 14.758 1 98.06 124 LEU B C 1
ATOM 2503 O O . LEU B 1 124 ? 14.82 5.555 13.617 1 98.06 124 LEU B O 1
ATOM 2507 N N . ASN B 1 125 ? 13.844 6.66 15.328 1 97.5 125 ASN B N 1
ATOM 2508 C CA . ASN B 1 125 ? 14.086 8.031 14.875 1 97.5 125 ASN B CA 1
ATOM 2509 C C . ASN B 1 125 ? 13.227 8.383 13.664 1 97.5 125 ASN B C 1
ATOM 2511 O O . ASN B 1 125 ? 13.68 9.086 12.758 1 97.5 125 ASN B O 1
ATOM 2515 N N . ALA B 1 126 ? 12.031 7.812 13.562 1 98.62 126 ALA B N 1
ATOM 2516 C CA . ALA B 1 126 ? 11.055 8.398 12.648 1 98.62 126 ALA B CA 1
ATOM 2517 C C . ALA B 1 126 ? 10.766 9.852 13 1 98.62 126 ALA B C 1
ATOM 2519 O O . ALA B 1 126 ? 10.68 10.203 14.18 1 98.62 126 ALA B O 1
ATOM 2520 N N . ASP B 1 127 ? 10.625 10.68 12 1 98.81 127 ASP B N 1
ATOM 2521 C CA . ASP B 1 127 ? 10.344 12.094 12.242 1 98.81 127 ASP B CA 1
ATOM 2522 C C . ASP B 1 127 ? 8.883 12.305 12.641 1 98.81 127 ASP B C 1
ATOM 2524 O O . ASP B 1 127 ? 8.555 13.289 13.312 1 98.81 127 ASP B O 1
ATOM 2528 N N . TYR B 1 128 ? 8.016 11.391 12.227 1 98.88 128 TYR B N 1
ATOM 2529 C CA . TYR B 1 128 ? 6.621 11.375 12.656 1 98.88 128 TYR B CA 1
ATOM 2530 C C . TYR B 1 128 ? 6.02 9.984 12.492 1 98.88 128 TYR B C 1
ATOM 2532 O O . TYR B 1 128 ? 6.57 9.141 11.773 1 98.88 128 TYR B O 1
ATOM 2540 N N . VAL B 1 129 ? 4.934 9.75 13.195 1 98.88 129 VAL B N 1
ATOM 2541 C CA . VAL B 1 129 ? 4.145 8.539 13.039 1 98.88 129 VAL B CA 1
ATOM 2542 C C . VAL B 1 129 ? 2.727 8.891 12.602 1 98.88 129 VAL B C 1
ATOM 2544 O O . VAL B 1 129 ? 2.211 9.953 12.953 1 98.88 129 VAL B O 1
ATOM 2547 N N . ALA B 1 130 ? 2.166 8.047 11.797 1 98.88 130 ALA B N 1
ATOM 2548 C CA . ALA B 1 130 ? 0.785 8.219 11.359 1 98.88 130 ALA B CA 1
ATOM 2549 C C . ALA B 1 130 ? -0.086 7.047 11.805 1 98.88 130 ALA B C 1
ATOM 2551 O O . ALA B 1 130 ? 0.319 5.891 11.695 1 98.88 130 ALA B O 1
ATOM 2552 N N . PHE B 1 131 ? -1.215 7.387 12.398 1 98.75 131 PHE B N 1
ATOM 2553 C CA . PHE B 1 131 ? -2.219 6.387 12.742 1 98.75 131 PHE B CA 1
ATOM 2554 C C . PHE B 1 131 ? -3.484 6.582 11.922 1 98.75 131 PHE B C 1
ATOM 2556 O O . PHE B 1 131 ? -3.82 7.707 11.547 1 98.75 131 PHE B O 1
ATOM 2563 N N . GLY B 1 132 ? -4.113 5.516 11.648 1 97.88 132 GLY B N 1
ATOM 2564 C CA . GLY B 1 132 ? -5.359 5.535 10.898 1 97.88 132 GLY B CA 1
ATOM 2565 C C . GLY B 1 132 ? -5.863 4.152 10.531 1 97.88 132 GLY B C 1
ATOM 2566 O O . GLY B 1 132 ? -5.246 3.146 10.898 1 97.88 132 GLY B O 1
ATOM 2567 N N . PRO B 1 133 ? -7.008 4.129 9.867 1 97.06 133 PRO B N 1
ATOM 2568 C CA . PRO B 1 133 ? -7.926 5.242 9.617 1 97.06 133 PRO B CA 1
ATOM 2569 C C . PRO B 1 133 ? -8.625 5.727 10.891 1 97.06 133 PRO B C 1
ATOM 2571 O O . PRO B 1 133 ? -8.812 4.949 11.828 1 97.06 133 PRO B O 1
ATOM 2574 N N . VAL B 1 134 ? -8.938 6.988 10.898 1 98.12 134 VAL B N 1
ATOM 2575 C CA . VAL B 1 134 ? -9.562 7.555 12.086 1 98.12 134 VAL B CA 1
ATOM 2576 C C . VAL B 1 134 ? -11.078 7.613 11.898 1 98.12 134 VAL B C 1
ATOM 2578 O O . VAL B 1 134 ? -11.828 7.715 12.875 1 98.12 134 VAL B O 1
ATOM 2581 N N . GLY B 1 135 ? -11.539 7.66 10.633 1 96.12 135 GLY B N 1
ATOM 2582 C CA . GLY B 1 135 ? -12.969 7.648 10.359 1 96.12 135 GLY B CA 1
ATOM 2583 C C . GLY B 1 135 ? -13.492 6.273 10.008 1 96.12 135 GLY B C 1
ATOM 2584 O O . GLY B 1 135 ? -12.734 5.305 9.945 1 96.12 135 GLY B O 1
ATOM 2585 N N . VAL B 1 136 ? -14.766 6.219 9.828 1 91.44 136 VAL B N 1
ATOM 2586 C CA . VAL B 1 136 ? -15.43 4.973 9.453 1 91.44 136 VAL B CA 1
ATOM 2587 C C . VAL B 1 136 ? -15.266 4.73 7.953 1 91.44 136 VAL B C 1
ATOM 2589 O O . VAL B 1 136 ? -15.477 5.637 7.145 1 91.44 136 VAL B O 1
ATOM 2592 N N . SER B 1 137 ? -14.773 3.557 7.641 1 89.5 137 SER B N 1
ATOM 2593 C CA . SER B 1 137 ? -14.586 3.178 6.242 1 89.5 137 SER B CA 1
ATOM 2594 C C . SER B 1 137 ? -14.836 1.687 6.039 1 89.5 137 SER B C 1
ATOM 2596 O O . SER B 1 137 ? -14.523 0.873 6.91 1 89.5 137 SER B O 1
ATOM 2598 N N . PRO B 1 138 ? -15.422 1.372 4.906 1 88.75 138 PRO B N 1
ATOM 2599 C CA . PRO B 1 138 ? -15.57 -0.051 4.59 1 88.75 138 PRO B CA 1
ATOM 2600 C C . PRO B 1 138 ? -14.281 -0.679 4.07 1 88.75 138 PRO B C 1
ATOM 2602 O O . PRO B 1 138 ? -14.25 -1.869 3.748 1 88.75 138 PRO B O 1
ATOM 2605 N N . LEU B 1 139 ? -13.234 0.074 4.023 1 90.44 139 LEU B N 1
ATOM 2606 C CA . LEU B 1 139 ? -11.953 -0.39 3.506 1 90.44 139 LEU B CA 1
ATOM 2607 C C . LEU B 1 139 ? -11.133 -1.062 4.602 1 90.44 139 LEU B C 1
ATOM 2609 O O . LEU B 1 139 ? -11.422 -0.893 5.789 1 90.44 139 LEU B O 1
ATOM 2613 N N . GLY B 1 140 ? -10.18 -1.905 4.23 1 92.38 140 GLY B N 1
ATOM 2614 C CA . GLY B 1 140 ? -9.352 -2.602 5.203 1 92.38 140 GLY B CA 1
ATOM 2615 C C . GLY B 1 140 ? -10.117 -3.627 6.016 1 92.38 140 GLY B C 1
ATOM 2616 O O . GLY B 1 140 ? -10.93 -4.375 5.473 1 92.38 140 GLY B O 1
ATOM 2617 N N . ASP B 1 141 ? -9.82 -3.646 7.316 1 91.5 141 ASP B N 1
ATOM 2618 C CA . ASP B 1 141 ? -10.453 -4.629 8.188 1 91.5 141 ASP B CA 1
ATOM 2619 C C . ASP B 1 141 ? -11.477 -3.963 9.109 1 91.5 141 ASP B C 1
ATOM 2621 O O . ASP B 1 141 ? -11.984 -4.594 10.039 1 91.5 141 ASP B O 1
ATOM 2625 N N . GLY B 1 142 ? -11.711 -2.686 8.875 1 88.38 142 GLY B N 1
ATOM 2626 C CA . GLY B 1 142 ? -12.742 -1.969 9.609 1 88.38 142 GLY B CA 1
ATOM 2627 C C . GLY B 1 142 ? -12.25 -1.391 10.922 1 88.38 142 GLY B C 1
ATOM 2628 O O . GLY B 1 142 ? -12.945 -0.585 11.547 1 88.38 142 GLY B O 1
ATOM 2629 N N . LYS B 1 143 ? -11.07 -1.761 11.352 1 91.75 143 LYS B N 1
ATOM 2630 C CA . LYS B 1 143 ? -10.523 -1.206 12.586 1 91.75 143 LYS B CA 1
ATOM 2631 C C . LYS B 1 143 ? -10.141 0.26 12.406 1 91.75 143 LYS B C 1
ATOM 2633 O O . LYS B 1 143 ? -9.688 0.661 11.336 1 91.75 143 LYS B O 1
ATOM 2638 N N . ARG B 1 144 ? -10.25 0.99 13.555 1 96.31 144 ARG B N 1
ATOM 2639 C CA . ARG B 1 144 ? -9.961 2.42 13.516 1 96.31 144 ARG B CA 1
ATOM 2640 C C . ARG B 1 144 ? -8.922 2.797 14.57 1 96.31 144 ARG B C 1
ATOM 2642 O O . ARG B 1 144 ? -8.836 2.152 15.617 1 96.31 144 ARG B O 1
ATOM 2649 N N . ALA B 1 145 ? -8.125 3.74 14.234 1 97.75 145 ALA B N 1
ATOM 2650 C CA . ALA B 1 145 ? -7.352 4.418 15.273 1 97.75 145 ALA B CA 1
ATOM 2651 C C . ALA B 1 145 ? -8.234 5.348 16.094 1 97.75 145 ALA B C 1
ATOM 2653 O O . ALA B 1 145 ? -8.633 6.414 15.633 1 97.75 145 ALA B O 1
ATOM 2654 N N . GLU B 1 146 ? -8.438 4.988 17.281 1 97 146 GLU B N 1
ATOM 2655 C CA . GLU B 1 146 ? -9.391 5.691 18.125 1 97 146 GLU B CA 1
ATOM 2656 C C . GLU B 1 146 ? -8.742 6.883 18.812 1 97 146 GLU B C 1
ATOM 2658 O O . GLU B 1 146 ? -7.52 6.957 18.922 1 97 146 GLU B O 1
ATOM 2663 N N . ALA B 1 147 ? -9.625 7.723 19.344 1 97.62 147 ALA B N 1
ATOM 2664 C CA . ALA B 1 147 ? -9.188 8.977 19.969 1 97.62 147 ALA B CA 1
ATOM 2665 C C . ALA B 1 147 ? -8.227 8.711 21.125 1 97.62 147 ALA B C 1
ATOM 2667 O O . ALA B 1 147 ? -7.297 9.484 21.344 1 97.62 147 ALA B O 1
ATOM 2668 N N . ASP B 1 148 ? -8.453 7.641 21.844 1 98.12 148 ASP B N 1
ATOM 2669 C CA . ASP B 1 148 ? -7.637 7.348 23.016 1 98.12 148 ASP B CA 1
ATOM 2670 C C . ASP B 1 148 ? -6.18 7.102 22.609 1 98.12 148 ASP B C 1
ATOM 2672 O O . ASP B 1 148 ? -5.266 7.391 23.391 1 98.12 148 ASP B O 1
ATOM 2676 N N . LEU B 1 149 ? -5.98 6.566 21.422 1 98.5 149 LEU B N 1
ATOM 2677 C CA . LEU B 1 149 ? -4.625 6.363 20.922 1 98.5 149 LEU B CA 1
ATOM 2678 C C . LEU B 1 149 ? -3.904 7.695 20.75 1 98.5 149 LEU B C 1
ATOM 2680 O O . LEU B 1 149 ? -2.756 7.844 21.172 1 98.5 149 LEU B O 1
ATOM 2684 N N . PHE B 1 150 ? -4.551 8.633 20.219 1 98.56 150 PHE B N 1
ATOM 2685 C CA . PHE B 1 150 ? -3.967 9.945 19.969 1 98.56 150 PHE B CA 1
ATOM 2686 C C . PHE B 1 150 ? -3.762 10.703 21.281 1 98.56 150 PHE B C 1
ATOM 2688 O O . PHE B 1 150 ? -2.744 11.383 21.453 1 98.56 150 PHE B O 1
ATOM 2695 N N . GLU B 1 151 ? -4.762 10.609 22.125 1 98.06 151 GLU B N 1
ATOM 2696 C CA . GLU B 1 151 ? -4.617 11.234 23.438 1 98.06 151 GLU B CA 1
ATOM 2697 C C . GLU B 1 151 ? -3.391 10.703 24.172 1 98.06 151 GLU B C 1
ATOM 2699 O O . GLU B 1 151 ? -2.557 11.484 24.641 1 98.06 151 GLU B O 1
ATOM 2704 N N . TRP B 1 152 ? -3.32 9.469 24.203 1 98.38 152 TRP B N 1
ATOM 2705 C CA . TRP B 1 152 ? -2.182 8.844 24.859 1 98.38 152 TRP B CA 1
ATOM 2706 C C . TRP B 1 152 ? -0.871 9.266 24.203 1 98.38 152 TRP B C 1
ATOM 2708 O O . TRP B 1 152 ? 0.085 9.633 24.891 1 98.38 152 TRP B O 1
ATOM 2718 N N . TRP B 1 153 ? -0.816 9.227 22.922 1 98.56 153 TRP B N 1
ATOM 2719 C CA . TRP B 1 153 ? 0.401 9.562 22.188 1 98.56 153 TRP B CA 1
ATOM 2720 C C . TRP B 1 153 ? 0.842 10.992 22.5 1 98.56 153 TRP B C 1
ATOM 2722 O O . TRP B 1 153 ? 2.01 11.234 22.812 1 98.56 153 TRP B O 1
ATOM 2732 N N . SER B 1 154 ? -0.078 11.891 22.406 1 97.06 154 SER B N 1
ATOM 2733 C CA . SER B 1 154 ? 0.197 13.305 22.609 1 97.06 154 SER B CA 1
ATOM 2734 C C . SER B 1 154 ? 0.731 13.57 24.016 1 97.06 154 SER B C 1
ATOM 2736 O O . SER B 1 154 ? 1.556 14.461 24.219 1 97.06 154 SER B O 1
ATOM 2738 N N . GLU B 1 155 ? 0.33 12.797 24.938 1 97.25 155 GLU B N 1
ATOM 2739 C CA . GLU B 1 155 ? 0.727 12.984 26.328 1 97.25 155 GLU B CA 1
ATOM 2740 C C . GLU B 1 155 ? 2.066 12.312 26.609 1 97.25 155 GLU B C 1
ATOM 2742 O O . GLU B 1 155 ? 2.832 12.773 27.453 1 97.25 155 GLU B O 1
ATOM 2747 N N . MET B 1 156 ? 2.381 11.258 25.906 1 97.5 156 MET B N 1
ATOM 2748 C CA . MET B 1 156 ? 3.467 10.391 26.344 1 97.5 156 MET B CA 1
ATOM 2749 C C . MET B 1 156 ? 4.672 10.516 25.422 1 97.5 156 MET B C 1
ATOM 2751 O O . MET B 1 156 ? 5.797 10.188 25.812 1 97.5 156 MET B O 1
ATOM 2755 N N . ILE B 1 157 ? 4.438 10.938 24.172 1 97.81 157 ILE B N 1
ATOM 2756 C CA . ILE B 1 157 ? 5.48 10.805 23.172 1 97.81 157 ILE B CA 1
ATOM 2757 C C . ILE B 1 157 ? 5.73 12.156 22.5 1 97.81 157 ILE B C 1
ATOM 2759 O O . ILE B 1 157 ? 4.781 12.867 22.156 1 97.81 157 ILE B O 1
ATOM 2763 N N . GLU B 1 158 ? 6.965 12.523 22.234 1 97.44 158 GLU B N 1
ATOM 2764 C CA . GLU B 1 158 ? 7.328 13.812 21.641 1 97.44 158 GLU B CA 1
ATOM 2765 C C . GLU B 1 158 ? 7.246 13.75 20.109 1 97.44 158 GLU B C 1
ATOM 2767 O O . GLU B 1 158 ? 6.98 14.766 19.469 1 97.44 158 GLU B O 1
ATOM 2772 N N . VAL B 1 159 ? 7.477 12.562 19.531 1 98.56 159 VAL B N 1
ATOM 2773 C CA . VAL B 1 159 ? 7.426 12.414 18.094 1 98.56 159 VAL B CA 1
ATOM 2774 C C . VAL B 1 159 ? 6.047 12.82 17.578 1 98.56 159 VAL B C 1
ATOM 2776 O O . VAL B 1 159 ? 5.027 12.32 18.062 1 98.56 159 VAL B O 1
ATOM 2779 N N . PRO B 1 160 ? 5.996 13.734 16.609 1 98.69 160 PRO B N 1
ATOM 2780 C CA . PRO B 1 160 ? 4.711 14.211 16.094 1 98.69 160 PRO B CA 1
ATOM 2781 C C . PRO B 1 160 ? 3.84 13.078 15.547 1 98.69 160 PRO B C 1
ATOM 2783 O O . PRO B 1 160 ? 4.363 12.07 15.062 1 98.69 160 PRO B O 1
ATOM 2786 N N . VAL B 1 161 ? 2.492 13.273 15.602 1 98.81 161 VAL B N 1
ATOM 2787 C CA . VAL B 1 161 ? 1.558 12.25 15.148 1 98.81 161 VAL B CA 1
ATOM 2788 C C . VAL B 1 161 ? 0.623 12.836 14.094 1 98.81 161 VAL B C 1
ATOM 2790 O O . VAL B 1 161 ? 0.172 13.977 14.219 1 98.81 161 VAL B O 1
ATOM 2793 N N . VAL B 1 162 ? 0.386 12.062 13.023 1 98.88 162 VAL B N 1
ATOM 2794 C CA . VAL B 1 162 ? -0.552 12.367 11.953 1 98.88 162 VAL B CA 1
ATOM 2795 C C . VAL B 1 162 ? -1.805 11.508 12.094 1 98.88 162 VAL B C 1
ATOM 2797 O O . VAL B 1 162 ? -1.712 10.289 12.25 1 98.88 162 VAL B O 1
ATOM 2800 N N . ALA B 1 163 ? -2.971 12.133 12.109 1 98.88 163 ALA B N 1
ATOM 2801 C CA . ALA B 1 163 ? -4.25 11.438 11.992 1 98.88 163 ALA B CA 1
ATOM 2802 C C . ALA B 1 163 ? -4.727 11.414 10.547 1 98.88 163 ALA B C 1
ATOM 2804 O O . ALA B 1 163 ? -4.867 12.461 9.914 1 98.88 163 ALA B O 1
ATOM 2805 N N . GLU B 1 164 ? -4.957 10.203 10 1 98.44 164 GLU B N 1
ATOM 2806 C CA . GLU B 1 164 ? -5.359 10.125 8.602 1 98.44 164 GLU B CA 1
ATOM 2807 C C . GLU B 1 164 ? -6.395 9.031 8.383 1 98.44 164 GLU B C 1
ATOM 2809 O O . GLU B 1 164 ? -6.555 8.141 9.219 1 98.44 164 GLU B O 1
ATOM 2814 N N . GLY B 1 165 ? -7.16 9.164 7.258 1 97.25 165 GLY B N 1
ATOM 2815 C CA . GLY B 1 165 ? -8.086 8.141 6.805 1 97.25 165 GLY B CA 1
ATOM 2816 C C . GLY B 1 165 ? -9.531 8.453 7.148 1 97.25 165 GLY B C 1
ATOM 2817 O O . GLY B 1 165 ? -9.914 8.438 8.32 1 97.25 165 GLY B O 1
ATOM 2818 N N . ALA B 1 166 ? -10.25 8.727 6.152 1 96.12 166 ALA B N 1
ATOM 2819 C CA . ALA B 1 166 ? -11.695 8.922 6.25 1 96.12 166 ALA B CA 1
ATOM 2820 C C . ALA B 1 166 ? -12.031 10.062 7.203 1 96.12 166 ALA B C 1
ATOM 2822 O O . ALA B 1 166 ? -12.867 9.906 8.094 1 96.12 166 ALA B O 1
ATOM 2823 N N . LEU B 1 167 ? -11.383 11.148 6.973 1 97.5 167 LEU B N 1
ATOM 2824 C CA . LEU B 1 167 ? -11.586 12.328 7.805 1 97.5 167 LEU B CA 1
ATOM 2825 C C . LEU B 1 167 ? -12.883 13.047 7.422 1 97.5 167 LEU B C 1
ATOM 2827 O O . LEU B 1 167 ? -13.219 13.133 6.242 1 97.5 167 LEU B O 1
ATOM 2831 N N . ASP B 1 168 ? -13.594 13.492 8.43 1 97.44 168 ASP B N 1
ATOM 2832 C CA . ASP B 1 168 ? -14.672 14.461 8.281 1 97.44 168 ASP B CA 1
ATOM 2833 C C . ASP B 1 168 ? -14.617 15.523 9.375 1 97.44 168 ASP B C 1
ATOM 2835 O O . ASP B 1 168 ? -13.719 15.508 10.219 1 97.44 168 ASP B O 1
ATOM 2839 N N . GLU B 1 169 ? -15.5 16.453 9.32 1 98.06 169 GLU B N 1
ATOM 2840 C CA . GLU B 1 169 ? -15.453 17.562 10.258 1 98.06 169 GLU B CA 1
ATOM 2841 C C . GLU B 1 169 ? -15.547 17.078 11.703 1 98.06 169 GLU B C 1
ATOM 2843 O O . GLU B 1 169 ? -14.852 17.594 12.586 1 98.06 169 GLU B O 1
ATOM 2848 N N . THR B 1 170 ? -16.359 16.094 11.953 1 97.69 170 THR B N 1
ATOM 2849 C CA . THR B 1 170 ? -16.578 15.578 13.297 1 97.69 170 THR B CA 1
ATOM 2850 C C . THR B 1 170 ? -15.297 14.938 13.852 1 97.69 170 THR B C 1
ATOM 2852 O O . THR B 1 170 ? -14.883 15.234 14.969 1 97.69 170 THR B O 1
ATOM 2855 N N . THR B 1 171 ? -14.656 14.133 13.047 1 97.44 171 THR B N 1
ATOM 2856 C CA . THR B 1 171 ? -13.438 13.461 13.477 1 97.44 171 THR B CA 1
ATOM 2857 C C . THR B 1 171 ? -12.297 14.461 13.648 1 97.44 171 THR B C 1
ATOM 2859 O O . THR B 1 171 ? -11.5 14.344 14.586 1 97.44 171 THR B O 1
ATOM 2862 N N . VAL B 1 172 ? -12.25 15.438 12.789 1 98.12 172 VAL B N 1
ATOM 2863 C CA . VAL B 1 172 ? -11.211 16.453 12.867 1 98.12 172 VAL B CA 1
ATOM 2864 C C . VAL B 1 172 ? -11.367 17.25 14.164 1 98.12 172 VAL B C 1
ATOM 2866 O O . VAL B 1 172 ? -10.398 17.453 14.898 1 98.12 172 VAL B O 1
ATOM 2869 N N . ARG B 1 173 ? -12.586 17.625 14.445 1 97.56 173 ARG B N 1
ATOM 2870 C CA . ARG B 1 173 ? -12.844 18.375 15.672 1 97.56 173 ARG B CA 1
ATOM 2871 C C . ARG B 1 173 ? -12.469 17.562 16.906 1 97.56 173 ARG B C 1
ATOM 2873 O O . ARG B 1 173 ? -11.867 18.094 17.844 1 97.56 173 ARG B O 1
ATOM 2880 N N . ALA B 1 174 ? -12.812 16.312 16.906 1 97.19 174 ALA B N 1
ATOM 2881 C CA . ALA B 1 174 ? -12.602 15.445 18.047 1 97.19 174 ALA B CA 1
ATOM 2882 C C . ALA B 1 174 ? -11.117 15.211 18.297 1 97.19 174 ALA B C 1
ATOM 2884 O O . ALA B 1 174 ? -10.688 15.07 19.453 1 97.19 174 ALA B O 1
ATOM 2885 N N . LEU B 1 175 ? -10.312 15.188 17.25 1 98.25 175 LEU B N 1
ATOM 2886 C CA . LEU B 1 175 ? -8.922 14.766 17.375 1 98.25 175 LEU B CA 1
ATOM 2887 C C . LEU B 1 175 ? -7.992 15.969 17.438 1 98.25 175 LEU B C 1
ATOM 2889 O O . LEU B 1 175 ? -6.816 15.836 17.781 1 98.25 175 LEU B O 1
ATOM 2893 N N . ALA B 1 176 ? -8.484 17.172 17.156 1 97.88 176 ALA B N 1
ATOM 2894 C CA . ALA B 1 176 ? -7.68 18.375 17 1 97.88 176 ALA B CA 1
ATOM 2895 C C . ALA B 1 176 ? -6.832 18.625 18.25 1 97.88 176 ALA B C 1
ATOM 2897 O O . ALA B 1 176 ? -5.648 18.953 18.156 1 97.88 176 ALA B O 1
ATOM 2898 N N . PRO B 1 177 ? -7.332 18.344 19.453 1 96.75 177 PRO B N 1
ATOM 2899 C CA . PRO B 1 177 ? -6.516 18.625 20.641 1 96.75 177 PRO B CA 1
ATOM 2900 C C . PRO B 1 177 ? -5.367 17.641 20.812 1 96.75 177 PRO B C 1
ATOM 2902 O O . PRO B 1 177 ? -4.457 17.875 21.609 1 96.75 177 PRO B O 1
ATOM 2905 N N . TRP B 1 178 ? -5.426 16.531 20.031 1 97.31 178 TRP B N 1
ATOM 2906 C CA . TRP B 1 178 ? -4.523 15.43 20.359 1 97.31 178 TRP B CA 1
ATOM 2907 C C . TRP B 1 178 ? -3.613 15.102 19.172 1 97.31 178 TRP B C 1
ATOM 2909 O O . TRP B 1 178 ? -2.812 14.164 19.234 1 97.31 178 TRP B O 1
ATOM 2919 N N . THR B 1 179 ? -3.678 15.82 18.094 1 97.81 179 THR B N 1
ATOM 2920 C CA . THR B 1 179 ? -2.928 15.477 16.891 1 97.81 179 THR B CA 1
ATOM 2921 C C . THR B 1 179 ? -2.068 16.641 16.438 1 97.81 179 THR B C 1
ATOM 2923 O O . THR B 1 179 ? -2.428 17.812 16.641 1 97.81 179 THR B O 1
ATOM 2926 N N . ASP B 1 180 ? -0.914 16.359 15.883 1 98.44 180 ASP B N 1
ATOM 2927 C CA . ASP B 1 180 ? -0.022 17.406 15.391 1 98.44 180 ASP B CA 1
ATOM 2928 C C . ASP B 1 180 ? -0.341 17.75 13.938 1 98.44 180 ASP B C 1
ATOM 2930 O O . ASP B 1 180 ? -0.186 18.906 13.523 1 98.44 180 ASP B O 1
ATOM 2934 N N . PHE B 1 181 ? -0.753 16.719 13.117 1 98.75 181 PHE B N 1
ATOM 2935 C CA . PHE B 1 181 ? -1.076 16.891 11.711 1 98.75 181 PHE B CA 1
ATOM 2936 C C . PHE B 1 181 ? -2.338 16.125 11.344 1 98.75 181 PHE B C 1
ATOM 2938 O O . PHE B 1 181 ? -2.574 15.023 11.859 1 98.75 181 PHE B O 1
ATOM 2945 N N . PHE B 1 182 ? -3.146 16.656 10.484 1 98.81 182 PHE B N 1
ATOM 2946 C CA . PHE B 1 182 ? -4.176 15.891 9.805 1 98.81 182 PHE B CA 1
ATOM 2947 C C . PHE B 1 182 ? -3.762 15.586 8.367 1 98.81 182 PHE B C 1
ATOM 2949 O O . PHE B 1 182 ? -3.504 16.5 7.582 1 98.81 182 PHE B O 1
ATOM 2956 N N . GLY B 1 183 ? -3.609 14.258 8.07 1 98.81 183 GLY B N 1
ATOM 2957 C CA . GLY B 1 183 ? -3.377 13.82 6.699 1 98.81 183 GLY B CA 1
ATOM 2958 C C . GLY B 1 183 ? -4.645 13.766 5.867 1 98.81 183 GLY B C 1
ATOM 2959 O O . GLY B 1 183 ? -5.43 12.82 5.984 1 98.81 183 GLY B O 1
ATOM 2960 N N . ILE B 1 184 ? -4.781 14.75 5 1 98.75 184 ILE B N 1
ATOM 2961 C CA . ILE B 1 184 ? -6.016 14.906 4.238 1 98.75 184 ILE B CA 1
ATOM 2962 C C . ILE B 1 184 ? -5.781 14.484 2.787 1 98.75 184 ILE B C 1
ATOM 2964 O O . ILE B 1 184 ? -4.844 14.961 2.143 1 98.75 184 ILE B O 1
ATOM 2968 N N . GLY B 1 185 ? -6.582 13.578 2.287 1 97.75 185 GLY B N 1
ATOM 2969 C CA . GLY B 1 185 ? -6.453 13.031 0.945 1 97.75 185 GLY B CA 1
ATOM 2970 C C . GLY B 1 185 ? -7.734 13.125 0.137 1 97.75 185 GLY B C 1
ATOM 2971 O O . GLY B 1 185 ? -8.25 14.227 -0.097 1 97.75 185 GLY B O 1
ATOM 2972 N N . ASP B 1 186 ? -8.352 12.023 -0.109 1 94.62 186 ASP B N 1
ATOM 2973 C CA . ASP B 1 186 ? -9.5 11.898 -0.997 1 94.62 186 ASP B CA 1
ATOM 2974 C C . ASP B 1 186 ? -10.664 12.758 -0.514 1 94.62 186 ASP B C 1
ATOM 2976 O O . ASP B 1 186 ? -11.531 13.156 -1.307 1 94.62 186 ASP B O 1
ATOM 2980 N N . GLU B 1 187 ? -10.672 13.102 0.756 1 96.19 187 GLU B N 1
ATOM 2981 C CA . GLU B 1 187 ? -11.75 13.906 1.337 1 96.19 187 GLU B CA 1
ATOM 2982 C C . GLU B 1 187 ? -11.914 15.227 0.595 1 96.19 187 GLU B C 1
ATOM 2984 O O . GLU B 1 187 ? -13.016 15.781 0.534 1 96.19 187 GLU B O 1
ATOM 2989 N N . ILE B 1 188 ? -10.781 15.672 0.029 1 98.06 188 ILE B N 1
ATOM 2990 C CA . ILE B 1 188 ? -10.906 16.969 -0.62 1 98.06 188 ILE B CA 1
ATOM 2991 C C . ILE B 1 188 ? -10.75 16.812 -2.131 1 98.06 188 ILE B C 1
ATOM 2993 O O . ILE B 1 188 ? -11.383 17.531 -2.904 1 98.06 188 ILE B O 1
ATOM 2997 N N . TRP B 1 189 ? -10.008 15.82 -2.594 1 97.25 189 TRP B N 1
ATOM 2998 C CA . TRP B 1 189 ? -9.68 15.719 -4.012 1 97.25 189 TRP B CA 1
ATOM 2999 C C . TRP B 1 189 ? -10.883 15.234 -4.812 1 97.25 189 TRP B C 1
ATOM 3001 O O . TRP B 1 189 ? -10.938 15.414 -6.035 1 97.25 189 TRP B O 1
ATOM 3011 N N . ARG B 1 190 ? -11.844 14.633 -4.148 1 93.06 190 ARG B N 1
ATOM 3012 C CA . ARG B 1 190 ? -13.039 14.133 -4.816 1 93.06 190 ARG B CA 1
ATOM 3013 C C . ARG B 1 190 ? -14.078 15.242 -4.965 1 93.06 190 ARG B C 1
ATOM 3015 O O . ARG B 1 190 ? -15.109 15.047 -5.617 1 93.06 190 ARG B O 1
ATOM 3022 N N . MET B 1 191 ? -13.781 16.375 -4.367 1 96.25 191 MET B N 1
ATOM 3023 C CA . MET B 1 191 ? -14.719 17.5 -4.402 1 96.25 191 MET B CA 1
ATOM 3024 C C . MET B 1 191 ? -14.484 18.375 -5.625 1 96.25 191 MET B C 1
ATOM 3026 O O . MET B 1 191 ? -13.375 18.391 -6.172 1 96.25 191 MET B O 1
ATOM 3030 N N . ASP B 1 192 ? -15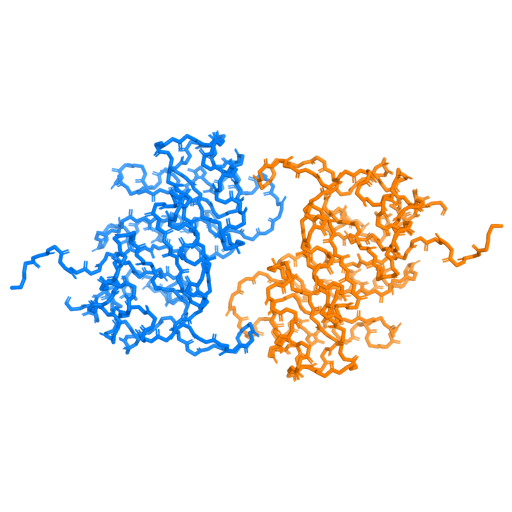.484 19.125 -5.992 1 96.38 192 ASP B N 1
ATOM 3031 C CA . ASP B 1 192 ? -15.383 20.031 -7.141 1 96.38 192 ASP B CA 1
ATOM 3032 C C . ASP B 1 192 ? -14.328 21.109 -6.898 1 96.38 192 ASP B C 1
ATOM 3034 O O . ASP B 1 192 ? -13.641 21.531 -7.828 1 96.38 192 ASP B O 1
ATOM 3038 N N . ASP B 1 193 ? -14.258 21.562 -5.699 1 98.06 193 ASP B N 1
ATOM 3039 C CA . ASP B 1 193 ? -13.305 22.578 -5.277 1 98.06 193 ASP B CA 1
ATOM 3040 C C . ASP B 1 193 ? -12.5 22.109 -4.066 1 98.06 193 ASP B C 1
ATOM 3042 O O . ASP B 1 193 ? -12.875 22.391 -2.924 1 98.06 193 ASP B O 1
ATOM 3046 N N . PRO B 1 194 ? -11.352 21.5 -4.348 1 98.62 194 PRO B N 1
ATOM 3047 C CA . PRO B 1 194 ? -10.547 20.953 -3.254 1 98.62 194 PRO B CA 1
ATOM 3048 C C . PRO B 1 194 ? -10.109 22.016 -2.25 1 98.62 194 PRO B C 1
ATOM 3050 O O . PRO B 1 194 ? -10.086 21.766 -1.043 1 98.62 194 PRO B O 1
ATOM 3053 N N . ALA B 1 195 ? -9.789 23.203 -2.711 1 98.69 195 ALA B N 1
ATOM 3054 C CA . ALA B 1 195 ? -9.367 24.266 -1.81 1 98.69 195 ALA B CA 1
ATOM 3055 C C . ALA B 1 195 ? -10.484 24.656 -0.852 1 98.69 195 ALA B C 1
ATOM 3057 O O . ALA B 1 195 ? -10.242 24.875 0.336 1 98.69 195 ALA B O 1
ATOM 3058 N N . ALA B 1 196 ? -11.727 24.688 -1.383 1 98.56 196 ALA B N 1
ATOM 3059 C CA . ALA B 1 196 ? -12.867 25 -0.531 1 98.56 196 ALA B CA 1
ATOM 3060 C C . ALA B 1 196 ? -13.109 23.891 0.487 1 98.56 196 ALA B C 1
ATOM 3062 O O . ALA B 1 196 ? -13.398 24.156 1.654 1 98.56 196 ALA B O 1
ATOM 3063 N N . ALA B 1 197 ? -13.008 22.656 0.055 1 98.5 197 ALA B N 1
ATOM 3064 C CA . ALA B 1 197 ? -13.164 21.516 0.951 1 98.5 197 ALA B CA 1
ATOM 3065 C C . ALA B 1 197 ? -12.094 21.516 2.041 1 98.5 197 ALA B C 1
ATOM 3067 O O . ALA B 1 197 ? -12.383 21.203 3.199 1 98.5 197 ALA B O 1
ATOM 3068 N N . LEU B 1 198 ? -10.891 21.922 1.668 1 98.75 198 LEU B N 1
ATOM 3069 C CA . LEU B 1 198 ? -9.789 22.016 2.623 1 98.75 198 LEU B CA 1
ATOM 3070 C C . LEU B 1 198 ? -10.086 23.062 3.695 1 98.75 198 LEU B C 1
ATOM 3072 O O . LEU B 1 198 ? -9.852 22.828 4.883 1 98.75 198 LEU B O 1
ATOM 3076 N N . ARG B 1 199 ? -10.617 24.203 3.312 1 98.44 199 ARG B N 1
ATOM 3077 C CA . ARG B 1 199 ? -10.977 25.25 4.258 1 98.44 199 ARG B CA 1
ATOM 3078 C C . ARG B 1 199 ? -12.016 24.766 5.262 1 98.44 199 ARG B C 1
ATOM 3080 O O . ARG B 1 199 ? -11.945 25.094 6.445 1 98.44 199 ARG B O 1
ATOM 3087 N N . THR B 1 200 ? -12.914 23.984 4.73 1 98.06 200 THR B N 1
ATOM 3088 C CA . THR B 1 200 ? -13.969 23.453 5.586 1 98.06 200 THR B CA 1
ATOM 3089 C C . THR B 1 200 ? -13.383 22.531 6.66 1 98.06 200 THR B C 1
ATOM 3091 O O . THR B 1 200 ? -13.711 22.672 7.844 1 98.06 200 THR B O 1
ATOM 3094 N N . LEU B 1 201 ? -12.508 21.656 6.281 1 98.19 201 LEU B N 1
ATOM 3095 C CA . LEU B 1 201 ? -11.891 20.734 7.238 1 98.19 201 LEU B CA 1
ATOM 3096 C C . LEU B 1 201 ? -10.977 21.5 8.188 1 98.19 201 LEU B C 1
ATOM 3098 O O . LEU B 1 201 ? -10.953 21.219 9.391 1 98.19 201 LEU B O 1
ATOM 3102 N N . ALA B 1 202 ? -10.211 22.469 7.656 1 98 202 ALA B N 1
ATOM 3103 C CA . ALA B 1 202 ? -9.297 23.266 8.469 1 98 202 ALA B CA 1
ATOM 3104 C C . ALA B 1 202 ? -10.055 24.047 9.539 1 98 202 ALA B C 1
ATOM 3106 O O . ALA B 1 202 ? -9.578 24.188 10.664 1 98 202 ALA B O 1
ATOM 3107 N N . ALA B 1 203 ? -11.203 24.516 9.203 1 97.38 203 ALA B N 1
ATOM 3108 C CA . ALA B 1 203 ? -12.008 25.281 10.148 1 97.38 203 ALA B CA 1
ATOM 3109 C C . ALA B 1 203 ? -12.43 24.422 11.336 1 97.38 203 ALA B C 1
ATOM 3111 O O . ALA B 1 203 ? -12.57 24.906 12.461 1 97.38 203 ALA B O 1
ATOM 3112 N N . ALA B 1 204 ? -12.594 23.125 11.086 1 96.94 204 ALA B N 1
ATOM 3113 C CA . ALA B 1 204 ? -13.023 22.203 12.133 1 96.94 204 ALA B CA 1
ATOM 3114 C C . ALA B 1 204 ? -11.898 21.953 13.133 1 96.94 204 ALA B C 1
ATOM 3116 O O . ALA B 1 204 ? -12.141 21.422 14.219 1 96.94 204 ALA B O 1
ATOM 3117 N N . MET B 1 205 ? -10.641 22.266 12.812 1 95.25 205 MET B N 1
ATOM 3118 C CA . MET B 1 205 ? -9.484 22.047 13.68 1 95.25 205 MET B CA 1
ATOM 3119 C C . MET B 1 205 ? -9.477 23.047 14.836 1 95.25 205 MET B C 1
ATOM 3121 O O . MET B 1 205 ? -8.812 22.828 15.844 1 95.25 205 MET B O 1
ATOM 3125 N N . GLY B 1 206 ? -10.258 24.094 14.734 1 84.31 206 GLY B N 1
ATOM 3126 C CA . GLY B 1 206 ? -10.305 25.156 15.727 1 84.31 206 GLY B CA 1
ATOM 3127 C C . GLY B 1 206 ? -9.758 26.469 15.219 1 84.31 206 GLY B C 1
ATOM 3128 O O . GLY B 1 206 ? -9.055 26.516 14.203 1 84.31 206 GLY B O 1
#

Solvent-accessible surface area (backbone atoms only — not comparable to full-atom values): 21219 Å² total; per-residue (Å²): 126,74,86,86,63,59,48,40,38,25,40,36,47,57,32,70,78,52,81,92,49,44,49,59,54,50,44,49,33,56,71,70,42,85,49,60,32,37,35,46,45,62,53,70,85,55,60,67,60,52,51,54,49,52,53,53,45,46,67,56,28,55,86,69,71,28,46,39,26,25,46,54,25,48,46,47,18,59,75,68,67,44,48,21,31,34,36,72,56,29,34,74,54,39,54,62,48,41,68,71,60,40,87,82,39,44,35,32,24,32,22,38,67,38,64,66,36,39,52,50,23,46,74,47,64,34,62,28,34,29,35,24,30,55,32,86,53,72,56,31,77,59,68,53,28,50,67,66,59,35,45,50,41,56,74,74,44,84,62,42,38,30,46,26,41,59,68,46,51,69,55,37,43,72,39,22,87,34,31,48,25,41,44,46,32,65,76,20,70,76,43,96,49,36,41,60,45,44,51,55,46,54,57,34,50,104,128,74,87,84,63,60,48,40,39,26,42,35,47,57,32,72,79,52,80,92,49,45,50,59,53,49,44,49,33,56,72,69,42,85,47,61,31,38,34,47,44,62,51,70,84,56,62,68,60,52,50,53,49,52,53,52,45,44,65,55,27,54,86,68,71,26,45,40,27,25,48,54,25,46,48,47,19,59,76,68,68,44,47,20,31,34,35,72,56,30,36,74,55,40,53,63,48,42,66,71,60,39,87,82,40,43,37,31,24,32,23,39,66,38,65,66,35,38,52,50,22,46,74,48,64,32,63,27,35,28,35,26,31,55,31,84,52,72,55,32,78,58,68,55,29,50,66,66,58,35,44,49,40,56,74,74,43,85,59,42,38,29,46,24,41,58,68,46,51,68,56,36,42,72,38,23,88,35,30,48,25,41,45,46,34,66,76,22,70,75,43,97,48,36,42,60,45,44,51,55,46,52,57,32,50,105

Secondary structure (DSSP, 8-state):
--GGGSPEEEEE--SS--TTTHHHHHHHHHHHS-EEEEEE---SS-HHHHHHHHHHHHHHHGGGT-EEEEES-HHHHHHTT-SEEEESSTTTTHHHHHHHH-SSSEEEEE-TT-HHHHHHHHHTT-SEEEE---S--SSTTS----HHHHHHHHHH--S-EEEESS--HHHHHHHGGG-SEEEE-HHHHTSS-HHHHHHHHHHTT-/--GGGSPEEEEE--SS--TTTHHHHHHHHHHHS-EEEEEE---SS-HHHHHHHHHHHHHHHGGGT-EEEEES-HHHHHHTT-SEEEESSTTTTHHHHHHHH-SSSEEEEE-TT-HHHHHHHHHTT-SEEEE---S--SSTTS----HHHHHHHHHH--S-EEEESS--HHHHHHHGGG-SEEEE-HHHHTSS-HHHHHHHHHHTT-

Nearest PDB structures (foldseek):
  3nl6-assembly1_A-2  TM=8.449E-01  e=4.451E-10  Nakaseomyces glabratus
  3nl3-assembly1_D  TM=8.357E-01  e=6.009E-10  Nakaseomyces glabratus
  3nl3-assembly1_B  TM=8.492E-01  e=1.996E-09  Nakaseomyces glabratus
  3nl3-assembly1_C  TM=8.290E-01  e=1.996E-09  Nakaseomyces glabratus
  3nl6-assembly1_C-2  TM=8.046E-01  e=2.119E-09  Nakaseomyces glabratus

pLDDT: mean 95.62, std 8.42, range [31.77, 98.94]